Protein AF-0000000086186156 (afdb_homodimer)

Sequence (420 aa):
MSGIAALLLADARLPAGGHTQSAGLEPALLGGLEPTDIPGFLRTRLATSARVDAATAVVTRAGAPVEQVLDAWAARTPSEVVRAAAVEAGRGYLRLARTLGMPTSLLPRDTPRPIALGSLARDLGLAAAEVARVAIYDDLQTACAAALKLAPMDPATPVGWLLACADPIDEAVADVAKLTEPQQIPATTAPLMELWQHAHSTATRRLFRAMSGIAALLLADARLPAGGHTQSAGLEPALLGGLEPTDIPGFLRTRLATSARVDAATAVVTRAGAPVEQVLDAWAARTPSEVVRAAAVEAGRGYLRLARTLGMPTSLLPRDTPRPIALGSLARDLGLAAAEVARVAIYDDLQTACAAALKLAPMDPATPVGWLLACADPIDEAVADVAKLTEPQQIPATTAPLMELWQHAHSTATRRLFRA

Organism: NCBI:txid1656884

Foldseek 3Di:
DAPCVLVQLLDPVQQLPLQQAQLLLVLVVVVPDDLVCLLVVLVLCLVAVLLLLLLLLLQLLLPEQLVLSVVLSCVLVVFPLVLQLQQVSLQSLLVVCVVVVHDCPSPDNSHGNSNSLSRSSSSSPHASLSSSLSSSSNSLVSNLSVSVVVDPDDNCVSVVSSVVCVVVSSVSSVQSRPDHYSVSRDNGDDVVSSVSLVVCVPDDDDSHRD/DADCVLVQLLDPVQQLPLQQAQLLLVLVVVVPDDLVCLLVVLVLCLVAVLLLLLLLLLQLLLPEQLVLSVVLSCVLVVQPLVLQLQQVSLQSLLVVCVVVVHDCPSPDNSHGNSNSLSRSSSSSPHASLSSSLSSSSNSLVSNLSVSVVVDPDDNCVSVVSSVVCVVVSSVSSVQSRPDHYSVSRDNGDDVVSSVSLVVCVPDDDDSHRD

InterPro domains:
  IPR002639 Urease accessory protein UreF [PF01730] (37-158)
  IPR038277 UreF domain superfamily [G3DSA:1.10.4190.10] (2-185)

Secondary structure (DSSP, 8-state):
--TTHHHHHH-TTSTT-GGGB-TTHHHHHHTT--GGGHHHHHHHHHHTHHHHHHHHHHHHHTT--HHHHHHHHHHH---HHHHHHHHHHHHHHHHHHHHTT---TTS-TT--HHHHHHHHHHHTT--HHHHHHHHHHHHHHHHHHHHHHHS---TTHHHHHHHHTHHHHHHHHHHHTT--SGGGS-----HHHHHHHHHHTT-S--SSB-/--TTHHHHHH-TTSTT-GGGB-TTHHHHHHTT--GGGHHHHHHHHHHTHHHHHHHHHHHHHTT--HHHHHHHHHHH---HHHHHHHHHHHHHHHHHHHHTT---TTS-TT--HHHHHHHHHHHTT--HHHHHHHHHHHHHHHHHHHHHHHS---TTHHHHHHHHTHHHHHHHHHHHTT--SGGGS-----HHHHHHHHHHTT-S--SSB-

pLDDT: mean 93.44, std 7.26, range [50.28, 98.88]

Nearest PDB structures (foldseek):
  4hi0-assembly1_C  TM=8.511E-01  e=1.728E-05  Helicobacter pylori 26695
  8hc1-assembly1_D  TM=8.231E-01  e=2.695E-04  Helicobacter pylori 26695
  3cxn-assembly2_C  TM=7.805E-01  e=1.249E-02  unclassified
  7tmt-assembly1_k  TM=2.175E-01  e=9.472E+00  Saccharomyces cerevisiae
  4hi0-assembly1_C  TM=8.512E-01  e=1.588E-05  Helicobacter pylori 26695

Structure (mmCIF, N/CA/C/O backbone):
data_AF-0000000086186156-model_v1
#
loop_
_entity.id
_entity.type
_entity.pdbx_description
1 polymer 'Urease accessory protein UreF'
#
loop_
_atom_site.group_PDB
_atom_site.id
_atom_site.type_symbol
_atom_site.label_atom_id
_atom_site.label_alt_id
_atom_site.label_comp_id
_atom_site.label_asym_id
_atom_site.label_entity_id
_atom_site.label_seq_id
_atom_site.pdbx_PDB_ins_code
_atom_site.Cartn_x
_atom_site.Cartn_y
_atom_site.Cartn_z
_atom_site.occupancy
_atom_site.B_iso_or_equiv
_atom_site.auth_seq_id
_atom_site.auth_comp_id
_atom_site.auth_asym_id
_atom_site.auth_atom_id
_atom_site.pdbx_PDB_model_num
ATOM 1 N N . MET A 1 1 ? -6.711 -6.301 14.445 1 50.38 1 MET A N 1
ATOM 2 C CA . MET A 1 1 ? -7.406 -5.562 13.398 1 50.38 1 MET A CA 1
ATOM 3 C C . MET A 1 1 ? -6.434 -4.707 12.594 1 50.38 1 MET A C 1
ATOM 5 O O . MET A 1 1 ? -6.727 -4.32 11.461 1 50.38 1 MET A O 1
ATOM 9 N N . SER A 1 2 ? -5.121 -4.691 13.109 1 62.78 2 SER A N 1
ATOM 10 C CA . SER A 1 2 ? -4.172 -3.648 12.727 1 62.78 2 SER A CA 1
ATOM 11 C C . SER A 1 2 ? -3.373 -4.055 11.492 1 62.78 2 SER A C 1
ATOM 13 O O . SER A 1 2 ? -2.848 -3.197 10.773 1 62.78 2 SER A O 1
ATOM 15 N N . GLY A 1 3 ? -3.727 -5.324 11.008 1 82.38 3 GLY A N 1
ATOM 16 C CA . GLY A 1 3 ? -2.562 -5.68 10.211 1 82.38 3 GLY A CA 1
ATOM 17 C C . GLY A 1 3 ? -2.557 -5.039 8.836 1 82.38 3 GLY A C 1
ATOM 18 O O . GLY A 1 3 ? -1.525 -4.535 8.391 1 82.38 3 GLY A O 1
ATOM 19 N N . ILE A 1 4 ? -3.842 -4.824 8.242 1 94.94 4 ILE A N 1
ATOM 20 C CA . ILE A 1 4 ? -3.807 -4.324 6.871 1 94.94 4 ILE A CA 1
ATOM 21 C C . ILE A 1 4 ? -4.066 -2.82 6.863 1 94.94 4 ILE A C 1
ATOM 23 O O . ILE A 1 4 ? -3.895 -2.16 5.836 1 94.94 4 ILE A O 1
ATOM 27 N N . ALA A 1 5 ? -4.445 -2.254 8 1 96.44 5 ALA A N 1
ATOM 28 C CA . ALA A 1 5 ? -4.859 -0.855 8.07 1 96.44 5 ALA A CA 1
ATOM 29 C C . ALA A 1 5 ? -3.729 0.072 7.633 1 96.44 5 ALA A C 1
ATOM 31 O O . ALA A 1 5 ? -3.969 1.083 6.969 1 96.44 5 ALA A O 1
ATOM 32 N N . ALA A 1 6 ? -2.484 -0.268 8.016 1 96.81 6 ALA A N 1
ATOM 33 C CA . ALA A 1 6 ? -1.346 0.553 7.609 1 96.81 6 ALA A CA 1
ATOM 34 C C . ALA A 1 6 ? -1.157 0.519 6.098 1 96.81 6 ALA A C 1
ATOM 36 O O . ALA A 1 6 ? -0.898 1.551 5.473 1 96.81 6 ALA A O 1
ATOM 37 N N . LEU A 1 7 ? -1.31 -0.701 5.473 1 97.25 7 LEU A N 1
ATOM 38 C CA . LEU A 1 7 ? -1.208 -0.823 4.023 1 97.25 7 LEU A CA 1
ATOM 39 C C . LEU A 1 7 ? -2.311 -0.028 3.332 1 97.25 7 LEU A C 1
ATOM 41 O O . LEU A 1 7 ? -2.049 0.696 2.369 1 97.25 7 LEU A O 1
ATOM 45 N N . LEU A 1 8 ? -3.496 -0.116 3.902 1 97.12 8 LEU A N 1
ATOM 46 C CA . LEU A 1 8 ? -4.66 0.571 3.352 1 97.12 8 LEU A CA 1
ATOM 47 C C . LEU A 1 8 ? -4.453 2.082 3.361 1 97.12 8 LEU A C 1
ATOM 49 O O . LEU A 1 8 ? -4.684 2.752 2.352 1 97.12 8 LEU A O 1
ATOM 53 N N . LEU A 1 9 ? -3.963 2.615 4.445 1 96.56 9 LEU A N 1
ATOM 54 C CA . LEU A 1 9 ? -3.834 4.059 4.613 1 96.56 9 LEU A CA 1
ATOM 55 C C . LEU A 1 9 ? -2.688 4.605 3.77 1 96.56 9 LEU A C 1
ATOM 57 O O . LEU A 1 9 ? -2.674 5.789 3.424 1 96.56 9 LEU A O 1
ATOM 61 N N . ALA A 1 10 ? -1.731 3.719 3.385 1 96.06 10 ALA A N 1
ATOM 62 C CA . ALA A 1 10 ? -0.578 4.156 2.604 1 96.06 10 ALA A CA 1
ATOM 63 C C . ALA A 1 10 ? -0.817 3.949 1.11 1 96.06 10 ALA A C 1
ATOM 65 O O . ALA A 1 10 ? 0.007 4.344 0.282 1 96.06 10 ALA A O 1
ATOM 66 N N . ASP A 1 11 ? -1.882 3.348 0.712 1 96.44 11 ASP A N 1
ATOM 67 C CA . ASP A 1 11 ? -2.174 2.936 -0.657 1 96.44 11 ASP A CA 1
ATOM 68 C C . ASP A 1 11 ? -2.891 4.043 -1.425 1 96.44 11 ASP A C 1
ATOM 70 O O . ASP A 1 11 ? -3.922 4.551 -0.976 1 96.44 11 ASP A O 1
ATOM 74 N N . ALA A 1 12 ? -2.406 4.344 -2.635 1 95.44 12 ALA A N 1
ATOM 75 C CA . ALA A 1 12 ? -2.969 5.426 -3.438 1 95.44 12 ALA A CA 1
ATOM 76 C C . ALA A 1 12 ? -4.367 5.074 -3.932 1 95.44 12 ALA A C 1
ATOM 78 O O . ALA A 1 12 ? -5.09 5.938 -4.438 1 95.44 12 ALA A O 1
ATOM 79 N N . ARG A 1 13 ? -4.801 3.865 -3.746 1 94.81 13 ARG A N 1
ATOM 80 C CA . ARG A 1 13 ? -6.152 3.459 -4.125 1 94.81 13 ARG A CA 1
ATOM 81 C C . ARG A 1 13 ? -7.164 3.875 -3.062 1 94.81 13 ARG A C 1
ATOM 83 O O . ARG A 1 13 ? -8.375 3.811 -3.295 1 94.81 13 ARG A O 1
ATOM 90 N N . LEU A 1 14 ? -6.648 4.262 -1.867 1 95.62 14 LEU A N 1
ATOM 91 C CA . LEU A 1 14 ? -7.531 4.809 -0.842 1 95.62 14 LEU A CA 1
ATOM 92 C C . LEU A 1 14 ? -8.242 6.062 -1.347 1 95.62 14 LEU A C 1
ATOM 94 O O . LEU A 1 14 ? -7.598 6.973 -1.873 1 95.62 14 LEU A O 1
ATOM 98 N N . PRO A 1 15 ? -9.539 6.102 -1.298 1 93.62 15 PRO A N 1
ATOM 99 C CA . PRO A 1 15 ? -10.258 7.277 -1.789 1 93.62 15 PRO A CA 1
ATOM 100 C C . PRO A 1 15 ? -10.188 8.461 -0.827 1 93.62 15 PRO A C 1
ATOM 102 O O . PRO A 1 15 ? -11.219 8.938 -0.35 1 93.62 15 PRO A O 1
ATOM 105 N N . ALA A 1 16 ? -8.961 8.938 -0.54 1 89.69 16 ALA A N 1
ATOM 106 C CA . ALA A 1 16 ? -8.742 10.055 0.373 1 89.69 16 ALA A CA 1
ATOM 107 C C . ALA A 1 16 ? -8.172 11.258 -0.367 1 89.69 16 ALA A C 1
ATOM 109 O O . ALA A 1 16 ? -7.969 12.32 0.226 1 89.69 16 ALA A O 1
ATOM 110 N N . GLY A 1 17 ? -8.094 11.305 -1.707 1 74 17 GLY A N 1
ATOM 111 C CA . GLY A 1 17 ? -7.789 12.477 -2.521 1 74 17 GLY A CA 1
ATOM 112 C C . GLY A 1 17 ? -6.309 12.805 -2.559 1 74 17 GLY A C 1
ATOM 113 O O . GLY A 1 17 ? -5.934 13.977 -2.699 1 74 17 GLY A O 1
ATOM 114 N N . GLY A 1 18 ? -5.32 11.883 -2.502 1 72.75 18 GLY A N 1
ATOM 115 C CA . GLY A 1 18 ? -3.898 12.18 -2.439 1 72.75 18 GLY A CA 1
ATOM 116 C C . GLY A 1 18 ? -3.295 12.5 -3.795 1 72.75 18 GLY A C 1
ATOM 117 O O . GLY A 1 18 ? -2.219 13.102 -3.877 1 72.75 18 GLY A O 1
ATOM 118 N N . HIS A 1 19 ? -4.055 12.453 -4.875 1 75.62 19 HIS A N 1
ATOM 119 C CA . HIS A 1 19 ? -3.463 12.523 -6.207 1 75.62 19 HIS A CA 1
ATOM 120 C C . HIS A 1 19 ? -3.312 13.969 -6.66 1 75.62 19 HIS A C 1
ATOM 122 O O . HIS A 1 19 ? -2.611 14.25 -7.637 1 75.62 19 HIS A O 1
ATOM 128 N N . THR A 1 20 ? -3.859 14.938 -5.957 1 82.38 20 THR A N 1
ATOM 129 C CA . THR A 1 20 ? -3.787 16.328 -6.371 1 82.38 20 THR A CA 1
ATOM 130 C C . THR A 1 20 ? -2.721 17.078 -5.578 1 82.38 20 THR A C 1
ATOM 132 O O . THR A 1 20 ? -2.518 18.281 -5.773 1 82.38 20 THR A O 1
ATOM 135 N N . GLN A 1 21 ? -2.006 16.375 -4.816 1 88.94 21 GLN A N 1
ATOM 136 C CA . GLN A 1 21 ? -1 17 -3.961 1 88.94 21 GLN A CA 1
ATOM 137 C C . GLN A 1 21 ? 0.411 16.688 -4.453 1 88.94 21 GLN A C 1
ATOM 139 O O . GLN A 1 21 ? 0.64 15.641 -5.074 1 88.94 21 GLN A O 1
ATOM 144 N N . SER A 1 22 ? 1.301 17.703 -4.176 1 93.06 22 SER A N 1
ATOM 145 C CA . SER A 1 22 ? 2.686 17.469 -4.574 1 93.06 22 SER A CA 1
ATOM 146 C C . SER A 1 22 ? 3.617 17.484 -3.365 1 93.06 22 SER A C 1
ATOM 148 O O . SER A 1 22 ? 4.84 17.438 -3.518 1 93.06 22 SER A O 1
ATOM 150 N N . ALA A 1 23 ? 3.152 17.672 -2.16 1 93.31 23 ALA A N 1
ATOM 151 C CA . ALA A 1 23 ? 3.938 17.781 -0.934 1 93.31 23 ALA A CA 1
ATOM 152 C C . ALA A 1 23 ? 5 18.875 -1.06 1 93.31 23 ALA A C 1
ATOM 154 O O . ALA A 1 23 ? 6.137 18.688 -0.622 1 93.31 23 ALA A O 1
ATOM 155 N N . GLY A 1 24 ? 4.695 19.938 -1.785 1 93.94 24 GLY A N 1
ATOM 156 C CA . GLY A 1 24 ? 5.574 21.094 -1.895 1 93.94 24 GLY A CA 1
ATOM 157 C C . GLY A 1 24 ? 6.613 20.953 -2.992 1 93.94 24 GLY A C 1
ATOM 158 O O . GLY A 1 24 ? 7.418 21.859 -3.215 1 93.94 24 GLY A O 1
ATOM 159 N N . LEU A 1 25 ? 6.578 19.859 -3.701 1 95.81 25 LEU A N 1
ATOM 160 C CA . LEU A 1 25 ? 7.625 19.656 -4.699 1 95.81 25 LEU A CA 1
ATOM 161 C C . LEU A 1 25 ? 7.414 20.594 -5.891 1 95.81 25 LEU A C 1
ATOM 163 O O . LEU A 1 25 ? 8.375 21.156 -6.422 1 95.81 25 LEU A O 1
ATOM 167 N N . GLU A 1 26 ? 6.172 20.75 -6.328 1 95.69 26 GLU A N 1
ATOM 168 C CA . GLU A 1 26 ? 5.906 21.609 -7.48 1 95.69 26 GLU A CA 1
ATOM 169 C C . GLU A 1 26 ? 6.383 23.031 -7.227 1 95.69 26 GLU A C 1
ATOM 171 O O . GLU A 1 26 ? 7.191 23.562 -7.992 1 95.69 26 GLU A O 1
ATOM 176 N N . PRO A 1 27 ? 5.961 23.641 -6.129 1 94.12 27 PRO A N 1
ATOM 177 C CA . PRO A 1 27 ? 6.496 24.984 -5.871 1 94.12 27 PRO A CA 1
ATOM 178 C C . PRO A 1 27 ? 8.016 25 -5.727 1 94.12 27 PRO A C 1
ATOM 180 O O . PRO A 1 27 ? 8.672 25.969 -6.098 1 94.12 27 PRO A O 1
ATOM 183 N N . ALA A 1 28 ? 8.609 23.953 -5.141 1 95.12 28 ALA A N 1
ATOM 184 C CA . ALA A 1 28 ? 10.062 23.906 -4.992 1 95.12 28 ALA A CA 1
ATOM 185 C C . ALA A 1 28 ? 10.75 23.906 -6.355 1 95.12 28 ALA A C 1
ATOM 187 O O . ALA A 1 28 ? 11.711 24.656 -6.566 1 95.12 28 ALA A O 1
ATOM 188 N N . LEU A 1 29 ? 10.273 23.109 -7.246 1 95 29 LEU A N 1
ATOM 189 C CA . LEU A 1 29 ? 10.852 23.062 -8.586 1 95 29 LEU A CA 1
ATOM 190 C C . LEU A 1 29 ? 10.641 24.375 -9.32 1 95 29 LEU A C 1
ATOM 192 O O . LEU A 1 29 ? 11.555 24.875 -9.977 1 95 29 LEU A O 1
ATOM 196 N N . LEU A 1 30 ? 9.5 24.922 -9.227 1 92.44 30 LEU A N 1
ATOM 197 C CA . LEU A 1 30 ? 9.227 26.219 -9.812 1 92.44 30 LEU A CA 1
ATOM 198 C C . LEU A 1 30 ? 10.102 27.297 -9.172 1 92.44 30 LEU A C 1
ATOM 200 O O . LEU A 1 30 ? 10.453 28.281 -9.82 1 92.44 30 LEU A O 1
ATOM 204 N N . GLY A 1 31 ? 10.406 27.094 -7.961 1 92.88 31 GLY A N 1
ATOM 205 C CA . GLY A 1 31 ? 11.219 28.047 -7.215 1 92.88 31 GLY A CA 1
ATOM 206 C C . GLY A 1 31 ? 12.711 27.859 -7.453 1 92.88 31 GLY A C 1
ATOM 207 O O . GLY A 1 31 ? 13.523 28.594 -6.875 1 92.88 31 GLY A O 1
ATOM 208 N N . GLY A 1 32 ? 13.047 26.844 -8.242 1 94.06 32 GLY A N 1
ATOM 209 C CA . GLY A 1 32 ? 14.445 26.766 -8.648 1 94.06 32 GLY A CA 1
ATOM 210 C C . GLY A 1 32 ? 15.117 25.469 -8.211 1 94.06 32 GLY A C 1
ATOM 211 O O . GLY A 1 32 ? 16.297 25.25 -8.516 1 94.06 32 GLY A O 1
ATOM 212 N N . LEU A 1 33 ? 14.484 24.672 -7.469 1 95.12 33 LEU A N 1
ATOM 213 C CA . LEU A 1 33 ? 15.047 23.359 -7.148 1 95.12 33 LEU A CA 1
ATOM 214 C C . LEU A 1 33 ? 15.328 22.562 -8.414 1 95.12 33 LEU A C 1
ATOM 216 O O . LEU A 1 33 ? 14.484 22.5 -9.312 1 95.12 33 LEU A O 1
ATOM 220 N N . GLU A 1 34 ? 16.516 22 -8.508 1 95.88 34 GLU A N 1
ATOM 221 C CA . GLU A 1 34 ? 16.844 21.141 -9.641 1 95.88 34 GLU A CA 1
ATOM 222 C C . GLU A 1 34 ? 16.359 19.703 -9.398 1 95.88 34 GLU A C 1
ATOM 224 O O . GLU A 1 34 ? 16.469 19.188 -8.289 1 95.88 34 GLU A O 1
ATOM 229 N N . PRO A 1 35 ? 15.898 19.125 -10.461 1 94.75 35 PRO A N 1
ATOM 230 C CA . PRO A 1 35 ? 15.438 17.734 -10.305 1 94.75 35 PRO A CA 1
ATOM 231 C C . PRO A 1 35 ? 16.484 16.828 -9.656 1 94.75 35 PRO A C 1
ATOM 233 O O . PRO A 1 35 ? 16.141 15.914 -8.906 1 94.75 35 PRO A O 1
ATOM 236 N N . THR A 1 36 ? 17.75 17.078 -9.844 1 95.94 36 THR A N 1
ATOM 237 C CA . THR A 1 36 ? 18.844 16.281 -9.281 1 95.94 36 THR A CA 1
ATOM 238 C C . THR A 1 36 ? 18.891 16.453 -7.762 1 95.94 36 THR A C 1
ATOM 240 O O . THR A 1 36 ? 19.547 15.664 -7.07 1 95.94 36 THR A O 1
ATOM 243 N N . ASP A 1 37 ? 18.125 17.484 -7.254 1 97.19 37 ASP A N 1
ATOM 244 C CA . ASP A 1 37 ? 18.172 17.781 -5.824 1 97.19 37 ASP A CA 1
ATOM 245 C C . ASP A 1 37 ? 16.938 17.234 -5.105 1 97.19 37 ASP A C 1
ATOM 247 O O . ASP A 1 37 ? 16.781 17.453 -3.902 1 97.19 37 ASP A O 1
ATOM 251 N N . ILE A 1 38 ? 16.172 16.5 -5.797 1 97.75 38 ILE A N 1
ATOM 252 C CA . ILE A 1 38 ? 14.922 16 -5.223 1 97.75 38 ILE A CA 1
ATOM 253 C C . ILE A 1 38 ? 15.219 15.047 -4.074 1 97.75 38 ILE A C 1
ATOM 255 O O . ILE A 1 38 ? 14.57 15.102 -3.023 1 97.75 38 ILE A O 1
ATOM 259 N N . PRO A 1 39 ? 16.25 14.203 -4.156 1 98 39 PRO A N 1
ATOM 260 C CA . PRO A 1 39 ? 16.562 13.383 -2.988 1 98 39 PRO A CA 1
ATOM 261 C C . PRO A 1 39 ? 16.891 14.211 -1.749 1 98 39 PRO A C 1
ATOM 263 O O . PRO A 1 39 ? 16.469 13.867 -0.642 1 98 39 PRO A O 1
ATOM 266 N N . GLY A 1 40 ? 17.641 15.25 -1.929 1 97.88 40 GLY A N 1
ATOM 267 C CA . GLY A 1 40 ? 17.906 16.156 -0.825 1 97.88 40 GLY A CA 1
ATOM 268 C C . GLY A 1 40 ? 16.656 16.812 -0.271 1 97.88 40 GLY A C 1
ATOM 269 O O . GLY A 1 40 ? 16.516 16.969 0.943 1 97.88 40 GLY A O 1
ATOM 270 N N . PHE A 1 41 ? 15.75 17.188 -1.201 1 97.81 41 PHE A N 1
ATOM 271 C CA . PHE A 1 41 ? 14.445 17.734 -0.827 1 97.81 41 PHE A CA 1
ATOM 272 C C . PHE A 1 41 ? 13.672 16.75 0.033 1 97.81 41 PHE A C 1
ATOM 274 O O . PHE A 1 41 ? 13.133 17.109 1.079 1 97.81 41 PHE A O 1
ATOM 281 N N . LEU A 1 42 ? 13.633 15.5 -0.297 1 98.12 42 LEU A N 1
ATOM 282 C CA . LEU A 1 42 ? 12.945 14.469 0.462 1 98.12 42 LEU A CA 1
ATOM 283 C C . LEU A 1 42 ? 13.539 14.32 1.857 1 98.12 42 LEU A C 1
ATOM 285 O O . LEU A 1 42 ? 12.805 14.203 2.842 1 98.12 42 LEU A O 1
ATOM 289 N N . ARG A 1 43 ? 14.859 14.336 1.934 1 97.75 43 ARG A N 1
ATOM 290 C CA . ARG A 1 43 ? 15.523 14.211 3.229 1 97.75 43 ARG A CA 1
ATOM 291 C C . ARG A 1 43 ? 15.195 15.406 4.125 1 97.75 43 ARG A C 1
ATOM 293 O O . ARG A 1 43 ? 15.039 15.25 5.336 1 97.75 43 ARG A O 1
ATOM 300 N N . THR A 1 44 ? 15.148 16.562 3.502 1 97.5 44 THR A N 1
ATOM 301 C CA . THR A 1 44 ? 14.797 17.766 4.262 1 97.5 44 THR A CA 1
ATOM 302 C C . THR A 1 44 ? 13.367 17.672 4.785 1 97.5 44 THR A C 1
ATOM 304 O O . THR A 1 44 ? 13.102 17.984 5.945 1 97.5 44 THR A O 1
ATOM 307 N N . ARG A 1 45 ? 12.477 17.219 3.955 1 96.94 45 ARG A N 1
ATOM 308 C CA . ARG A 1 45 ? 11.094 17.047 4.398 1 96.94 45 ARG A CA 1
ATOM 309 C C . ARG A 1 45 ? 11.008 16.047 5.539 1 96.94 45 ARG A C 1
ATOM 311 O O . ARG A 1 45 ? 10.312 16.281 6.531 1 96.94 45 ARG A O 1
ATOM 318 N N . LEU A 1 46 ? 11.695 14.93 5.355 1 97.88 46 LEU A N 1
ATOM 319 C CA . LEU A 1 46 ? 11.719 13.883 6.375 1 97.88 46 LEU A CA 1
ATOM 320 C C . LEU A 1 46 ? 12.18 14.438 7.719 1 97.88 46 LEU A C 1
ATOM 322 O O . LEU A 1 46 ? 11.617 14.102 8.758 1 97.88 46 LEU A O 1
ATOM 326 N N . ALA A 1 47 ? 13.148 15.297 7.676 1 97 47 ALA A N 1
ATOM 327 C CA . ALA A 1 47 ? 13.734 15.844 8.891 1 97 47 ALA A CA 1
ATOM 328 C C . ALA A 1 47 ? 12.875 16.969 9.469 1 97 47 ALA A C 1
ATOM 330 O O . ALA A 1 47 ? 13.078 17.391 10.609 1 97 47 ALA A O 1
ATOM 331 N N . THR A 1 48 ? 11.859 17.453 8.727 1 96.56 48 THR A N 1
ATOM 332 C CA . THR A 1 48 ? 11.133 18.641 9.164 1 96.56 48 THR A CA 1
ATOM 333 C C . THR A 1 48 ? 9.625 18.406 9.109 1 96.56 48 THR A C 1
ATOM 335 O O . THR A 1 48 ? 9.07 17.719 9.977 1 96.56 48 THR A O 1
ATOM 338 N N . SER A 1 49 ? 8.992 18.766 7.961 1 96.44 49 SER A N 1
ATOM 339 C CA . SER A 1 49 ? 7.539 18.797 7.902 1 96.44 49 SER A CA 1
ATOM 340 C C . SER A 1 49 ? 6.949 17.406 8.039 1 96.44 49 SER A C 1
ATOM 342 O O . SER A 1 49 ? 5.941 17.219 8.734 1 96.44 49 SER A O 1
ATOM 344 N N . ALA A 1 50 ? 7.531 16.453 7.375 1 97.62 50 ALA A N 1
ATOM 345 C CA . ALA A 1 50 ? 7.012 15.086 7.469 1 97.62 50 ALA A CA 1
ATOM 346 C C . ALA A 1 50 ? 7.129 14.555 8.898 1 97.62 50 ALA A C 1
ATOM 348 O O . ALA A 1 50 ? 6.254 13.82 9.359 1 97.62 50 ALA A O 1
ATOM 349 N N . ARG A 1 51 ? 8.211 14.891 9.555 1 98.06 51 ARG A N 1
ATOM 350 C CA . ARG A 1 51 ? 8.422 14.492 10.938 1 98.06 51 ARG A CA 1
ATOM 351 C C . ARG A 1 51 ? 7.379 15.125 11.859 1 98.06 51 ARG A C 1
ATOM 353 O O . ARG A 1 51 ? 6.824 14.453 12.734 1 98.06 51 ARG A O 1
ATOM 360 N N . VAL A 1 52 ? 7.102 16.375 11.695 1 98.31 52 VAL A N 1
ATOM 361 C CA . VAL A 1 52 ? 6.113 17.094 12.484 1 98.31 52 VAL A CA 1
ATOM 362 C C . VAL A 1 52 ? 4.727 16.484 12.258 1 98.31 52 VAL A C 1
ATOM 364 O O . VAL A 1 52 ? 3.994 16.234 13.219 1 98.31 52 VAL A O 1
ATOM 367 N N . ASP A 1 53 ? 4.414 16.266 11.016 1 98.38 53 ASP A N 1
ATOM 368 C CA . ASP A 1 53 ? 3.111 15.695 10.688 1 98.38 53 ASP A CA 1
ATOM 369 C C . ASP A 1 53 ? 2.969 14.289 11.258 1 98.38 53 ASP A C 1
ATOM 371 O O . ASP A 1 53 ? 1.904 13.922 11.758 1 98.38 53 ASP A O 1
ATOM 375 N N . ALA A 1 54 ? 4.012 13.5 11.164 1 98.75 54 ALA A N 1
ATOM 376 C CA . ALA A 1 54 ? 3.984 12.156 11.742 1 98.75 54 ALA A CA 1
ATOM 377 C C . ALA A 1 54 ? 3.764 12.211 13.25 1 98.75 54 ALA A C 1
ATOM 379 O O . ALA A 1 54 ? 2.932 11.477 13.789 1 98.75 54 ALA A O 1
ATOM 380 N N . ALA A 1 55 ? 4.48 13.062 13.898 1 98.88 55 ALA A N 1
ATOM 381 C CA . ALA A 1 55 ? 4.32 13.234 15.344 1 98.88 55 ALA A CA 1
ATOM 382 C C . ALA A 1 55 ? 2.9 13.68 15.688 1 98.88 55 ALA A C 1
ATOM 384 O O . ALA A 1 55 ? 2.311 13.195 16.656 1 98.88 55 ALA A O 1
ATOM 385 N N . THR A 1 56 ? 2.412 14.602 14.922 1 98.81 56 THR A N 1
ATOM 386 C CA . THR A 1 56 ? 1.054 15.102 15.125 1 98.81 56 THR A CA 1
ATOM 387 C C . THR A 1 56 ? 0.041 13.969 15 1 98.81 56 THR A C 1
ATOM 389 O O . THR A 1 56 ? -0.855 13.836 15.836 1 98.81 56 THR A O 1
ATOM 392 N N . ALA A 1 57 ? 0.196 13.172 13.984 1 98.81 57 ALA A N 1
ATOM 393 C CA . ALA A 1 57 ? -0.689 12.031 13.797 1 98.81 57 ALA A CA 1
ATOM 394 C C . ALA A 1 57 ? -0.586 11.055 14.977 1 98.81 57 ALA A C 1
ATOM 396 O O . ALA A 1 57 ? -1.603 10.562 15.469 1 98.81 57 ALA A O 1
ATOM 397 N N . VAL A 1 58 ? 0.613 10.789 15.438 1 98.88 58 VAL A N 1
ATOM 398 C CA . VAL A 1 58 ? 0.866 9.844 16.516 1 98.88 58 VAL A CA 1
ATOM 399 C C . VAL A 1 58 ? 0.232 10.352 17.812 1 98.88 58 VAL A C 1
ATOM 401 O O . VAL A 1 58 ? -0.43 9.602 18.531 1 98.88 58 VAL A O 1
ATOM 404 N N . VAL A 1 59 ? 0.433 11.609 18.094 1 98.88 59 VAL A N 1
ATOM 405 C CA . VAL A 1 59 ? -0.116 12.203 19.312 1 98.88 59 VAL A CA 1
ATOM 406 C C . VAL A 1 59 ? -1.642 12.195 19.234 1 98.88 59 VAL A C 1
ATOM 408 O O . VAL A 1 59 ? -2.311 11.938 20.25 1 98.88 59 VAL A O 1
ATOM 411 N N . THR A 1 60 ? -2.201 12.516 18.062 1 98.5 60 THR A N 1
ATOM 412 C CA . THR A 1 60 ? -3.646 12.43 17.891 1 98.5 60 THR A CA 1
ATOM 413 C C . THR A 1 60 ? -4.141 11.008 18.141 1 98.5 60 THR A C 1
ATOM 415 O O . THR A 1 60 ? -5.117 10.805 18.859 1 98.5 60 THR A O 1
ATOM 418 N N . ARG A 1 61 ? -3.5 10.078 17.594 1 98 61 ARG A N 1
ATOM 419 C CA . ARG A 1 61 ? -3.826 8.672 17.781 1 98 61 ARG A CA 1
ATOM 420 C C . ARG A 1 61 ? -3.807 8.305 19.266 1 98 61 ARG A C 1
ATOM 422 O O . ARG A 1 61 ? -4.617 7.492 19.719 1 98 61 ARG A O 1
ATOM 429 N N . ALA A 1 62 ? -2.855 8.867 20.016 1 98.19 62 ALA A N 1
ATOM 430 C CA . ALA A 1 62 ? -2.68 8.57 21.422 1 98.19 62 ALA A CA 1
ATOM 431 C C . ALA A 1 62 ? -3.846 9.109 22.25 1 98.19 62 ALA A C 1
ATOM 433 O O . ALA A 1 62 ? -3.98 8.789 23.438 1 98.19 62 ALA A O 1
ATOM 434 N N . GLY A 1 63 ? -4.664 9.969 21.656 1 97.06 63 GLY A N 1
ATOM 435 C CA . GLY A 1 63 ? -5.875 10.414 22.344 1 97.06 63 GLY A CA 1
ATOM 436 C C . GLY A 1 63 ? -5.742 11.789 22.953 1 97.06 63 GLY A C 1
ATOM 437 O O . GLY A 1 63 ? -6.551 12.188 23.797 1 97.06 63 GLY A O 1
ATOM 438 N N . ALA A 1 64 ? -4.695 12.508 22.609 1 96.56 64 ALA A N 1
ATOM 439 C CA . ALA A 1 64 ? -4.57 13.883 23.078 1 96.56 64 ALA A CA 1
ATOM 440 C C . ALA A 1 64 ? -5.742 14.734 22.609 1 96.56 64 ALA A C 1
ATOM 442 O O . ALA A 1 64 ? -6.301 14.484 21.531 1 96.56 64 ALA A O 1
ATOM 443 N N . PRO A 1 65 ? -6.16 15.711 23.406 1 96.31 65 PRO A N 1
ATOM 444 C CA . PRO A 1 65 ? -7.262 16.578 22.969 1 96.31 65 PRO A CA 1
ATOM 445 C C . PRO A 1 65 ? -7 17.234 21.609 1 96.31 65 PRO A C 1
ATOM 447 O O . PRO A 1 65 ? -5.977 17.891 21.422 1 96.31 65 PRO A O 1
ATOM 450 N N . VAL A 1 66 ? -7.875 17.078 20.75 1 96.81 66 VAL A N 1
ATOM 451 C CA . VAL A 1 66 ? -7.703 17.453 19.344 1 96.81 66 VAL A CA 1
ATOM 452 C C . VAL A 1 66 ? -7.391 18.938 19.234 1 96.81 66 VAL A C 1
ATOM 454 O O . VAL A 1 66 ? -6.551 19.344 18.422 1 96.81 66 VAL A O 1
ATOM 457 N N . GLU A 1 67 ? -8.078 19.75 19.969 1 96.38 67 GLU A N 1
ATOM 458 C CA . GLU A 1 67 ? -7.855 21.188 19.906 1 96.38 67 GLU A CA 1
ATOM 459 C C . GLU A 1 67 ? -6.414 21.531 20.266 1 96.38 67 GLU A C 1
ATOM 461 O O . GLU A 1 67 ? -5.812 22.422 19.656 1 96.38 67 GLU A O 1
ATOM 466 N N . GLN A 1 68 ? -5.906 20.844 21.234 1 97.81 68 GLN A N 1
ATOM 467 C CA . GLN A 1 68 ? -4.527 21.094 21.641 1 97.81 68 GLN A CA 1
ATOM 468 C C . GLN A 1 68 ? -3.547 20.594 20.578 1 97.81 68 GLN A C 1
ATOM 470 O O . GLN A 1 68 ? -2.52 21.219 20.328 1 97.81 68 GLN A O 1
ATOM 475 N N . VAL A 1 69 ? -3.844 19.484 20.016 1 98.31 69 VAL A N 1
ATOM 476 C CA . VAL A 1 69 ? -3.006 18.953 18.953 1 98.31 69 VAL A CA 1
ATOM 477 C C . VAL A 1 69 ? -3.016 19.906 17.766 1 98.31 69 VAL A C 1
ATOM 479 O O . VAL A 1 69 ? -1.967 20.188 17.172 1 98.31 69 VAL A O 1
ATOM 482 N N . LEU A 1 70 ? -4.211 20.391 17.406 1 97.94 70 LEU A N 1
ATOM 483 C CA . LEU A 1 70 ? -4.352 21.344 16.312 1 97.94 70 LEU A CA 1
ATOM 484 C C . LEU A 1 70 ? -3.523 22.594 16.562 1 97.94 70 LEU A C 1
ATOM 486 O O . LEU A 1 70 ? -2.805 23.062 15.672 1 97.94 70 LEU A O 1
ATOM 490 N N . ASP A 1 71 ? -3.639 23.078 17.719 1 97.25 71 ASP A N 1
ATOM 491 C CA . ASP A 1 71 ? -2.877 24.281 18.062 1 97.25 71 ASP A CA 1
ATOM 492 C C . ASP A 1 71 ? -1.375 24.031 17.953 1 97.25 71 ASP A C 1
ATOM 494 O O . ASP A 1 71 ? -0.637 24.859 17.422 1 97.25 71 ASP A O 1
ATOM 498 N N . ALA A 1 72 ? -0.97 22.938 18.5 1 98 72 ALA A N 1
ATOM 499 C CA . ALA A 1 72 ? 0.448 22.594 18.469 1 98 72 ALA A CA 1
ATOM 500 C C . ALA A 1 72 ? 0.938 22.422 17.031 1 98 72 ALA A C 1
ATOM 502 O O . ALA A 1 72 ? 2.01 22.922 16.672 1 98 72 ALA A O 1
ATOM 503 N N . TRP A 1 73 ? 0.225 21.719 16.266 1 97.69 73 TRP A N 1
ATOM 504 C CA . TRP A 1 73 ? 0.568 21.516 14.859 1 97.69 73 TRP A CA 1
ATOM 505 C C . TRP A 1 73 ? 0.603 22.859 14.117 1 97.69 73 TRP A C 1
ATOM 507 O O . TRP A 1 73 ? 1.551 23.141 13.383 1 97.69 73 TRP A O 1
ATOM 517 N N . ALA A 1 74 ? -0.419 23.672 14.297 1 96.56 74 ALA A N 1
ATOM 518 C CA . ALA A 1 74 ? -0.501 24.969 13.625 1 96.56 74 ALA A CA 1
ATOM 519 C C . ALA A 1 74 ? 0.697 25.844 13.977 1 96.56 74 ALA A C 1
ATOM 521 O O . ALA A 1 74 ? 1.229 26.547 13.117 1 96.56 74 ALA A O 1
ATOM 522 N N . ALA A 1 75 ? 1.089 25.781 15.172 1 96.56 75 ALA A N 1
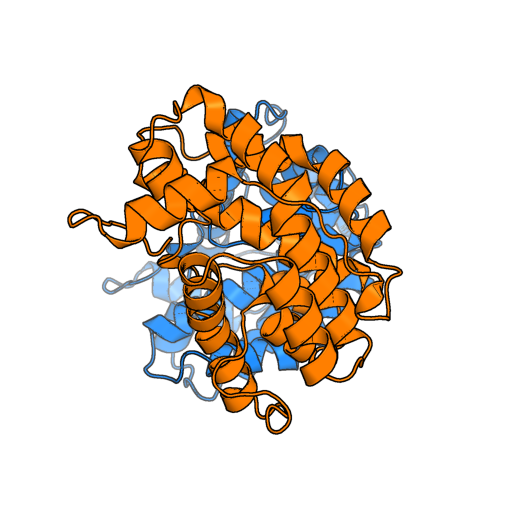ATOM 523 C CA . ALA A 1 75 ? 2.238 26.578 15.617 1 96.56 75 ALA A CA 1
ATOM 524 C C . ALA A 1 75 ? 3.508 26.141 14.883 1 96.56 75 ALA A C 1
ATOM 526 O O . ALA A 1 75 ? 4.414 26.953 14.672 1 96.56 75 ALA A O 1
ATOM 527 N N . ARG A 1 76 ? 3.504 24.953 14.477 1 96.06 76 ARG A N 1
ATOM 528 C CA . ARG A 1 76 ? 4.684 24.406 13.812 1 96.06 76 ARG A CA 1
ATOM 529 C C . ARG A 1 76 ? 4.547 24.484 12.297 1 96.06 76 ARG A C 1
ATOM 531 O O . ARG A 1 76 ? 5.461 24.109 11.562 1 96.06 76 ARG A O 1
ATOM 538 N N . THR A 1 77 ? 3.502 24.859 11.875 1 94 77 THR A N 1
ATOM 539 C CA . THR A 1 77 ? 3.193 25.078 10.461 1 94 77 THR A CA 1
ATOM 540 C C . THR A 1 77 ? 2.693 26.5 10.234 1 94 77 THR A C 1
ATOM 542 O O . THR A 1 77 ? 1.514 26.703 9.945 1 94 77 THR A O 1
ATOM 545 N N . PRO A 1 78 ? 3.543 27.5 10.219 1 90.94 78 PRO A N 1
ATOM 546 C CA . PRO A 1 78 ? 3.113 28.906 10.266 1 90.94 78 PRO A CA 1
ATOM 547 C C . PRO A 1 78 ? 2.514 29.375 8.945 1 90.94 78 PRO A C 1
ATOM 549 O O . PRO A 1 78 ? 1.712 30.312 8.93 1 90.94 78 PRO A O 1
ATOM 552 N N . SER A 1 79 ? 2.795 28.766 7.883 1 90.81 79 SER A N 1
ATOM 553 C CA . SER A 1 79 ? 2.262 29.172 6.59 1 90.81 79 SER A CA 1
ATOM 554 C C . SER A 1 79 ? 0.782 28.828 6.465 1 90.81 79 SER A C 1
ATOM 556 O O . SER A 1 79 ? 0.402 27.656 6.551 1 90.81 79 SER A O 1
ATOM 558 N N . GLU A 1 80 ? -0.001 29.828 6.152 1 91.62 80 GLU A N 1
ATOM 559 C CA . GLU A 1 80 ? -1.434 29.609 5.98 1 91.62 80 GLU A CA 1
ATOM 560 C C . GLU A 1 80 ? -1.72 28.781 4.723 1 91.62 80 GLU A C 1
ATOM 562 O O . GLU A 1 80 ? -2.688 28.031 4.676 1 91.62 80 GLU A O 1
ATOM 567 N N . VAL A 1 81 ? -0.856 28.984 3.779 1 91.44 81 VAL A N 1
ATOM 568 C CA . VAL A 1 81 ? -0.989 28.25 2.527 1 91.44 81 VAL A CA 1
ATOM 569 C C . VAL A 1 81 ? -0.764 26.766 2.775 1 91.44 81 VAL A C 1
ATOM 571 O O . VAL A 1 81 ? -1.532 25.922 2.299 1 91.44 81 VAL A O 1
ATOM 574 N N . VAL A 1 82 ? 0.234 26.453 3.537 1 92.5 82 VAL A N 1
ATOM 575 C CA . VAL A 1 82 ? 0.552 25.062 3.865 1 92.5 82 VAL A CA 1
ATOM 576 C C . VAL A 1 82 ? -0.546 24.484 4.75 1 92.5 82 VAL A C 1
ATOM 578 O O . VAL A 1 82 ? -0.964 23.328 4.551 1 92.5 82 VAL A O 1
ATOM 581 N N . ARG A 1 83 ? -1.043 25.25 5.715 1 95.12 83 ARG A N 1
ATOM 582 C CA . ARG A 1 83 ? -2.123 24.781 6.578 1 95.12 83 ARG A CA 1
ATOM 583 C C . ARG A 1 83 ? -3.383 24.484 5.773 1 95.12 83 ARG A C 1
ATOM 585 O O . ARG A 1 83 ? -4.039 23.469 5.984 1 95.12 83 ARG A O 1
ATOM 592 N N . ALA A 1 84 ? -3.68 25.375 4.848 1 93.69 84 ALA A N 1
ATOM 593 C CA . ALA A 1 84 ? -4.867 25.203 4.016 1 93.69 84 ALA A CA 1
ATOM 594 C C . ALA A 1 84 ? -4.762 23.938 3.172 1 93.69 84 ALA A C 1
ATOM 596 O O . ALA A 1 84 ? -5.742 23.203 3.018 1 93.69 84 ALA A O 1
ATOM 597 N N . ALA A 1 85 ? -3.615 23.719 2.664 1 92.44 85 ALA A N 1
ATOM 598 C CA . ALA A 1 85 ? -3.387 22.516 1.872 1 92.44 85 ALA A CA 1
ATOM 599 C C . ALA A 1 85 ? -3.561 21.266 2.723 1 92.44 85 ALA A C 1
ATOM 601 O O . ALA A 1 85 ? -4.102 20.266 2.254 1 92.44 85 ALA A O 1
ATOM 602 N N . ALA A 1 86 ? -3.064 21.281 3.949 1 95 86 ALA A N 1
ATOM 603 C CA . ALA A 1 86 ? -3.201 20.156 4.863 1 95 86 ALA A CA 1
ATOM 604 C C . ALA A 1 86 ? -4.668 19.891 5.199 1 95 86 ALA A C 1
ATOM 606 O O . ALA A 1 86 ? -5.086 18.75 5.328 1 95 86 ALA A O 1
ATOM 607 N N . VAL A 1 87 ? -5.414 21 5.363 1 96.06 87 VAL A N 1
ATOM 608 C CA . VAL A 1 87 ? -6.84 20.891 5.652 1 96.06 87 VAL A CA 1
ATOM 609 C C . VAL A 1 87 ? -7.562 20.281 4.453 1 96.06 87 VAL A C 1
ATOM 611 O O . VAL A 1 87 ? -8.406 19.391 4.613 1 96.06 87 VAL A O 1
ATOM 614 N N . GLU A 1 88 ? -7.211 20.766 3.299 1 93.31 88 GLU A N 1
ATOM 615 C CA . GLU A 1 88 ? -7.797 20.188 2.09 1 93.31 88 GLU A CA 1
ATOM 616 C C . GLU A 1 88 ? -7.508 18.688 1.991 1 93.31 88 GLU A C 1
ATOM 618 O O . GLU A 1 88 ? -8.406 17.906 1.7 1 93.31 88 GLU A O 1
ATOM 623 N N . ALA A 1 89 ? -6.324 18.328 2.256 1 94.06 89 ALA A N 1
ATOM 624 C CA . ALA A 1 89 ? -5.941 16.922 2.207 1 94.06 89 ALA A CA 1
ATOM 625 C C . ALA A 1 89 ? -6.656 16.125 3.289 1 94.06 89 ALA A C 1
ATOM 627 O O . ALA A 1 89 ? -6.922 14.93 3.113 1 94.06 89 ALA A O 1
ATOM 628 N N . GLY A 1 90 ? -6.953 16.703 4.434 1 95.88 90 GLY A N 1
ATOM 629 C CA . GLY A 1 90 ? -7.629 16.047 5.539 1 95.88 90 GLY A CA 1
ATOM 630 C C . GLY A 1 90 ? -9.078 15.703 5.238 1 95.88 90 GLY A C 1
ATOM 631 O O . GLY A 1 90 ? -9.633 14.773 5.82 1 95.88 90 GLY A O 1
ATOM 632 N N . ARG A 1 91 ? -9.68 16.453 4.316 1 94.38 91 ARG A N 1
ATOM 633 C CA . ARG A 1 91 ? -11.094 16.281 3.994 1 94.38 91 ARG A CA 1
ATOM 634 C C . ARG A 1 91 ? -11.367 14.875 3.473 1 94.38 91 ARG A C 1
ATOM 636 O O . ARG A 1 91 ? -12.391 14.273 3.812 1 94.38 91 ARG A O 1
ATOM 643 N N . GLY A 1 92 ? -10.438 14.438 2.654 1 93.5 92 GLY A N 1
ATOM 644 C CA . GLY A 1 92 ? -10.609 13.094 2.125 1 93.5 92 GLY A CA 1
ATOM 645 C C . GLY A 1 92 ? -10.641 12.023 3.203 1 93.5 92 GLY A C 1
ATOM 646 O O . GLY A 1 92 ? -11.469 11.109 3.15 1 93.5 92 GLY A O 1
ATOM 647 N N . TYR A 1 93 ? -9.836 12.109 4.223 1 95.31 93 TYR A N 1
ATOM 648 C CA . TYR A 1 93 ? -9.797 11.164 5.332 1 95.31 93 TYR A CA 1
ATOM 649 C C . TYR A 1 93 ? -11.07 11.25 6.168 1 95.31 93 TYR A C 1
ATOM 651 O O . TYR A 1 93 ? -11.617 10.227 6.586 1 95.31 93 TYR A O 1
ATOM 659 N N . LEU A 1 94 ? -11.508 12.469 6.414 1 95.44 94 LEU A N 1
ATOM 660 C CA . LEU A 1 94 ? -12.719 12.664 7.207 1 95.44 94 LEU A CA 1
ATOM 661 C C . LEU A 1 94 ? -13.938 12.094 6.492 1 95.44 94 LEU A C 1
ATOM 663 O O . LEU A 1 94 ? -14.781 11.453 7.117 1 95.44 94 LEU A O 1
ATOM 667 N N . ARG A 1 95 ? -13.984 12.406 5.234 1 93.94 95 ARG A N 1
ATOM 668 C CA . ARG A 1 95 ? -15.086 11.859 4.445 1 93.94 95 ARG A CA 1
ATOM 669 C C . ARG A 1 95 ? -15.078 10.336 4.492 1 93.94 95 ARG A C 1
ATOM 671 O O . ARG A 1 95 ? -16.125 9.711 4.672 1 93.94 95 ARG A O 1
ATOM 678 N N . LEU A 1 96 ? -13.969 9.75 4.305 1 95 96 LEU A N 1
ATOM 679 C CA . LEU A 1 96 ? -13.836 8.305 4.367 1 95 96 LEU A CA 1
ATOM 680 C C . LEU A 1 96 ? -14.266 7.773 5.73 1 95 96 LEU A C 1
ATOM 682 O O . LEU A 1 96 ? -15.039 6.812 5.816 1 95 96 LEU A O 1
ATOM 686 N N . ALA A 1 97 ? -13.734 8.398 6.801 1 95.62 97 ALA A N 1
ATOM 687 C CA . ALA A 1 97 ? -14.078 7.984 8.164 1 95.62 97 ALA A CA 1
ATOM 688 C C . ALA A 1 97 ? -15.586 8.016 8.375 1 95.62 97 ALA A C 1
ATOM 690 O O . ALA A 1 97 ? -16.156 7.07 8.922 1 95.62 97 ALA A O 1
ATOM 691 N N . ARG A 1 98 ? -16.188 9.07 7.938 1 94.19 98 ARG A N 1
ATOM 692 C CA . ARG A 1 98 ? -17.641 9.211 8.078 1 94.19 98 ARG A CA 1
ATOM 693 C C . ARG A 1 98 ? -18.375 8.109 7.32 1 94.19 98 ARG A C 1
ATOM 695 O O . ARG A 1 98 ? -19.297 7.488 7.852 1 94.19 98 ARG A O 1
ATOM 702 N N . THR A 1 99 ? -17.906 7.91 6.129 1 93.88 99 THR A N 1
ATOM 703 C CA . THR A 1 99 ? -18.547 6.898 5.293 1 93.88 99 THR A CA 1
ATOM 704 C C . THR A 1 99 ? -18.406 5.512 5.914 1 93.88 99 THR A C 1
ATOM 706 O O . THR A 1 99 ? -19.312 4.676 5.785 1 93.88 99 THR A O 1
ATOM 709 N N . LEU A 1 100 ? -17.312 5.25 6.629 1 93.88 100 LEU A N 1
ATOM 710 C CA . LEU A 1 100 ? -17.062 3.965 7.273 1 93.88 100 LEU A CA 1
ATOM 711 C C . LEU A 1 100 ? -17.766 3.891 8.625 1 93.88 100 LEU A C 1
ATOM 713 O O . LEU A 1 100 ? -17.656 2.883 9.328 1 93.88 100 LEU A O 1
ATOM 717 N N . GLY A 1 101 ? -18.453 4.953 9.031 1 93.75 101 GLY A N 1
ATOM 718 C CA . GLY A 1 101 ? -19.188 4.98 10.289 1 93.75 101 GLY A CA 1
ATOM 719 C C . GLY A 1 101 ? -18.297 5.215 11.492 1 93.75 101 GLY A C 1
ATOM 720 O O . GLY A 1 101 ? -18.641 4.832 12.617 1 93.75 101 GLY A O 1
ATOM 721 N N . MET A 1 102 ? -17.156 5.742 11.289 1 91.62 102 MET A N 1
ATOM 722 C CA . MET A 1 102 ? -16.234 6.016 12.383 1 91.62 102 MET A CA 1
ATOM 723 C C . MET A 1 102 ? -16.531 7.375 13.008 1 91.62 102 MET A C 1
ATOM 725 O O . MET A 1 102 ? -17.031 8.273 12.344 1 91.62 102 MET A O 1
ATOM 729 N N . PRO A 1 103 ? -16.219 7.516 14.273 1 88.75 103 PRO A N 1
ATOM 730 C CA . PRO A 1 103 ? -16.547 8.75 14.992 1 88.75 103 PRO A CA 1
ATOM 731 C C . PRO A 1 103 ? -15.672 9.93 14.578 1 88.75 103 PRO A C 1
ATOM 733 O O . PRO A 1 103 ? -14.453 9.898 14.789 1 88.75 103 PRO A O 1
ATOM 736 N N . THR A 1 104 ? -16.25 10.836 13.922 1 86.06 104 THR A N 1
ATOM 737 C CA . THR A 1 104 ? -15.523 12.031 13.523 1 86.06 104 THR A CA 1
ATOM 738 C C . THR A 1 104 ? -16.109 13.273 14.203 1 86.06 104 THR A C 1
ATOM 740 O O . THR A 1 104 ? -15.711 14.398 13.898 1 86.06 104 THR A O 1
ATOM 743 N N . SER A 1 105 ? -17.016 13.078 15.148 1 82.44 105 SER A N 1
ATOM 744 C CA . SER A 1 105 ? -17.781 14.18 15.695 1 82.44 105 SER A CA 1
ATOM 745 C C . SER A 1 105 ? -16.906 15.133 16.5 1 82.44 105 SER A C 1
ATOM 747 O O . SER A 1 105 ? -17.219 16.312 16.625 1 82.44 105 SER A O 1
ATOM 749 N N . LEU A 1 106 ? -15.828 14.664 16.969 1 83.75 106 LEU A N 1
ATOM 750 C CA . LEU A 1 106 ? -14.984 15.508 17.812 1 83.75 106 LEU A CA 1
ATOM 751 C C . LEU A 1 106 ? -13.93 16.219 16.969 1 83.75 106 LEU A C 1
ATOM 753 O O . LEU A 1 106 ? -13.18 17.047 17.484 1 83.75 106 LEU A O 1
ATOM 757 N N . LEU A 1 107 ? -13.969 15.945 15.68 1 92.38 107 LEU A N 1
ATOM 758 C CA . LEU A 1 107 ? -12.977 16.594 14.812 1 92.38 107 LEU A CA 1
ATOM 759 C C . LEU A 1 107 ? -13.57 17.812 14.141 1 92.38 107 LEU A C 1
ATOM 761 O O . LEU A 1 107 ? -14.695 17.781 13.641 1 92.38 107 LEU A O 1
ATOM 765 N N . PRO A 1 108 ? -12.789 18.922 14.156 1 89.56 108 PRO A N 1
ATOM 766 C CA . PRO A 1 108 ? -13.258 20.094 13.414 1 89.56 108 PRO A CA 1
ATOM 767 C C . PRO A 1 108 ? -13.43 19.828 11.922 1 89.56 108 PRO A C 1
ATOM 769 O O . PRO A 1 108 ? -12.797 18.906 11.383 1 89.56 108 PRO A O 1
ATOM 772 N N . ARG A 1 109 ? -14.227 20.578 11.227 1 85.62 109 ARG A N 1
ATOM 773 C CA . ARG A 1 109 ? -14.422 20.469 9.781 1 85.62 109 ARG A CA 1
ATOM 774 C C . ARG A 1 109 ? -13.117 20.734 9.031 1 85.62 109 ARG A C 1
ATOM 776 O O . ARG A 1 109 ? -12.828 20.078 8.031 1 85.62 109 ARG A O 1
ATOM 783 N N . ASP A 1 110 ? -12.352 21.719 9.555 1 93.12 110 ASP A N 1
ATOM 784 C CA . ASP A 1 110 ? -11.078 22.078 8.938 1 93.12 110 ASP A CA 1
ATOM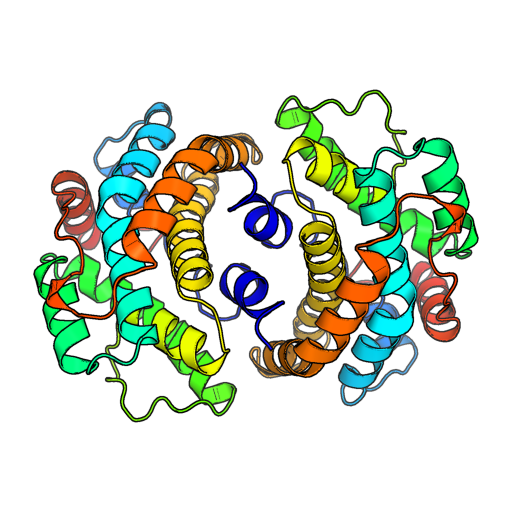 785 C C . ASP A 1 110 ? -9.922 21.312 9.547 1 93.12 110 ASP A C 1
ATOM 787 O O . ASP A 1 110 ? -8.867 21.875 9.836 1 93.12 110 ASP A O 1
ATOM 791 N N . THR A 1 111 ? -10.125 20.062 9.75 1 97.19 111 THR A N 1
ATOM 792 C CA . THR A 1 111 ? -9.109 19.203 10.336 1 97.19 111 THR A CA 1
ATOM 793 C C . THR A 1 111 ? -8.008 18.906 9.312 1 97.19 111 THR A C 1
ATOM 795 O O . THR A 1 111 ? -8.281 18.375 8.234 1 97.19 111 THR A O 1
ATOM 798 N N . PRO A 1 112 ? -6.797 19.281 9.648 1 97.75 112 PRO A N 1
ATOM 799 C CA . PRO A 1 112 ? -5.715 18.984 8.711 1 97.75 112 PRO A CA 1
ATOM 800 C C . PRO A 1 112 ? -5.41 17.5 8.609 1 97.75 112 PRO A C 1
ATOM 802 O O . PRO A 1 112 ? -5.781 16.734 9.5 1 97.75 112 PRO A O 1
ATOM 805 N N . ARG A 1 113 ? -4.695 17.125 7.645 1 97.25 113 ARG A N 1
ATOM 806 C CA . ARG A 1 113 ? -4.445 15.734 7.27 1 97.25 113 ARG A CA 1
ATOM 807 C C . ARG A 1 113 ? -3.801 14.961 8.414 1 97.25 113 ARG A C 1
ATOM 809 O O . ARG A 1 113 ? -4.223 13.844 8.734 1 97.25 113 ARG A O 1
ATOM 816 N N . PRO A 1 114 ? -2.73 15.43 9.109 1 98.25 114 PRO A N 1
ATOM 817 C CA . PRO A 1 114 ? -2.092 14.594 10.125 1 98.25 114 PRO A CA 1
ATOM 818 C C . PRO A 1 114 ? -3.031 14.242 11.273 1 98.25 114 PRO A C 1
ATOM 820 O O . PRO A 1 114 ? -2.945 13.141 11.836 1 98.25 114 PRO A O 1
ATOM 823 N N . ILE A 1 115 ? -3.91 15.148 11.609 1 98.5 115 ILE A N 1
ATOM 824 C CA . ILE A 1 115 ? -4.855 14.891 12.688 1 98.5 115 ILE A CA 1
ATOM 825 C C . ILE A 1 115 ? -5.941 13.93 12.203 1 98.5 115 ILE A C 1
ATOM 827 O O . ILE A 1 115 ? -6.305 12.992 12.914 1 98.5 115 ILE A O 1
ATOM 831 N N . ALA A 1 116 ? -6.457 14.188 11.008 1 97.88 116 ALA A N 1
ATOM 832 C CA . ALA A 1 116 ? -7.441 13.273 10.43 1 97.88 116 ALA A CA 1
ATOM 833 C C . ALA A 1 116 ? -6.879 11.859 10.328 1 97.88 116 ALA A C 1
ATOM 835 O O . ALA A 1 116 ? -7.555 10.891 10.688 1 97.88 116 ALA A O 1
ATOM 836 N N . LEU A 1 117 ? -5.676 11.758 9.859 1 97.56 117 LEU A N 1
ATOM 837 C CA . LEU A 1 117 ? -5 10.469 9.734 1 97.56 117 LEU A CA 1
ATOM 838 C C . LEU A 1 117 ? -4.844 9.805 11.102 1 97.56 117 LEU A C 1
ATOM 840 O O . LEU A 1 117 ? -5.133 8.617 11.25 1 97.56 117 LEU A O 1
ATOM 844 N N . GLY A 1 118 ? -4.316 10.57 12.086 1 97.94 118 GLY A N 1
ATOM 845 C CA . GLY A 1 118 ? -4.156 10.023 13.43 1 97.94 118 GLY A CA 1
ATOM 846 C C . GLY A 1 118 ? -5.453 9.492 14.008 1 97.94 118 GLY A C 1
ATOM 847 O O . GLY A 1 118 ? -5.465 8.43 14.633 1 97.94 118 GLY A O 1
ATOM 848 N N . SER A 1 119 ? -6.484 10.273 13.875 1 97.5 119 SER A N 1
ATOM 849 C CA . SER A 1 119 ? -7.789 9.867 14.391 1 97.5 119 SER A CA 1
ATOM 850 C C . SER A 1 119 ? -8.289 8.602 13.703 1 97.5 119 SER A C 1
ATOM 852 O O . SER A 1 119 ? -8.711 7.652 14.367 1 97.5 119 SER A O 1
ATOM 854 N N . LEU A 1 120 ? -8.234 8.633 12.391 1 96.62 120 LEU A N 1
ATOM 855 C CA . LEU A 1 120 ? -8.656 7.465 11.633 1 96.62 120 LEU A CA 1
ATOM 856 C C . LEU A 1 120 ? -7.828 6.242 12.016 1 96.62 120 LEU A C 1
ATOM 858 O O . LEU A 1 120 ? -8.367 5.148 12.195 1 96.62 120 LEU A O 1
ATOM 862 N N . ALA A 1 121 ? -6.551 6.406 12.141 1 96.81 121 ALA A N 1
ATOM 863 C CA . ALA A 1 121 ? -5.641 5.32 12.5 1 96.81 121 ALA A CA 1
ATOM 864 C C . ALA A 1 121 ? -5.98 4.754 13.883 1 96.81 121 ALA A C 1
ATOM 866 O O . ALA A 1 121 ? -5.883 3.547 14.102 1 96.81 121 ALA A O 1
ATOM 867 N N . ARG A 1 122 ? -6.312 5.648 14.805 1 96.25 122 ARG A N 1
ATOM 868 C CA . ARG A 1 122 ? -6.75 5.207 16.125 1 96.25 122 ARG A CA 1
ATOM 869 C C . ARG A 1 122 ? -7.957 4.277 16.016 1 96.25 122 ARG A C 1
ATOM 871 O O . ARG A 1 122 ? -7.965 3.193 16.609 1 96.25 122 ARG A O 1
ATOM 878 N N . ASP A 1 123 ? -8.938 4.73 15.297 1 95.38 123 ASP A N 1
ATOM 879 C CA . ASP A 1 123 ? -10.164 3.961 15.141 1 95.38 123 ASP A CA 1
ATOM 880 C C . ASP A 1 123 ? -9.891 2.617 14.469 1 95.38 123 ASP A C 1
ATOM 882 O O . ASP A 1 123 ? -10.586 1.634 14.727 1 95.38 123 ASP A O 1
ATOM 886 N N . LEU A 1 124 ? -8.836 2.574 13.664 1 95.75 124 LEU A N 1
ATOM 887 C CA . LEU A 1 124 ? -8.492 1.357 12.938 1 95.75 124 LEU A CA 1
ATOM 888 C C . LEU A 1 124 ? -7.527 0.5 13.75 1 95.75 124 LEU A C 1
ATOM 890 O O . LEU A 1 124 ? -7.141 -0.587 13.312 1 95.75 124 LEU A O 1
ATOM 894 N N . GLY A 1 125 ? -7.051 0.963 14.859 1 95.5 125 GLY A N 1
ATOM 895 C CA . GLY A 1 125 ? -6.266 0.177 15.797 1 95.5 125 GLY A CA 1
ATOM 896 C C . GLY A 1 125 ? -4.793 0.123 15.445 1 95.5 125 GLY A C 1
ATOM 897 O O . GLY A 1 125 ? -4.09 -0.815 15.828 1 95.5 125 GLY A O 1
ATOM 898 N N . LEU A 1 126 ? -4.27 1.104 14.734 1 97.12 126 LEU A N 1
ATOM 899 C CA . LEU A 1 126 ? -2.857 1.126 14.367 1 97.12 126 LEU A CA 1
ATOM 900 C C . LEU A 1 126 ? -1.992 1.486 15.57 1 97.12 126 LEU A C 1
ATOM 902 O O . LEU A 1 126 ? -2.371 2.336 16.375 1 97.12 126 LEU A O 1
ATOM 906 N N . ALA A 1 127 ? -0.815 0.858 15.633 1 97.19 127 ALA A N 1
ATOM 907 C CA . ALA A 1 127 ? 0.188 1.253 16.625 1 97.19 127 ALA A CA 1
ATOM 908 C C . ALA A 1 127 ? 0.832 2.584 16.25 1 97.19 127 ALA A C 1
ATOM 910 O O . ALA A 1 127 ? 0.797 2.99 15.078 1 97.19 127 ALA A O 1
ATOM 911 N N . ALA A 1 128 ? 1.423 3.209 17.25 1 98.19 128 ALA A N 1
ATOM 912 C CA . ALA A 1 128 ? 2.031 4.523 17.062 1 98.19 128 ALA A CA 1
ATOM 913 C C . ALA A 1 128 ? 3.09 4.492 15.961 1 98.19 128 ALA A C 1
ATOM 915 O O . ALA A 1 128 ? 3.129 5.375 15.102 1 98.19 128 ALA A O 1
ATOM 916 N N . ALA A 1 129 ? 3.9 3.469 16.016 1 97.56 129 ALA A N 1
ATOM 917 C CA . ALA A 1 129 ? 4.977 3.363 15.039 1 97.56 129 ALA A CA 1
ATOM 918 C C . ALA A 1 129 ? 4.418 3.189 13.633 1 97.56 129 ALA A C 1
ATOM 920 O O . ALA A 1 129 ? 4.977 3.721 12.672 1 97.56 129 ALA A O 1
ATOM 921 N N . GLU A 1 130 ? 3.283 2.504 13.453 1 97.06 130 GLU A N 1
ATOM 922 C CA . GLU A 1 130 ? 2.65 2.324 12.148 1 97.06 130 GLU A CA 1
ATOM 923 C C . GLU A 1 130 ? 2.078 3.641 11.633 1 97.06 130 GLU A C 1
ATOM 925 O O . GLU A 1 130 ? 2.209 3.955 10.445 1 97.06 130 GLU A O 1
ATOM 930 N N . VAL A 1 131 ? 1.483 4.363 12.516 1 98 131 VAL A N 1
ATOM 931 C CA . VAL A 1 131 ? 0.926 5.656 12.141 1 98 131 VAL A CA 1
ATOM 932 C C . VAL A 1 131 ? 2.041 6.578 11.656 1 98 131 VAL A C 1
ATOM 934 O O . VAL A 1 131 ? 1.91 7.223 10.609 1 98 131 VAL A O 1
ATOM 937 N N . ALA A 1 132 ? 3.123 6.59 12.445 1 98.38 132 ALA A N 1
ATOM 938 C CA . ALA A 1 132 ? 4.266 7.418 12.07 1 98.38 132 ALA A CA 1
ATOM 939 C C . ALA A 1 132 ? 4.816 7.012 10.711 1 98.38 132 ALA A C 1
ATOM 941 O O . ALA A 1 132 ? 5.078 7.867 9.859 1 98.38 132 ALA A O 1
ATOM 942 N N . ARG A 1 133 ? 4.961 5.746 10.508 1 98.06 133 ARG A N 1
ATOM 943 C CA . ARG A 1 133 ? 5.523 5.223 9.266 1 98.06 133 ARG A CA 1
ATOM 944 C C . ARG A 1 133 ? 4.621 5.543 8.078 1 98.06 133 ARG A C 1
ATOM 946 O O . ARG A 1 133 ? 5.098 5.957 7.02 1 98.06 133 ARG A O 1
ATOM 953 N N . VAL A 1 134 ? 3.322 5.434 8.227 1 97.75 134 VAL A N 1
ATOM 954 C CA . VAL A 1 134 ? 2.363 5.738 7.172 1 97.75 134 VAL A CA 1
ATOM 955 C C . VAL A 1 134 ? 2.416 7.227 6.84 1 97.75 134 VAL A C 1
ATOM 957 O O . VAL A 1 134 ? 2.445 7.609 5.668 1 97.75 134 VAL A O 1
ATOM 960 N N . ALA A 1 135 ? 2.42 8.055 7.871 1 98.12 135 ALA A N 1
ATOM 961 C CA . ALA A 1 135 ? 2.438 9.5 7.676 1 98.12 135 ALA A CA 1
ATOM 962 C C . ALA A 1 135 ? 3.67 9.93 6.883 1 98.12 135 ALA A C 1
ATOM 964 O O . ALA A 1 135 ? 3.562 10.688 5.918 1 98.12 135 ALA A O 1
ATOM 965 N N . ILE A 1 136 ? 4.801 9.414 7.332 1 98.25 136 ILE A N 1
ATOM 966 C CA . ILE A 1 136 ? 6.059 9.812 6.703 1 98.25 136 ILE A CA 1
ATOM 967 C C . ILE A 1 136 ? 6.125 9.242 5.285 1 98.25 136 ILE A C 1
ATOM 969 O O . ILE A 1 136 ? 6.445 9.961 4.336 1 98.25 136 ILE A O 1
ATOM 973 N N . TYR A 1 137 ? 5.789 8.023 5.133 1 97.88 137 TYR A N 1
ATOM 974 C CA . TYR A 1 137 ? 5.801 7.383 3.824 1 97.88 137 TYR A CA 1
ATOM 975 C C . TYR A 1 137 ? 4.914 8.141 2.84 1 97.88 137 TYR A C 1
ATOM 977 O O . TYR A 1 137 ? 5.344 8.461 1.729 1 97.88 137 TYR A O 1
ATOM 985 N N . ASP A 1 138 ? 3.717 8.391 3.254 1 96.75 138 ASP A N 1
ATOM 986 C CA . ASP A 1 138 ? 2.766 9.039 2.354 1 96.75 138 ASP A CA 1
ATOM 987 C C . ASP A 1 138 ? 3.244 10.43 1.957 1 96.75 138 ASP A C 1
ATOM 989 O O . ASP A 1 138 ? 3.033 10.867 0.823 1 96.75 138 ASP A O 1
ATOM 993 N N . ASP A 1 139 ? 3.789 11.133 2.881 1 96.94 139 ASP A N 1
ATOM 994 C CA . ASP A 1 139 ? 4.332 12.461 2.584 1 96.94 139 ASP A CA 1
ATOM 995 C C . ASP A 1 139 ? 5.414 12.383 1.51 1 96.94 139 ASP A C 1
ATOM 997 O O . ASP A 1 139 ? 5.328 13.055 0.484 1 96.94 139 ASP A O 1
ATOM 1001 N N . LEU A 1 140 ? 6.375 11.531 1.734 1 97.62 140 LEU A N 1
ATOM 1002 C CA . LEU A 1 140 ? 7.496 11.414 0.81 1 97.62 140 LEU A CA 1
ATOM 1003 C C . LEU A 1 140 ? 7.047 10.82 -0.521 1 97.62 140 LEU A C 1
ATOM 1005 O O . LEU A 1 140 ? 7.484 11.266 -1.584 1 97.62 140 LEU A O 1
ATOM 1009 N N . GLN A 1 141 ? 6.211 9.852 -0.46 1 97.06 141 GLN A N 1
ATOM 1010 C CA . GLN A 1 141 ? 5.723 9.219 -1.682 1 97.06 141 GLN A CA 1
ATOM 1011 C C . GLN A 1 141 ? 4.906 10.203 -2.52 1 97.06 141 GLN A C 1
ATOM 1013 O O . GLN A 1 141 ? 4.922 10.133 -3.75 1 97.06 141 GLN A O 1
ATOM 1018 N N . THR A 1 142 ? 4.117 11.086 -1.88 1 96.56 142 THR A N 1
ATOM 1019 C CA . THR A 1 142 ? 3.379 12.117 -2.592 1 96.56 142 THR A CA 1
ATOM 1020 C C . THR A 1 142 ? 4.324 12.992 -3.41 1 96.56 142 THR A C 1
ATOM 1022 O O . THR A 1 142 ? 4.043 13.297 -4.574 1 96.56 142 THR A O 1
ATOM 1025 N N . ALA A 1 143 ? 5.445 13.367 -2.836 1 96.88 143 ALA A N 1
ATOM 1026 C CA . ALA A 1 143 ? 6.453 14.133 -3.562 1 96.88 143 ALA A CA 1
ATOM 1027 C C . ALA A 1 143 ? 7.047 13.32 -4.703 1 96.88 143 ALA A C 1
ATOM 1029 O O . ALA A 1 143 ? 7.242 13.828 -5.809 1 96.88 143 ALA A O 1
ATOM 1030 N N . CYS A 1 144 ? 7.316 12.055 -4.445 1 97.06 144 CYS A N 1
ATOM 1031 C CA . CYS A 1 144 ? 7.875 11.172 -5.465 1 97.06 144 CYS A CA 1
ATOM 1032 C C . CYS A 1 144 ? 6.918 11.023 -6.641 1 97.06 144 CYS A C 1
ATOM 1034 O O . CYS A 1 144 ? 7.332 11.102 -7.801 1 97.06 144 CYS A O 1
ATOM 1036 N N . ALA A 1 145 ? 5.656 10.844 -6.32 1 96.19 145 ALA A N 1
ATOM 1037 C CA . ALA A 1 145 ? 4.648 10.727 -7.371 1 96.19 145 ALA A CA 1
ATOM 1038 C C . ALA A 1 145 ? 4.547 12.023 -8.18 1 96.19 145 ALA A C 1
ATOM 1040 O O . ALA A 1 145 ? 4.387 11.984 -9.398 1 96.19 145 ALA A O 1
ATOM 1041 N N . ALA A 1 146 ? 4.59 13.125 -7.492 1 96.31 146 ALA A N 1
ATOM 1042 C CA . ALA A 1 146 ? 4.551 14.414 -8.18 1 96.31 146 ALA A CA 1
ATOM 1043 C C . ALA A 1 146 ? 5.762 14.586 -9.094 1 96.31 146 ALA A C 1
ATOM 1045 O O . ALA A 1 146 ? 5.648 15.156 -10.18 1 96.31 146 ALA A O 1
ATOM 1046 N N . ALA A 1 147 ? 6.922 14.109 -8.641 1 96.88 147 ALA A N 1
ATOM 1047 C CA . ALA A 1 147 ? 8.148 14.219 -9.43 1 96.88 147 ALA A CA 1
ATOM 1048 C C . ALA A 1 147 ? 7.98 13.57 -10.797 1 96.88 147 ALA A C 1
ATOM 1050 O O . ALA A 1 147 ? 8.422 14.117 -11.812 1 96.88 147 ALA A O 1
ATOM 1051 N N . LEU A 1 148 ? 7.312 12.453 -10.852 1 95.5 148 LEU A N 1
ATOM 1052 C CA . LEU A 1 148 ? 7.102 11.711 -12.094 1 95.5 148 LEU A CA 1
ATOM 1053 C C . LEU A 1 148 ? 6.238 12.516 -13.062 1 95.5 148 LEU A C 1
ATOM 1055 O O . LEU A 1 148 ? 6.324 12.328 -14.281 1 95.5 148 LEU A O 1
ATOM 1059 N N . LYS A 1 149 ? 5.48 13.406 -12.531 1 93.88 149 LYS A N 1
ATOM 1060 C CA . LYS A 1 149 ? 4.613 14.234 -13.359 1 93.88 149 LYS A CA 1
ATOM 1061 C C . LYS A 1 149 ? 5.297 15.547 -13.734 1 93.88 149 LYS A C 1
ATOM 1063 O O . LYS A 1 149 ? 4.961 16.156 -14.75 1 93.88 149 LYS A O 1
ATOM 1068 N N . LEU A 1 150 ? 6.238 15.961 -12.961 1 93.81 150 LEU A N 1
ATOM 1069 C CA . LEU A 1 150 ? 6.828 17.281 -13.102 1 93.81 150 LEU A CA 1
ATOM 1070 C C . LEU A 1 150 ? 8.117 17.219 -13.922 1 93.81 150 LEU A C 1
ATOM 1072 O O . LEU A 1 150 ? 8.578 18.25 -14.43 1 93.81 150 LEU A O 1
ATOM 1076 N N . ALA A 1 151 ? 8.734 16.109 -13.93 1 89 151 ALA A N 1
ATOM 1077 C CA . ALA A 1 151 ? 9.984 15.961 -14.672 1 89 151 ALA A CA 1
ATOM 1078 C C . ALA A 1 151 ? 10.07 14.578 -15.32 1 89 151 ALA A C 1
ATOM 1080 O O . ALA A 1 151 ? 9.609 13.586 -14.758 1 89 151 ALA A O 1
ATOM 1081 N N . PRO A 1 152 ? 10.617 14.539 -16.562 1 89.81 152 PRO A N 1
ATOM 1082 C CA . PRO A 1 152 ? 10.836 13.234 -17.188 1 89.81 152 PRO A CA 1
ATOM 1083 C C . PRO A 1 152 ? 11.859 12.383 -16.438 1 89.81 152 PRO A C 1
ATOM 1085 O O . PRO A 1 152 ? 12.992 12.82 -16.219 1 89.81 152 PRO A O 1
ATOM 1088 N N . MET A 1 153 ? 11.547 11.266 -16 1 94.5 153 MET A N 1
ATOM 1089 C CA . MET A 1 153 ? 12.461 10.328 -15.359 1 94.5 153 MET A CA 1
ATOM 1090 C C . MET A 1 153 ? 11.906 8.906 -15.406 1 94.5 153 MET A C 1
ATOM 1092 O O . MET A 1 153 ? 10.734 8.703 -15.719 1 94.5 153 MET A O 1
ATOM 1096 N N . ASP A 1 154 ? 12.797 7.984 -15.227 1 95.25 154 ASP A N 1
ATOM 1097 C CA . ASP A 1 154 ? 12.375 6.598 -15.086 1 95.25 154 ASP A CA 1
ATOM 1098 C C . ASP A 1 154 ? 11.453 6.422 -13.875 1 95.25 154 ASP A C 1
ATOM 1100 O O . ASP A 1 154 ? 11.758 6.902 -12.781 1 95.25 154 ASP A O 1
ATOM 1104 N N . PRO A 1 155 ? 10.305 5.793 -14.125 1 95.31 155 PRO A N 1
ATOM 1105 C CA . PRO A 1 155 ? 9.344 5.613 -13.039 1 95.31 155 PRO A CA 1
ATOM 1106 C C . PRO A 1 155 ? 9.945 4.906 -11.82 1 95.31 155 PRO A C 1
ATOM 1108 O O . PRO A 1 155 ? 9.43 5.027 -10.711 1 95.31 155 PRO A O 1
ATOM 1111 N N . ALA A 1 156 ? 11.07 4.219 -11.914 1 95.81 156 ALA A N 1
ATOM 1112 C CA . ALA A 1 156 ? 11.703 3.518 -10.805 1 95.81 156 ALA A CA 1
ATOM 1113 C C . ALA A 1 156 ? 12.609 4.449 -10.016 1 95.81 156 ALA A C 1
ATOM 1115 O O . ALA A 1 156 ? 13.047 4.117 -8.906 1 95.81 156 ALA A O 1
ATOM 1116 N N . THR A 1 157 ? 12.922 5.594 -10.586 1 96.75 157 THR A N 1
ATOM 1117 C CA . THR A 1 157 ? 13.867 6.508 -9.953 1 96.75 157 THR A CA 1
ATOM 1118 C C . THR A 1 157 ? 13.359 6.957 -8.586 1 96.75 157 THR A C 1
ATOM 1120 O O . THR A 1 157 ? 14.047 6.801 -7.578 1 96.75 157 THR A O 1
ATOM 1123 N N . PRO A 1 158 ? 12.078 7.395 -8.508 1 97.31 158 PRO A N 1
ATOM 1124 C CA . PRO A 1 158 ? 11.594 7.801 -7.188 1 97.31 158 PRO A CA 1
ATOM 1125 C C . PRO A 1 158 ? 11.5 6.637 -6.207 1 97.31 158 PRO A C 1
ATOM 1127 O O . PRO A 1 158 ? 11.617 6.832 -4.996 1 97.31 158 PRO A O 1
ATOM 1130 N N . VAL A 1 159 ? 11.281 5.445 -6.699 1 97.38 159 VAL A N 1
ATOM 1131 C CA . VAL A 1 159 ? 11.289 4.27 -5.828 1 97.38 159 VAL A CA 1
ATOM 1132 C C . VAL A 1 159 ? 12.648 4.152 -5.145 1 97.38 159 VAL A C 1
ATOM 1134 O O . VAL A 1 159 ? 12.727 3.904 -3.938 1 97.38 159 VAL A O 1
ATOM 1137 N N . GLY A 1 160 ? 13.695 4.355 -5.926 1 96.5 160 GLY A N 1
ATOM 1138 C CA . GLY A 1 160 ? 15.039 4.348 -5.367 1 96.5 160 GLY A CA 1
ATOM 1139 C C . GLY A 1 160 ? 15.25 5.422 -4.316 1 96.5 160 GLY A C 1
ATOM 1140 O O . GLY A 1 160 ? 15.906 5.184 -3.301 1 96.5 160 GLY A O 1
ATOM 1141 N N . TRP A 1 161 ? 14.695 6.633 -4.547 1 97.38 161 TRP A N 1
ATOM 1142 C CA . TRP A 1 161 ? 14.805 7.715 -3.574 1 97.38 161 TRP A CA 1
ATOM 1143 C C . TRP A 1 161 ? 14.18 7.316 -2.244 1 97.38 161 TRP A C 1
ATOM 1145 O O . TRP A 1 161 ? 14.766 7.527 -1.182 1 97.38 161 TRP A O 1
ATOM 1155 N N . LEU A 1 162 ? 13.016 6.734 -2.324 1 97.25 162 LEU A N 1
ATOM 1156 C CA . LEU A 1 162 ? 12.289 6.336 -1.121 1 97.25 162 LEU A CA 1
ATOM 1157 C C . LEU A 1 162 ? 13.055 5.25 -0.365 1 97.25 162 LEU A C 1
ATOM 1159 O O . LEU A 1 162 ? 13.211 5.336 0.855 1 97.25 162 LEU A O 1
ATOM 1163 N N . LEU A 1 163 ? 13.531 4.27 -1.066 1 96.5 163 LEU A N 1
ATOM 1164 C CA . LEU A 1 163 ? 14.266 3.174 -0.434 1 96.5 163 LEU A CA 1
ATOM 1165 C C . LEU A 1 163 ? 15.547 3.68 0.219 1 96.5 163 LEU A C 1
ATOM 1167 O O . LEU A 1 163 ? 15.961 3.166 1.262 1 96.5 163 LEU A O 1
ATOM 1171 N N . ALA A 1 164 ? 16.156 4.707 -0.389 1 95.81 164 ALA A N 1
ATOM 1172 C CA . ALA A 1 164 ? 17.359 5.305 0.184 1 95.81 164 ALA A CA 1
ATOM 1173 C C . ALA A 1 164 ? 17.047 6.008 1.502 1 95.81 164 ALA A C 1
ATOM 1175 O O . ALA A 1 164 ? 17.938 6.258 2.307 1 95.81 164 ALA A O 1
ATOM 1176 N N . CYS A 1 165 ? 15.758 6.301 1.739 1 96.56 165 CYS A N 1
ATOM 1177 C CA . CYS A 1 165 ? 15.344 6.98 2.963 1 96.56 165 CYS A CA 1
ATOM 1178 C C . CYS A 1 165 ? 14.867 5.977 4.008 1 96.56 165 CYS A C 1
ATOM 1180 O O . CYS A 1 165 ? 14.391 6.367 5.074 1 96.56 165 CYS A O 1
ATOM 1182 N N . ALA A 1 166 ? 15.016 4.703 3.766 1 96.62 166 ALA A N 1
ATOM 1183 C CA . ALA A 1 166 ? 14.438 3.693 4.652 1 96.62 166 ALA A CA 1
ATOM 1184 C C . ALA A 1 166 ? 14.992 3.834 6.07 1 96.62 166 ALA A C 1
ATOM 1186 O O . ALA A 1 166 ? 14.219 3.914 7.035 1 96.62 166 ALA A O 1
ATOM 1187 N N . ASP A 1 167 ? 16.328 3.865 6.258 1 96.12 167 ASP A N 1
ATOM 1188 C CA . ASP A 1 167 ? 16.938 3.936 7.586 1 96.12 167 ASP A CA 1
ATOM 1189 C C . ASP A 1 167 ? 16.578 5.25 8.281 1 96.12 167 ASP A C 1
ATOM 1191 O O . ASP A 1 167 ? 16.109 5.246 9.422 1 96.12 167 ASP A O 1
ATOM 1195 N N . PRO A 1 168 ? 16.734 6.391 7.52 1 96.94 168 PRO A N 1
ATOM 1196 C CA . PRO A 1 168 ? 16.312 7.648 8.141 1 96.94 168 PRO A CA 1
ATOM 1197 C C . PRO A 1 168 ? 14.836 7.637 8.523 1 96.94 168 PRO A C 1
ATOM 1199 O O . PRO A 1 168 ? 14.453 8.242 9.539 1 96.94 168 PRO A O 1
ATOM 1202 N N . ILE A 1 169 ? 14.008 6.988 7.777 1 98.06 169 ILE A N 1
ATOM 1203 C CA . ILE A 1 169 ? 12.586 6.898 8.109 1 98.06 169 ILE A CA 1
ATOM 1204 C C . ILE A 1 169 ? 12.406 6.074 9.383 1 98.06 169 ILE A C 1
ATOM 1206 O O . ILE A 1 169 ? 11.656 6.469 10.273 1 98.06 169 ILE A O 1
ATOM 1210 N N . ASP A 1 170 ? 13.062 4.965 9.492 1 97.25 170 ASP A N 1
ATOM 1211 C CA . ASP A 1 170 ? 12.961 4.137 10.688 1 97.25 170 ASP A CA 1
ATOM 1212 C C . ASP A 1 170 ? 13.398 4.914 11.93 1 97.25 170 ASP A C 1
ATOM 1214 O O . ASP A 1 170 ? 12.797 4.789 12.992 1 97.25 170 ASP A O 1
ATOM 1218 N N . GLU A 1 171 ? 14.438 5.672 11.758 1 97.12 171 GLU A N 1
ATOM 1219 C CA . GLU A 1 171 ? 14.898 6.496 12.867 1 97.12 171 GLU A CA 1
ATOM 1220 C C . GLU A 1 171 ? 13.852 7.527 13.273 1 97.12 171 GLU A C 1
ATOM 1222 O O . GLU A 1 171 ? 13.57 7.703 14.461 1 97.12 171 GLU A O 1
ATOM 1227 N N . ALA A 1 172 ? 13.266 8.164 12.273 1 97.69 172 ALA A N 1
ATOM 1228 C CA . ALA A 1 172 ? 12.234 9.156 12.547 1 97.69 172 ALA A CA 1
ATOM 1229 C C . ALA A 1 172 ? 11.016 8.516 13.211 1 97.69 172 ALA A C 1
ATOM 1231 O O . ALA A 1 172 ? 10.438 9.078 14.141 1 97.69 172 ALA A O 1
ATOM 1232 N N . VAL A 1 173 ? 10.656 7.383 12.727 1 98.19 173 VAL A N 1
ATOM 1233 C CA . VAL A 1 173 ? 9.531 6.645 13.297 1 98.19 173 VAL A CA 1
ATOM 1234 C C . VAL A 1 173 ? 9.805 6.328 14.766 1 98.19 173 VAL A C 1
ATOM 1236 O O . VAL A 1 173 ? 8.945 6.543 15.617 1 98.19 173 VAL A O 1
ATOM 1239 N N . ALA A 1 174 ? 10.977 5.84 15.062 1 97.38 174 ALA A N 1
ATOM 1240 C CA . ALA A 1 174 ? 11.344 5.508 16.438 1 97.38 174 ALA A CA 1
ATOM 1241 C C . ALA A 1 174 ? 11.266 6.738 17.328 1 97.38 174 ALA A C 1
ATOM 1243 O O . ALA A 1 174 ? 10.852 6.645 18.5 1 97.38 174 ALA A O 1
ATOM 1244 N N . ASP A 1 175 ? 11.648 7.812 16.781 1 97.25 175 ASP A N 1
ATOM 1245 C CA . ASP A 1 175 ? 11.68 9.055 17.531 1 97.25 175 ASP A CA 1
ATOM 1246 C C . ASP A 1 175 ? 10.273 9.523 17.891 1 97.25 175 ASP A C 1
ATOM 1248 O O . ASP A 1 175 ? 10.023 9.984 19 1 97.25 175 ASP A O 1
ATOM 1252 N N . VAL A 1 176 ? 9.312 9.32 16.969 1 98.31 176 VAL A N 1
ATOM 1253 C CA . VAL A 1 176 ? 8.039 10 17.188 1 98.31 176 VAL A CA 1
ATOM 1254 C C . VAL A 1 176 ? 7.012 9.016 17.734 1 98.31 176 VAL A C 1
ATOM 1256 O O . VAL A 1 176 ? 5.98 9.414 18.266 1 98.31 176 VAL A O 1
ATOM 1259 N N . ALA A 1 177 ? 7.297 7.785 17.609 1 98.19 177 ALA A N 1
ATOM 1260 C CA . ALA A 1 177 ? 6.309 6.77 17.969 1 98.19 177 ALA A CA 1
ATOM 1261 C C . ALA A 1 177 ? 6.035 6.777 19.469 1 98.19 177 ALA A C 1
ATOM 1263 O O . ALA A 1 177 ? 5.012 6.258 19.922 1 98.19 177 ALA A O 1
ATOM 1264 N N . LYS A 1 178 ? 6.855 7.285 20.25 1 98.31 178 LYS A N 1
ATOM 1265 C CA . LYS A 1 178 ? 6.723 7.266 21.703 1 98.31 178 LYS A CA 1
ATOM 1266 C C . LYS A 1 178 ? 5.965 8.492 22.203 1 98.31 178 LYS A C 1
ATOM 1268 O O . LYS A 1 178 ? 5.648 8.594 23.391 1 98.31 178 LYS A O 1
ATOM 1273 N N . LEU A 1 179 ? 5.711 9.445 21.359 1 98.75 179 LEU A N 1
ATOM 1274 C CA . LEU A 1 179 ? 5.09 10.703 21.766 1 98.75 179 LEU A CA 1
ATOM 1275 C C . LEU A 1 179 ? 3.605 10.5 22.062 1 98.75 179 LEU A C 1
ATOM 1277 O O . LEU A 1 179 ? 2.924 9.758 21.359 1 98.75 179 LEU A O 1
ATOM 1281 N N . THR A 1 180 ? 3.111 11.203 23.109 1 98.56 180 THR A N 1
ATOM 1282 C CA . THR A 1 180 ? 1.703 11.062 23.469 1 98.56 180 THR A CA 1
ATOM 1283 C C . THR A 1 180 ? 1.082 12.43 23.75 1 98.56 180 THR A C 1
ATOM 1285 O O . THR A 1 180 ? -0.139 12.555 23.875 1 98.56 180 THR A O 1
ATOM 1288 N N . GLU A 1 181 ? 1.918 13.492 23.797 1 98.5 181 GLU A N 1
ATOM 1289 C CA . GLU A 1 181 ? 1.422 14.805 24.172 1 98.5 181 GLU A CA 1
ATOM 1290 C C . GLU A 1 181 ? 1.729 15.844 23.094 1 98.5 181 GLU A C 1
ATOM 1292 O O . GLU A 1 181 ? 2.793 15.812 22.484 1 98.5 181 GLU A O 1
ATOM 1297 N N . PRO A 1 182 ? 0.855 16.766 22.906 1 98.38 182 PRO A N 1
ATOM 1298 C CA . PRO A 1 182 ? 1.023 17.781 21.859 1 98.38 182 PRO A CA 1
ATOM 1299 C C . PRO A 1 182 ? 2.344 18.531 21.984 1 98.38 182 PRO A C 1
ATOM 1301 O O . PRO A 1 182 ? 2.973 18.859 20.969 1 98.38 182 PRO A O 1
ATOM 1304 N N . GLN A 1 183 ? 2.793 18.781 23.219 1 97.81 183 GLN A N 1
ATOM 1305 C CA . GLN A 1 183 ? 3.994 19.594 23.422 1 97.81 183 GLN A CA 1
ATOM 1306 C C . GLN A 1 183 ? 5.242 18.828 22.969 1 97.81 183 GLN A C 1
ATOM 1308 O O . GLN A 1 183 ? 6.312 19.422 22.812 1 97.81 183 GLN A O 1
ATOM 1313 N N . GLN A 1 184 ? 5.07 17.562 22.812 1 98.31 184 GLN A N 1
ATOM 1314 C CA . GLN A 1 184 ? 6.215 16.734 22.453 1 98.31 184 GLN A CA 1
ATOM 1315 C C . GLN A 1 184 ? 6.441 16.734 20.938 1 98.31 184 GLN A C 1
ATOM 1317 O O . GLN A 1 184 ? 7.484 16.281 20.469 1 98.31 184 GLN A O 1
ATOM 1322 N N . ILE A 1 185 ? 5.492 17.203 20.172 1 98.38 185 ILE A N 1
ATOM 1323 C CA . ILE A 1 185 ? 5.645 17.281 18.734 1 98.38 185 ILE A CA 1
ATOM 1324 C C . ILE A 1 185 ? 6.855 18.141 18.375 1 98.38 185 ILE A C 1
ATOM 1326 O O . ILE A 1 185 ? 6.984 19.266 18.859 1 98.38 185 ILE A O 1
ATOM 1330 N N . PRO A 1 186 ? 7.738 17.594 17.531 1 97.31 186 PRO A N 1
ATOM 1331 C CA . PRO A 1 186 ? 8.922 18.375 17.172 1 97.31 186 PRO A CA 1
ATOM 1332 C C . PRO A 1 186 ? 8.562 19.672 16.453 1 97.31 186 PRO A C 1
ATOM 1334 O O . PRO A 1 186 ? 7.535 19.75 15.789 1 97.31 186 PRO A O 1
ATOM 1337 N N . ALA A 1 187 ? 9.43 20.641 16.547 1 95.19 187 ALA A N 1
ATOM 1338 C CA . ALA A 1 187 ? 9.188 21.953 15.953 1 95.19 187 ALA A CA 1
ATOM 1339 C C . ALA A 1 187 ? 10.203 22.25 14.859 1 95.19 187 ALA A C 1
ATOM 1341 O O . ALA A 1 187 ? 10.711 23.359 14.766 1 95.19 187 ALA A O 1
ATOM 1342 N N . THR A 1 188 ? 10.578 21.25 14.219 1 90.62 188 THR A N 1
ATOM 1343 C CA . THR A 1 188 ? 11.492 21.469 13.102 1 90.62 188 THR A CA 1
ATOM 1344 C C . THR A 1 188 ? 10.773 22.156 11.938 1 90.62 188 THR A C 1
ATOM 1346 O O . THR A 1 188 ? 9.602 21.891 11.68 1 90.62 188 THR A O 1
ATOM 1349 N N . THR A 1 189 ? 11.469 23.094 11.273 1 84.81 189 THR A N 1
ATOM 1350 C CA . THR A 1 189 ? 10.883 23.875 10.188 1 84.81 189 THR A CA 1
ATOM 1351 C C . THR A 1 189 ? 11.742 23.781 8.93 1 84.81 189 THR A C 1
ATOM 1353 O O . THR A 1 189 ? 12.914 23.391 9 1 84.81 189 THR A O 1
ATOM 1356 N N . ALA A 1 190 ? 11.016 23.953 7.855 1 88 190 ALA A N 1
ATOM 1357 C CA . ALA A 1 190 ? 11.664 24.078 6.555 1 88 190 ALA A CA 1
ATOM 1358 C C . ALA A 1 190 ? 11.305 25.391 5.879 1 88 190 ALA A C 1
ATOM 1360 O O . ALA A 1 190 ? 10.461 25.438 4.98 1 88 190 ALA A O 1
ATOM 1361 N N . PRO A 1 191 ? 12.078 26.406 6.223 1 86.56 191 PRO A N 1
ATOM 1362 C CA . PRO A 1 191 ? 11.656 27.75 5.805 1 86.56 191 PRO A CA 1
ATOM 1363 C C . PRO A 1 191 ? 11.688 27.922 4.289 1 86.56 191 PRO A C 1
ATOM 1365 O O . PRO A 1 191 ? 10.789 28.562 3.725 1 86.56 191 PRO A O 1
ATOM 1368 N N . LEU A 1 192 ? 12.68 27.438 3.689 1 88 192 LEU A N 1
ATOM 1369 C CA . LEU A 1 192 ? 12.758 27.594 2.242 1 88 192 LEU A CA 1
ATOM 1370 C C . LEU A 1 192 ? 11.602 26.875 1.554 1 88 192 LEU A C 1
ATOM 1372 O O . LEU A 1 192 ? 11.023 27.391 0.601 1 88 192 LEU A O 1
ATOM 1376 N N . MET A 1 193 ? 11.234 25.797 2.018 1 89.31 193 MET A N 1
ATOM 1377 C CA . MET A 1 193 ? 10.109 25.047 1.451 1 89.31 193 MET A CA 1
ATOM 1378 C C . MET A 1 193 ? 8.797 25.797 1.651 1 89.31 193 MET A C 1
ATOM 1380 O O . MET A 1 193 ? 7.965 25.844 0.748 1 89.31 193 MET A O 1
ATOM 1384 N N . GLU A 1 194 ? 8.656 26.391 2.736 1 87.88 194 GLU A N 1
ATOM 1385 C CA . GLU A 1 194 ? 7.473 27.188 3.002 1 87.88 194 GLU A CA 1
ATOM 1386 C C . GLU A 1 194 ? 7.414 28.406 2.086 1 87.88 194 GLU A C 1
ATOM 1388 O O . GLU A 1 194 ? 6.344 28.797 1.612 1 87.88 194 GLU A O 1
ATOM 1393 N N . LEU A 1 195 ? 8.562 28.938 1.915 1 87.94 195 LEU A N 1
ATOM 1394 C CA . LEU A 1 195 ? 8.633 30.094 1.023 1 87.94 195 LEU A CA 1
ATOM 1395 C C . LEU A 1 195 ? 8.203 29.719 -0.389 1 87.94 195 LEU A C 1
ATOM 1397 O O . LEU A 1 195 ? 7.422 30.438 -1.019 1 87.94 195 LEU A O 1
ATOM 1401 N N . TRP A 1 196 ? 8.68 28.656 -0.865 1 89.25 196 TRP A N 1
ATOM 1402 C CA . TRP A 1 196 ? 8.297 28.188 -2.193 1 89.25 196 TRP A CA 1
ATOM 1403 C C . TRP A 1 196 ? 6.789 27.953 -2.273 1 89.25 196 TRP A C 1
ATOM 1405 O O . TRP A 1 196 ? 6.148 28.312 -3.26 1 89.25 196 TRP A O 1
ATOM 1415 N N . GLN A 1 197 ? 6.27 27.359 -1.274 1 87.75 197 GLN A N 1
ATOM 1416 C CA . GLN A 1 197 ? 4.844 27.047 -1.256 1 87.75 197 GLN A CA 1
ATOM 1417 C C . GLN A 1 197 ? 4.012 28.328 -1.218 1 87.75 197 GLN A C 1
ATOM 1419 O O . GLN A 1 197 ? 2.955 28.406 -1.848 1 87.75 197 GLN A O 1
ATOM 1424 N N . HIS A 1 198 ? 4.469 29.281 -0.538 1 84.69 198 HIS A N 1
ATOM 1425 C CA . HIS A 1 198 ? 3.801 30.578 -0.503 1 84.69 198 HIS A CA 1
ATOM 1426 C C . HIS A 1 198 ? 3.816 31.234 -1.875 1 84.69 198 HIS A C 1
ATOM 1428 O O . HIS A 1 198 ? 2.791 31.75 -2.334 1 84.69 198 HIS A O 1
ATOM 1434 N N . ALA A 1 199 ? 4.895 31.172 -2.475 1 83.5 199 ALA A N 1
ATOM 1435 C CA . ALA A 1 199 ? 5.023 31.797 -3.793 1 83.5 199 ALA A CA 1
ATOM 1436 C C . ALA A 1 199 ? 4.152 31.078 -4.82 1 83.5 199 ALA A C 1
ATOM 1438 O O . ALA A 1 199 ? 3.555 31.703 -5.691 1 83.5 199 ALA A O 1
ATOM 1439 N N . HIS A 1 200 ? 4.055 29.859 -4.691 1 81.31 200 HIS A N 1
ATOM 1440 C CA . HIS A 1 200 ? 3.297 29 -5.586 1 81.31 200 HIS A CA 1
ATOM 1441 C C . HIS A 1 200 ? 1.802 29.281 -5.504 1 81.31 200 HIS A C 1
ATOM 1443 O O . HIS A 1 200 ? 1.09 29.188 -6.508 1 81.31 200 HIS A O 1
ATOM 1449 N N . SER A 1 201 ? 1.318 29.609 -4.352 1 80.19 201 SER A N 1
ATOM 1450 C CA . SER A 1 201 ? -0.109 29.797 -4.125 1 80.19 201 SER A CA 1
ATOM 1451 C C . SER A 1 201 ? -0.646 30.969 -4.953 1 80.19 201 SER A C 1
ATOM 1453 O O . SER A 1 201 ? -1.853 31.062 -5.188 1 80.19 201 SER A O 1
ATOM 1455 N N . THR A 1 202 ? 0.245 31.703 -5.445 1 79.12 202 THR A N 1
ATOM 1456 C CA . THR A 1 202 ? -0.156 32.844 -6.238 1 79.12 202 THR A CA 1
ATOM 1457 C C . THR A 1 202 ? 0.146 32.625 -7.715 1 79.12 202 THR A C 1
ATOM 1459 O O . THR A 1 202 ? -0.138 33.5 -8.547 1 79.12 202 THR A O 1
ATOM 1462 N N . ALA A 1 203 ? 0.657 31.391 -7.965 1 75.75 203 ALA A N 1
ATOM 1463 C CA . ALA A 1 203 ? 1.031 31.109 -9.352 1 75.75 203 ALA A CA 1
ATOM 1464 C C . ALA A 1 203 ? -0.175 30.641 -10.164 1 75.75 203 ALA A C 1
ATOM 1466 O O . ALA A 1 203 ? -1.051 29.938 -9.641 1 75.75 203 ALA A O 1
ATOM 1467 N N . THR A 1 204 ? -0.223 30.938 -11.477 1 70.25 204 THR A N 1
ATOM 1468 C CA . THR A 1 204 ? -1.346 30.641 -12.359 1 70.25 204 THR A CA 1
ATOM 1469 C C . THR A 1 204 ? -1.19 29.266 -12.992 1 70.25 204 THR A C 1
ATOM 1471 O O . THR A 1 204 ? -2.166 28.672 -13.469 1 70.25 204 THR A O 1
ATOM 1474 N N . ARG A 1 205 ? -0.021 28.672 -13.141 1 67.12 205 ARG A N 1
ATOM 1475 C CA . ARG A 1 205 ? 0.202 27.406 -13.812 1 67.12 205 ARG A CA 1
ATOM 1476 C C . ARG A 1 205 ? 0.522 26.297 -12.812 1 67.12 205 ARG A C 1
ATOM 1478 O O . ARG A 1 205 ? 1.672 25.875 -12.703 1 67.12 205 ARG A O 1
ATOM 1485 N N . ARG A 1 206 ? -0.56 25.938 -12.086 1 74.06 206 ARG A N 1
ATOM 1486 C CA . ARG A 1 206 ? -0.335 24.938 -11.055 1 74.06 206 ARG A CA 1
ATOM 1487 C C . ARG A 1 206 ? -0.904 23.578 -11.484 1 74.06 206 ARG A C 1
ATOM 1489 O O . ARG A 1 206 ? -2.035 23.5 -11.961 1 74.06 206 ARG A O 1
ATOM 1496 N N . LEU A 1 207 ? -0.046 22.672 -11.383 1 77.56 207 LEU A N 1
ATOM 1497 C CA . LEU A 1 207 ? -0.493 21.312 -11.664 1 77.56 207 LEU A CA 1
ATOM 1498 C C . LEU A 1 207 ? -0.998 20.641 -10.398 1 77.56 207 LEU A C 1
ATOM 1500 O O . LEU A 1 207 ? -1.838 19.734 -10.469 1 77.56 207 LEU A O 1
ATOM 1504 N N . PHE A 1 208 ? -0.448 21.125 -9.25 1 81.5 208 PHE A N 1
ATOM 1505 C CA . PHE A 1 208 ? -0.754 20.5 -7.965 1 81.5 208 PHE A CA 1
ATOM 1506 C C . PHE A 1 208 ? -1.104 21.562 -6.926 1 81.5 208 PHE A C 1
ATOM 1508 O O . PHE A 1 208 ? -0.71 22.719 -7.062 1 81.5 208 PHE A O 1
ATOM 1515 N N . ARG A 1 209 ? -1.904 21.078 -6.074 1 75.62 209 ARG A N 1
ATOM 1516 C CA . ARG A 1 209 ? -1.982 21.844 -4.836 1 75.62 209 ARG A CA 1
ATOM 1517 C C . ARG A 1 209 ? -0.714 21.672 -4.004 1 75.62 209 ARG A C 1
ATOM 1519 O O . ARG A 1 209 ? -0.083 20.625 -4.035 1 75.62 209 ARG A O 1
ATOM 1526 N N . ALA A 1 210 ? -0.307 22.734 -3.498 1 70.19 210 ALA A N 1
ATOM 1527 C CA . ALA A 1 210 ? 0.983 22.766 -2.812 1 70.19 210 ALA A CA 1
ATOM 1528 C C . ALA A 1 210 ? 1.107 21.625 -1.82 1 70.19 210 ALA A C 1
ATOM 1530 O O . ALA A 1 210 ? 0.099 21.062 -1.371 1 70.19 210 ALA A O 1
ATOM 1531 N N . MET B 1 1 ? 16 -1.898 7.352 1 50.28 1 MET B N 1
ATOM 1532 C CA . MET B 1 1 ? 15.695 -1.435 6 1 50.28 1 MET B CA 1
ATOM 1533 C C . MET B 1 1 ? 14.242 -1.717 5.645 1 50.28 1 MET B C 1
ATOM 1535 O O . MET B 1 1 ? 13.727 -1.193 4.652 1 50.28 1 MET B O 1
ATOM 1539 N N . SER B 1 2 ? 13.516 -2.457 6.641 1 62.78 2 SER B N 1
ATOM 1540 C CA . SER B 1 2 ? 12.273 -3.156 6.305 1 62.78 2 SER B CA 1
ATOM 1541 C C . SER B 1 2 ? 11.062 -2.264 6.527 1 62.78 2 SER B C 1
ATOM 1543 O O . SER B 1 2 ? 9.992 -2.514 5.969 1 62.78 2 SER B O 1
ATOM 1545 N N . 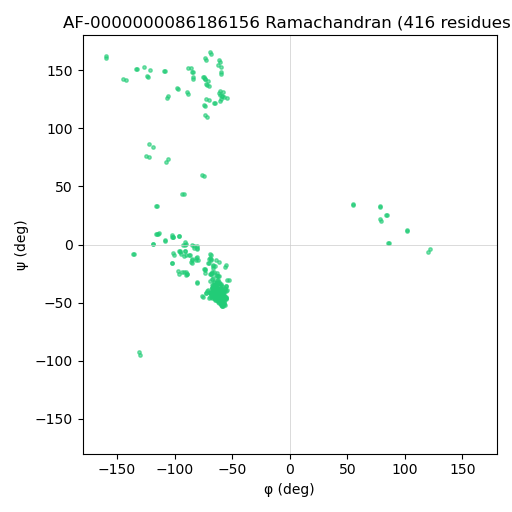GLY B 1 3 ? 11.414 -0.944 6.953 1 82.62 3 GLY B N 1
ATOM 1546 C CA . GLY B 1 3 ? 10.172 -0.482 7.543 1 82.62 3 GLY B CA 1
ATOM 1547 C C . GLY B 1 3 ? 9.172 0.012 6.516 1 82.62 3 GLY B C 1
ATOM 1548 O O . GLY B 1 3 ? 7.98 -0.307 6.59 1 82.62 3 GLY B O 1
ATOM 1549 N N . ILE B 1 4 ? 9.711 0.634 5.352 1 95 4 ILE B N 1
ATOM 1550 C CA . ILE B 1 4 ? 8.734 1.225 4.441 1 95 4 ILE B CA 1
ATOM 1551 C C . ILE B 1 4 ? 8.508 0.293 3.256 1 95 4 ILE B C 1
ATOM 1553 O O . ILE B 1 4 ? 7.59 0.509 2.457 1 95 4 ILE B O 1
ATOM 1557 N N . ALA B 1 5 ? 9.297 -0.772 3.156 1 96.44 5 ALA B N 1
ATOM 1558 C CA . ALA B 1 5 ? 9.266 -1.639 1.979 1 96.44 5 ALA B CA 1
ATOM 1559 C C . ALA B 1 5 ? 7.887 -2.277 1.812 1 96.44 5 ALA B C 1
ATOM 1561 O O . ALA B 1 5 ? 7.398 -2.428 0.689 1 96.44 5 ALA B O 1
ATOM 1562 N N . ALA B 1 6 ? 7.262 -2.645 2.916 1 96.88 6 ALA B N 1
ATOM 1563 C CA . ALA B 1 6 ? 5.93 -3.234 2.838 1 96.88 6 ALA B CA 1
ATOM 1564 C C . ALA B 1 6 ? 4.91 -2.223 2.314 1 96.88 6 ALA B C 1
ATOM 1566 O O . ALA B 1 6 ? 4.062 -2.559 1.485 1 96.88 6 ALA B O 1
ATOM 1567 N N . LEU B 1 7 ? 4.984 -0.949 2.809 1 97.25 7 LEU B N 1
ATOM 1568 C CA . LEU B 1 7 ? 4.102 0.104 2.322 1 97.25 7 LEU B CA 1
ATOM 1569 C C . LEU B 1 7 ? 4.316 0.353 0.834 1 97.25 7 LEU B C 1
ATOM 1571 O O . LEU B 1 7 ? 3.354 0.464 0.072 1 97.25 7 LEU B O 1
ATOM 1575 N N . LEU B 1 8 ? 5.582 0.368 0.443 1 97.12 8 LEU B N 1
ATOM 1576 C CA . LEU B 1 8 ? 5.957 0.61 -0.946 1 97.12 8 LEU B CA 1
ATOM 1577 C C . LEU B 1 8 ? 5.383 -0.469 -1.858 1 97.12 8 LEU B C 1
ATOM 1579 O O . LEU B 1 8 ? 4.781 -0.16 -2.891 1 97.12 8 LEU B O 1
ATOM 1583 N N . LEU B 1 9 ? 5.484 -1.706 -1.468 1 96.5 9 LEU B N 1
ATOM 1584 C CA . LEU B 1 9 ? 5.078 -2.822 -2.314 1 96.5 9 LEU B CA 1
ATOM 1585 C C . LEU B 1 9 ? 3.561 -2.932 -2.383 1 96.5 9 LEU B C 1
ATOM 1587 O O . LEU B 1 9 ? 3.016 -3.49 -3.338 1 96.5 9 LEU B O 1
ATOM 1591 N N . ALA B 1 10 ? 2.865 -2.355 -1.397 1 96.06 10 ALA B N 1
ATOM 1592 C CA . ALA B 1 10 ? 1.407 -2.43 -1.362 1 96.06 10 ALA B CA 1
ATOM 1593 C C . ALA B 1 10 ? 0.779 -1.195 -2 1 96.06 10 ALA B C 1
ATOM 1595 O O . ALA B 1 10 ? -0.444 -1.118 -2.146 1 96.06 10 ALA B O 1
ATOM 1596 N N . ASP B 1 11 ? 1.507 -0.203 -2.373 1 96.38 11 ASP B N 1
ATOM 1597 C CA . ASP B 1 11 ? 1.055 1.101 -2.85 1 96.38 11 ASP B CA 1
ATOM 1598 C C . ASP B 1 11 ? 0.837 1.088 -4.359 1 96.38 11 ASP B C 1
ATOM 1600 O O . ASP B 1 11 ? 1.736 0.719 -5.121 1 96.38 11 ASP B O 1
ATOM 1604 N N . ALA B 1 12 ? -0.327 1.562 -4.809 1 95.44 12 ALA B N 1
ATOM 1605 C CA . ALA B 1 12 ? -0.674 1.549 -6.227 1 95.44 12 ALA B CA 1
ATOM 1606 C C . ALA B 1 12 ? 0.203 2.52 -7.016 1 95.44 12 ALA B C 1
ATOM 1608 O O . ALA B 1 12 ? 0.215 2.492 -8.25 1 95.44 12 ALA B O 1
ATOM 1609 N N . ARG B 1 13 ? 0.979 3.342 -6.363 1 94.88 13 ARG B N 1
ATOM 1610 C CA . ARG B 1 13 ? 1.904 4.25 -7.031 1 94.88 13 ARG B CA 1
ATOM 1611 C C . ARG B 1 13 ? 3.176 3.523 -7.453 1 94.88 13 ARG B C 1
ATOM 1613 O O . ARG B 1 13 ? 3.984 4.066 -8.211 1 94.88 13 ARG B O 1
ATOM 1620 N N . LEU B 1 14 ? 3.367 2.273 -6.902 1 95.56 14 LEU B N 1
ATOM 1621 C CA . LEU B 1 14 ? 4.484 1.447 -7.352 1 95.56 14 LEU B CA 1
ATOM 1622 C C . LEU B 1 14 ? 4.375 1.151 -8.844 1 95.56 14 LEU B C 1
ATOM 1624 O O . LEU B 1 14 ? 3.322 0.723 -9.32 1 95.56 14 LEU B O 1
ATOM 1628 N N . PRO B 1 15 ? 5.379 1.482 -9.609 1 93.56 15 PRO B N 1
ATOM 1629 C CA . PRO B 1 15 ? 5.316 1.231 -11.055 1 93.56 15 PRO B CA 1
ATOM 1630 C C . PRO B 1 15 ? 5.488 -0.245 -11.406 1 93.56 15 PRO B C 1
ATOM 1632 O O . PRO B 1 15 ? 6.414 -0.606 -12.133 1 93.56 15 PRO B O 1
ATOM 1635 N N . ALA B 1 16 ? 4.605 -1.105 -10.875 1 89.62 16 ALA B N 1
ATOM 1636 C CA . ALA B 1 16 ? 4.66 -2.543 -11.133 1 89.62 16 ALA B CA 1
ATOM 1637 C C . ALA B 1 16 ? 3.453 -3.002 -11.945 1 89.62 16 ALA B C 1
ATOM 1639 O O . ALA B 1 16 ? 3.346 -4.18 -12.297 1 89.62 16 ALA B O 1
ATOM 1640 N N . GLY B 1 17 ? 2.6 -2.133 -12.508 1 73.94 17 GLY B N 1
ATOM 1641 C CA . GLY B 1 17 ? 1.568 -2.436 -13.484 1 73.94 17 GLY B CA 1
ATOM 1642 C C . GLY B 1 17 ? 0.325 -3.053 -12.867 1 73.94 17 GLY B C 1
ATOM 1643 O O . GLY B 1 17 ? -0.367 -3.842 -13.516 1 73.94 17 GLY B O 1
ATOM 1644 N N . GLY B 1 18 ? -0.14 -2.762 -11.633 1 72.31 18 GLY B N 1
ATOM 1645 C CA . GLY B 1 18 ? -1.27 -3.41 -10.984 1 72.31 18 GLY B CA 1
ATOM 1646 C C . GLY B 1 18 ? -2.611 -2.865 -11.438 1 72.31 18 GLY B C 1
ATOM 1647 O O . GLY B 1 18 ? -3.643 -3.516 -11.266 1 72.31 18 GLY B O 1
ATOM 1648 N N . HIS B 1 19 ? -2.643 -1.859 -12.289 1 74.69 19 HIS B N 1
ATOM 1649 C CA . HIS B 1 19 ? -3.893 -1.163 -12.57 1 74.69 19 HIS B CA 1
ATOM 1650 C C . HIS B 1 19 ? -4.672 -1.861 -13.68 1 74.69 19 HIS B C 1
ATOM 1652 O O . HIS B 1 19 ? -5.855 -1.579 -13.883 1 74.69 19 HIS B O 1
ATOM 1658 N N . THR B 1 20 ? -4.102 -2.846 -14.375 1 81.75 20 THR B N 1
ATOM 1659 C CA . THR B 1 20 ? -4.785 -3.516 -15.469 1 81.75 20 THR B CA 1
ATOM 1660 C C . THR B 1 20 ? -5.344 -4.863 -15.023 1 81.75 20 THR B C 1
ATOM 1662 O O . THR B 1 20 ? -5.949 -5.586 -15.82 1 81.75 20 THR B O 1
ATOM 1665 N N . GLN B 1 21 ? -5.254 -5.137 -13.797 1 88.62 21 GLN B N 1
ATOM 1666 C CA . GLN B 1 21 ? -5.695 -6.426 -13.273 1 88.62 21 GLN B CA 1
ATOM 1667 C C . GLN B 1 21 ? -6.973 -6.277 -12.453 1 88.62 21 GLN B C 1
ATOM 1669 O O . GLN B 1 21 ? -7.227 -5.215 -11.875 1 88.62 21 GLN B O 1
ATOM 1674 N N . SER B 1 22 ? -7.766 -7.379 -12.508 1 92.94 22 SER B N 1
ATOM 1675 C CA . SER B 1 22 ? -8.992 -7.344 -11.719 1 92.94 22 SER B CA 1
ATOM 1676 C C . SER B 1 22 ? -9.008 -8.445 -10.672 1 92.94 22 SER B C 1
ATOM 1678 O O . SER B 1 22 ? -10.023 -8.656 -10 1 92.94 22 SER B O 1
ATOM 1680 N N . ALA B 1 23 ? -8.008 -9.266 -10.555 1 93.19 23 ALA B N 1
ATOM 1681 C CA . ALA B 1 23 ? -7.926 -10.398 -9.648 1 93.19 23 ALA B CA 1
ATOM 1682 C C . ALA B 1 23 ? -9.109 -11.344 -9.836 1 93.19 23 ALA B C 1
ATOM 1684 O O . ALA B 1 23 ? -9.68 -11.844 -8.859 1 93.19 23 ALA B O 1
ATOM 1685 N N . GLY B 1 24 ? -9.57 -11.477 -11.07 1 93.88 24 GLY B N 1
ATOM 1686 C CA . GLY B 1 24 ? -10.625 -12.422 -11.398 1 93.88 24 GLY B CA 1
ATOM 1687 C C . GLY B 1 24 ? -12.016 -11.867 -11.172 1 93.88 24 GLY B C 1
ATOM 1688 O O . GLY B 1 24 ? -13.008 -12.547 -11.422 1 93.88 24 GLY B O 1
ATOM 1689 N N . LEU B 1 25 ? -12.117 -10.625 -10.75 1 95.75 25 LEU B N 1
ATOM 1690 C CA . LEU B 1 25 ? -13.445 -10.109 -10.445 1 95.75 25 LEU B CA 1
ATOM 1691 C C . LEU B 1 25 ? -14.242 -9.859 -11.719 1 95.75 25 LEU B C 1
ATOM 1693 O O . LEU B 1 25 ? -15.438 -10.141 -11.773 1 95.75 25 LEU B O 1
ATOM 1697 N N . GLU B 1 26 ? -13.562 -9.289 -12.75 1 95.62 26 GLU B N 1
ATOM 1698 C CA . GLU B 1 26 ? -14.273 -9 -13.992 1 95.62 26 GLU B CA 1
ATOM 1699 C C . GLU B 1 26 ? -14.891 -10.266 -14.586 1 95.62 26 GLU B C 1
ATOM 1701 O O . GLU B 1 26 ? -16.094 -10.328 -14.812 1 95.62 26 GLU B O 1
ATOM 1706 N N . PRO B 1 27 ? -14.078 -11.352 -14.773 1 94.06 27 PRO B N 1
ATOM 1707 C CA . PRO B 1 27 ? -14.711 -12.57 -15.266 1 94.06 27 PRO B CA 1
ATOM 1708 C C . PRO B 1 27 ? -15.789 -13.109 -14.328 1 94.06 27 PRO B C 1
ATOM 1710 O O . PRO B 1 27 ? -16.781 -13.688 -14.781 1 94.06 27 PRO B O 1
ATOM 1713 N N . ALA B 1 28 ? -15.625 -12.953 -13.016 1 95 28 ALA B N 1
ATOM 1714 C CA . ALA B 1 28 ? -16.625 -13.43 -12.07 1 95 28 ALA B CA 1
ATOM 1715 C C . ALA B 1 28 ? -17.953 -12.695 -12.266 1 95 28 ALA B C 1
ATOM 1717 O O . ALA B 1 28 ? -19.016 -13.32 -12.312 1 95 28 ALA B O 1
ATOM 1718 N N . LEU B 1 29 ? -17.875 -11.422 -12.391 1 94.81 29 LEU B N 1
ATOM 1719 C CA . LEU B 1 29 ? -19.094 -10.625 -12.602 1 94.81 29 LEU B CA 1
ATOM 1720 C C . LEU B 1 29 ? -19.719 -10.953 -13.953 1 94.81 29 LEU B C 1
ATOM 1722 O O . LEU B 1 29 ? -20.938 -11.094 -14.055 1 94.81 29 LEU B O 1
ATOM 1726 N N . LEU B 1 30 ? -18.953 -11.055 -14.938 1 92.25 30 LEU B N 1
ATOM 1727 C CA . LEU B 1 30 ? -19.438 -11.461 -16.25 1 92.25 30 LEU B CA 1
ATOM 1728 C C . LEU B 1 30 ? -20.031 -12.859 -16.203 1 92.25 30 LEU B C 1
ATOM 1730 O O . LEU B 1 30 ? -20.953 -13.18 -16.953 1 92.25 30 LEU B O 1
ATOM 1734 N N . GLY B 1 31 ? -19.484 -13.633 -15.398 1 92.56 31 GLY B N 1
ATOM 1735 C CA . GLY B 1 31 ? -19.938 -15.008 -15.25 1 92.56 31 GLY B CA 1
ATOM 1736 C C . GLY B 1 31 ? -21.156 -15.141 -14.367 1 92.56 31 GLY B C 1
ATOM 1737 O O . GLY B 1 31 ? -21.656 -16.25 -14.141 1 92.56 31 GLY B O 1
ATOM 1738 N N . GLY B 1 32 ? -21.625 -14 -13.758 1 93.88 32 GLY B N 1
ATOM 1739 C CA . GLY B 1 32 ? -22.906 -14.062 -13.062 1 93.88 32 GLY B CA 1
ATOM 1740 C C . GLY B 1 32 ? -22.797 -13.688 -11.602 1 93.88 32 GLY B C 1
ATOM 1741 O O . GLY B 1 32 ? -23.812 -13.656 -10.891 1 93.88 32 GLY B O 1
ATOM 1742 N N . LEU B 1 33 ? -21.656 -13.453 -11.141 1 94.94 33 LEU B N 1
ATOM 1743 C CA . LEU B 1 33 ? -21.531 -12.969 -9.766 1 94.94 33 LEU B CA 1
ATOM 1744 C C . LEU B 1 33 ? -22.266 -11.633 -9.602 1 94.94 33 LEU B C 1
ATOM 1746 O O . LEU B 1 33 ? -22.109 -10.734 -10.438 1 94.94 33 LEU B O 1
ATOM 1750 N N . GLU B 1 34 ? -23.078 -11.539 -8.547 1 95.62 34 GLU B N 1
ATOM 1751 C CA . GLU B 1 34 ? -23.75 -10.281 -8.25 1 95.62 34 GLU B CA 1
ATOM 1752 C C . GLU B 1 34 ? -22.844 -9.352 -7.445 1 95.62 34 GLU B C 1
ATOM 1754 O O . GLU B 1 34 ? -22.141 -9.797 -6.543 1 95.62 34 GLU B O 1
ATOM 1759 N N . PRO B 1 35 ? -22.969 -8.109 -7.723 1 94.31 35 PRO B N 1
ATOM 1760 C CA . PRO B 1 35 ? -22.156 -7.156 -6.973 1 94.31 35 PRO B CA 1
ATOM 1761 C C . PRO B 1 35 ? -22.328 -7.297 -5.461 1 94.31 35 PRO B C 1
ATOM 1763 O O . PRO B 1 35 ? -21.359 -7.105 -4.707 1 94.31 35 PRO B O 1
ATOM 1766 N N . THR B 1 36 ? -23.438 -7.699 -5.02 1 95.94 36 THR B N 1
ATOM 1767 C CA . THR B 1 36 ? -23.719 -7.867 -3.596 1 95.94 36 THR B CA 1
ATOM 1768 C C . THR B 1 36 ? -22.922 -9.031 -3.021 1 95.94 36 THR B C 1
ATOM 1770 O O . THR B 1 36 ? -22.797 -9.164 -1.804 1 95.94 36 THR B O 1
ATOM 1773 N N . ASP B 1 37 ? -22.328 -9.828 -3.947 1 97.19 37 ASP B N 1
ATOM 1774 C CA . ASP B 1 37 ? -21.609 -11.023 -3.516 1 97.19 37 ASP B CA 1
ATOM 1775 C C . ASP B 1 37 ? -20.109 -10.797 -3.537 1 97.19 37 ASP B C 1
ATOM 1777 O O . ASP B 1 37 ? -19.328 -11.719 -3.26 1 97.19 37 ASP B O 1
ATOM 1781 N N . ILE B 1 38 ? -19.719 -9.625 -3.777 1 97.69 38 ILE B N 1
ATOM 1782 C CA . ILE B 1 38 ? -18.297 -9.328 -3.912 1 97.69 38 ILE B CA 1
ATOM 1783 C C . ILE B 1 38 ? -17.594 -9.562 -2.576 1 97.69 38 ILE B C 1
ATOM 1785 O O . ILE B 1 38 ? -16.5 -10.141 -2.533 1 97.69 38 ILE B O 1
ATOM 1789 N N . PRO B 1 39 ? -18.188 -9.211 -1.426 1 97.94 39 PRO B N 1
ATOM 1790 C CA . PRO B 1 39 ? -17.516 -9.547 -0.168 1 97.94 39 PRO B CA 1
ATOM 1791 C C . PRO B 1 39 ? -17.266 -11.047 -0.011 1 97.94 39 PRO B C 1
ATOM 1793 O O . PRO B 1 39 ? -16.203 -11.453 0.462 1 97.94 39 PRO B O 1
ATOM 1796 N N . GLY B 1 40 ? -18.219 -11.859 -0.409 1 97.81 40 GLY B N 1
ATOM 1797 C CA . GLY B 1 40 ? -18.031 -13.305 -0.404 1 97.81 40 GLY B CA 1
ATOM 1798 C C . GLY B 1 40 ? -16.922 -13.758 -1.337 1 97.81 40 GLY B C 1
ATOM 1799 O O . GLY B 1 40 ? -16.156 -14.664 -1.002 1 97.81 40 GLY B O 1
ATOM 1800 N N . PHE B 1 41 ? -16.891 -13.102 -2.479 1 97.62 41 PHE B N 1
ATOM 1801 C CA . PHE B 1 41 ? -15.836 -13.359 -3.449 1 97.62 41 PHE B CA 1
ATOM 1802 C C . PHE B 1 41 ? -14.469 -13.07 -2.848 1 97.62 41 PHE B C 1
ATOM 1804 O O . PHE B 1 41 ? -13.555 -13.883 -2.961 1 97.62 41 PHE B O 1
ATOM 1811 N N . LEU B 1 42 ? -14.297 -12.016 -2.172 1 98.12 42 LEU B N 1
ATOM 1812 C CA . LEU B 1 42 ? -13.039 -11.648 -1.53 1 98.12 42 LEU B CA 1
ATOM 1813 C C . LEU B 1 42 ? -12.641 -12.68 -0.478 1 98.12 42 LEU B C 1
ATOM 1815 O O . LEU B 1 42 ? -11.469 -13.07 -0.393 1 98.12 42 LEU B O 1
ATOM 1819 N N . ARG B 1 43 ? -13.609 -13.102 0.305 1 97.69 43 ARG B N 1
ATOM 1820 C CA . ARG B 1 43 ? -13.32 -14.094 1.334 1 97.69 43 ARG B CA 1
ATOM 1821 C C . ARG B 1 43 ? -12.875 -15.414 0.712 1 97.69 43 ARG B C 1
ATOM 1823 O O . ARG B 1 43 ? -12.008 -16.094 1.252 1 97.69 43 ARG B O 1
ATOM 1830 N N . THR B 1 44 ? -13.523 -15.75 -0.374 1 97.44 44 THR B N 1
ATOM 1831 C CA . THR B 1 44 ? -13.141 -16.969 -1.068 1 97.44 44 THR B CA 1
ATOM 1832 C C . THR B 1 44 ? -11.711 -16.859 -1.608 1 97.44 44 THR B C 1
ATOM 1834 O O . THR B 1 44 ? -10.922 -17.797 -1.473 1 97.44 44 THR B O 1
ATOM 1837 N N . ARG B 1 45 ? -11.414 -15.758 -2.193 1 96.88 45 ARG B N 1
ATOM 1838 C CA . ARG B 1 45 ? -10.055 -15.555 -2.684 1 96.88 45 ARG B CA 1
ATOM 1839 C C . ARG B 1 45 ? -9.039 -15.633 -1.546 1 96.88 45 ARG B C 1
ATOM 1841 O O . ARG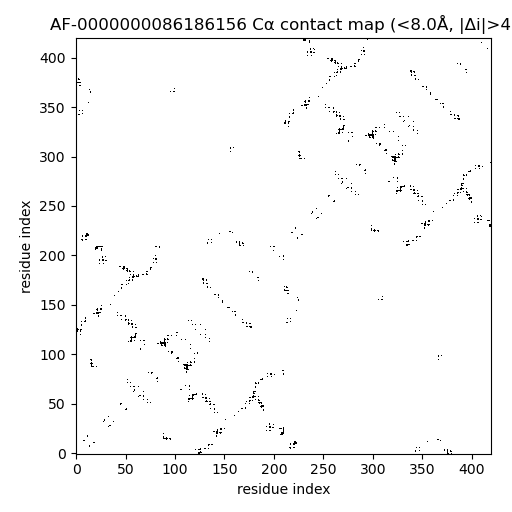 B 1 45 ? -7.996 -16.266 -1.684 1 96.88 45 ARG B O 1
ATOM 1848 N N . LEU B 1 46 ? -9.336 -14.961 -0.444 1 97.88 46 LEU B N 1
ATOM 1849 C CA . LEU B 1 46 ? -8.477 -14.961 0.732 1 97.88 46 LEU B CA 1
ATOM 1850 C C . LEU B 1 46 ? -8.195 -16.391 1.192 1 97.88 46 LEU B C 1
ATOM 1852 O O . LEU B 1 46 ? -7.059 -16.719 1.55 1 97.88 46 LEU B O 1
ATOM 1856 N N . ALA B 1 47 ? -9.203 -17.219 1.11 1 97.06 47 ALA B N 1
ATOM 1857 C CA . ALA B 1 47 ? -9.094 -18.594 1.603 1 97.06 47 ALA B CA 1
ATOM 1858 C C . ALA B 1 47 ? -8.406 -19.484 0.579 1 97.06 47 ALA B C 1
ATOM 1860 O O . ALA B 1 47 ? -8.008 -20.609 0.896 1 97.06 47 ALA B O 1
ATOM 1861 N N . THR B 1 48 ? -8.219 -19.016 -0.628 1 96.5 48 THR B N 1
ATOM 1862 C CA . THR B 1 48 ? -7.734 -19.891 -1.677 1 96.5 48 THR B CA 1
ATOM 1863 C C . THR B 1 48 ? -6.551 -19.281 -2.41 1 96.5 48 THR B C 1
ATOM 1865 O O . THR B 1 48 ? -5.43 -19.266 -1.897 1 96.5 48 THR B O 1
ATOM 1868 N N . SER B 1 49 ? -6.82 -18.594 -3.561 1 96.44 49 SER B N 1
ATOM 1869 C CA . SER B 1 49 ? -5.75 -18.156 -4.457 1 96.44 49 SER B CA 1
ATOM 187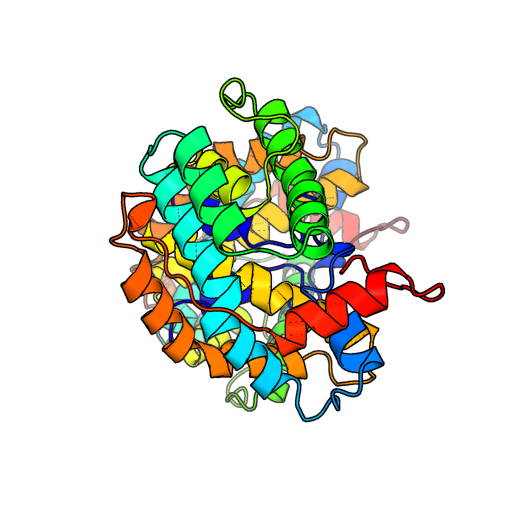0 C C . SER B 1 49 ? -4.828 -17.156 -3.773 1 96.44 49 SER B C 1
ATOM 1872 O O . SER B 1 49 ? -3.609 -17.219 -3.93 1 96.44 49 SER B O 1
ATOM 1874 N N . ALA B 1 50 ? -5.434 -16.203 -3.023 1 97.62 50 ALA B N 1
ATOM 1875 C CA . ALA B 1 50 ? -4.609 -15.203 -2.342 1 97.62 50 ALA B CA 1
ATOM 1876 C C . ALA B 1 50 ? -3.717 -15.859 -1.289 1 97.62 50 ALA B C 1
ATOM 1878 O O . ALA B 1 50 ? -2.576 -15.438 -1.085 1 97.62 50 ALA B O 1
ATOM 1879 N N . ARG B 1 51 ? -4.223 -16.859 -0.663 1 98.06 51 ARG B N 1
ATOM 1880 C CA . ARG B 1 51 ? -3.465 -17.609 0.335 1 98.06 51 ARG B CA 1
ATOM 1881 C C . ARG B 1 51 ? -2.314 -18.375 -0.311 1 98.06 51 ARG B C 1
ATOM 1883 O O . ARG B 1 51 ? -1.194 -18.375 0.205 1 98.06 51 ARG B O 1
ATOM 1890 N N . VAL B 1 52 ? -2.559 -19 -1.369 1 98.31 52 VAL B N 1
ATOM 1891 C CA . VAL B 1 52 ? -1.543 -19.75 -2.1 1 98.31 52 VAL B CA 1
ATOM 1892 C C . VAL B 1 52 ? -0.448 -18.812 -2.584 1 98.31 52 VAL B C 1
ATOM 1894 O O . VAL B 1 52 ? 0.742 -19.094 -2.416 1 98.31 52 VAL B O 1
ATOM 1897 N N . ASP B 1 53 ? -0.862 -17.734 -3.168 1 98.38 53 ASP B N 1
ATOM 1898 C CA . ASP B 1 53 ? 0.096 -16.766 -3.678 1 98.38 53 ASP B CA 1
ATOM 1899 C C . ASP B 1 53 ? 0.932 -16.172 -2.545 1 98.38 53 ASP B C 1
ATOM 1901 O O . ASP B 1 53 ? 2.139 -15.977 -2.695 1 98.38 53 ASP B O 1
ATOM 1905 N N . ALA B 1 54 ? 0.284 -15.867 -1.42 1 98.81 54 ALA B N 1
ATOM 1906 C CA . ALA B 1 54 ? 1.013 -15.352 -0.262 1 98.81 54 ALA B CA 1
ATOM 1907 C C . ALA B 1 54 ? 2.047 -16.359 0.226 1 98.81 54 ALA B C 1
ATOM 1909 O O . ALA B 1 54 ? 3.199 -16 0.485 1 98.81 54 ALA B O 1
ATOM 1910 N N . ALA B 1 55 ? 1.655 -17.578 0.315 1 98.88 55 ALA B N 1
ATOM 1911 C CA . ALA B 1 55 ? 2.568 -18.641 0.725 1 98.88 55 ALA B CA 1
ATOM 1912 C C . ALA B 1 55 ? 3.727 -18.781 -0.259 1 98.88 55 ALA B C 1
ATOM 1914 O O . ALA B 1 55 ? 4.879 -18.953 0.149 1 98.88 55 ALA B O 1
ATOM 1915 N N . THR B 1 56 ? 3.402 -18.75 -1.491 1 98.88 56 THR B N 1
ATOM 1916 C CA . THR B 1 56 ? 4.418 -18.828 -2.537 1 98.88 56 THR B CA 1
ATOM 1917 C C . THR B 1 56 ? 5.434 -17.703 -2.4 1 98.88 56 THR B C 1
ATOM 1919 O O . THR B 1 56 ? 6.645 -17.938 -2.471 1 98.88 56 THR B O 1
ATOM 1922 N N . ALA B 1 57 ? 4.938 -16.531 -2.201 1 98.81 57 ALA B N 1
ATOM 1923 C CA . ALA B 1 57 ? 5.82 -15.383 -2.008 1 98.81 57 ALA B CA 1
ATOM 1924 C C . ALA B 1 57 ? 6.699 -15.562 -0.772 1 98.81 57 ALA B C 1
ATOM 1926 O O . ALA B 1 57 ? 7.898 -15.289 -0.809 1 98.81 57 ALA B O 1
ATOM 1927 N N . VAL B 1 58 ? 6.137 -16.047 0.312 1 98.88 58 VAL B N 1
ATOM 1928 C CA . VAL B 1 58 ? 6.84 -16.219 1.578 1 98.88 58 VAL B CA 1
ATOM 1929 C C . VAL B 1 58 ? 7.93 -17.281 1.414 1 98.88 58 VAL B C 1
ATOM 1931 O O . VAL B 1 58 ? 9.062 -17.078 1.857 1 98.88 58 VAL B O 1
ATOM 1934 N N . VAL B 1 59 ? 7.594 -18.359 0.772 1 98.88 59 VAL B N 1
ATOM 1935 C CA . VAL B 1 59 ? 8.555 -19.453 0.574 1 98.88 59 VAL B CA 1
ATOM 1936 C C . VAL B 1 59 ? 9.68 -18.984 -0.345 1 98.88 59 VAL B C 1
ATOM 1938 O O . VAL B 1 59 ? 10.844 -19.297 -0.12 1 98.88 59 VAL B O 1
ATOM 1941 N N . THR B 1 60 ? 9.352 -18.219 -1.376 1 98.5 60 THR B N 1
ATOM 1942 C CA . THR B 1 60 ? 10.367 -17.641 -2.24 1 98.5 60 THR B CA 1
ATOM 1943 C C . THR B 1 60 ? 11.289 -16.719 -1.441 1 98.5 60 THR B C 1
ATOM 1945 O O . THR B 1 60 ? 12.516 -16.812 -1.56 1 98.5 60 THR B O 1
ATOM 1948 N N . ARG B 1 61 ? 10.727 -15.906 -0.663 1 98 61 ARG B N 1
ATOM 1949 C CA . ARG B 1 61 ? 11.484 -15.008 0.203 1 98 61 ARG B CA 1
ATOM 1950 C C . ARG B 1 61 ? 12.438 -15.781 1.104 1 98 61 ARG B C 1
ATOM 1952 O O . ARG B 1 61 ? 13.547 -15.32 1.387 1 98 61 ARG B O 1
ATOM 1959 N N . ALA B 1 62 ? 11.992 -16.953 1.569 1 98.19 62 ALA B N 1
ATOM 1960 C CA . ALA B 1 62 ? 12.773 -17.766 2.492 1 98.19 62 ALA B CA 1
ATOM 1961 C C . ALA B 1 62 ? 13.984 -18.375 1.796 1 98.19 62 ALA B C 1
ATOM 1963 O O . ALA B 1 62 ? 14.867 -18.938 2.449 1 98.19 62 ALA B O 1
ATOM 1964 N N . GLY B 1 63 ? 14.023 -18.312 0.496 1 97.06 63 GLY B N 1
ATOM 1965 C CA . GLY B 1 63 ? 15.219 -18.75 -0.22 1 97.06 63 GLY B CA 1
ATOM 1966 C C . GLY B 1 63 ? 15.086 -20.125 -0.83 1 97.06 63 GLY B C 1
ATOM 1967 O O . GLY B 1 63 ? 16.078 -20.734 -1.207 1 97.06 63 GLY B O 1
ATOM 1968 N N . ALA B 1 64 ? 13.914 -20.656 -0.876 1 96.62 64 ALA B N 1
ATOM 1969 C CA . ALA B 1 64 ? 13.703 -21.922 -1.55 1 96.62 64 ALA B CA 1
ATOM 1970 C C . ALA B 1 64 ? 14.086 -21.844 -3.025 1 96.62 64 ALA B C 1
ATOM 1972 O O . ALA B 1 64 ? 13.945 -20.781 -3.645 1 96.62 64 ALA B O 1
ATOM 1973 N N . PRO B 1 65 ? 14.562 -22.969 -3.596 1 96.25 65 PRO B N 1
ATOM 1974 C CA . PRO B 1 65 ? 14.906 -22.938 -5.02 1 96.25 65 PRO B CA 1
ATOM 1975 C C . PRO B 1 65 ? 13.734 -22.516 -5.902 1 96.25 65 PRO B C 1
ATOM 1977 O O . PRO B 1 65 ? 12.656 -23.109 -5.84 1 96.25 65 PRO B O 1
ATOM 1980 N N . VAL B 1 66 ? 13.945 -21.547 -6.703 1 96.81 66 VAL B N 1
ATOM 1981 C CA . VAL B 1 66 ? 12.898 -20.875 -7.461 1 96.81 66 VAL B CA 1
ATOM 1982 C C . VAL B 1 66 ? 12.18 -21.875 -8.352 1 96.81 66 VAL B C 1
ATOM 1984 O O . VAL B 1 66 ? 10.953 -21.828 -8.484 1 96.81 66 VAL B O 1
ATOM 1987 N N . GLU B 1 67 ? 12.914 -22.766 -8.961 1 96.31 67 GLU B N 1
ATOM 1988 C CA . GLU B 1 67 ? 12.312 -23.75 -9.844 1 96.31 67 GLU B CA 1
ATOM 1989 C C . GLU B 1 67 ? 11.32 -24.625 -9.094 1 96.31 67 GLU B C 1
ATOM 1991 O O . GLU B 1 67 ? 10.25 -24.969 -9.617 1 96.31 67 GLU B O 1
ATOM 1996 N N . GLN B 1 68 ? 11.688 -24.953 -7.922 1 97.88 68 GLN B N 1
ATOM 1997 C CA . GLN B 1 68 ? 10.797 -25.797 -7.117 1 97.88 68 GLN B CA 1
ATOM 1998 C C . GLN B 1 68 ? 9.57 -25 -6.656 1 97.88 68 GLN B C 1
ATOM 2000 O O . GLN B 1 68 ? 8.469 -25.547 -6.602 1 97.88 68 GLN B O 1
ATOM 2005 N N . VAL B 1 69 ? 9.773 -23.797 -6.285 1 98.38 69 VAL B N 1
ATOM 2006 C CA . VAL B 1 69 ? 8.664 -22.938 -5.891 1 98.38 69 VAL B CA 1
ATOM 2007 C C . VAL B 1 69 ? 7.711 -22.75 -7.07 1 98.38 69 VAL B C 1
ATOM 2009 O O . VAL B 1 69 ? 6.492 -22.844 -6.91 1 98.38 69 VAL B O 1
ATOM 2012 N N . LEU B 1 70 ? 8.289 -22.484 -8.281 1 97.94 70 LEU B N 1
ATOM 2013 C CA . LEU B 1 70 ? 7.488 -22.328 -9.492 1 97.94 70 LEU B CA 1
ATOM 2014 C C . LEU B 1 70 ? 6.656 -23.562 -9.766 1 97.94 70 LEU B C 1
ATOM 2016 O O . LEU B 1 70 ? 5.457 -23.469 -10.047 1 97.94 70 LEU B O 1
ATOM 2020 N N . ASP B 1 71 ? 7.285 -24.672 -9.656 1 97.25 71 ASP B N 1
ATOM 2021 C CA . ASP B 1 71 ? 6.578 -25.922 -9.883 1 97.25 71 ASP B CA 1
ATOM 2022 C C . ASP B 1 71 ? 5.441 -26.094 -8.875 1 97.25 71 ASP B C 1
ATOM 2024 O O . ASP B 1 71 ? 4.332 -26.484 -9.25 1 97.25 71 ASP B O 1
ATOM 2028 N N . ALA B 1 72 ? 5.742 -25.859 -7.66 1 98 72 ALA B N 1
ATOM 2029 C CA . ALA B 1 72 ? 4.738 -26 -6.605 1 98 72 ALA B CA 1
ATOM 2030 C C . ALA B 1 72 ? 3.574 -25.047 -6.828 1 98 72 ALA B C 1
ATOM 2032 O O . ALA B 1 72 ? 2.41 -25.438 -6.703 1 98 72 ALA B O 1
ATOM 2033 N N . TRP B 1 73 ? 3.871 -23.828 -7.09 1 97.69 73 TRP B N 1
ATOM 2034 C CA . TRP B 1 73 ? 2.846 -22.828 -7.367 1 97.69 73 TRP B CA 1
ATOM 2035 C C . TRP B 1 73 ? 2.016 -23.234 -8.586 1 97.69 73 TRP B C 1
ATOM 2037 O O . TRP B 1 73 ? 0.783 -23.172 -8.547 1 97.69 73 TRP B O 1
ATOM 2047 N N . ALA B 1 74 ? 2.68 -23.625 -9.648 1 96.56 74 ALA B N 1
ATOM 2048 C CA . ALA B 1 74 ? 1.987 -24 -10.875 1 96.56 74 ALA B CA 1
ATOM 2049 C C . ALA B 1 74 ? 1.032 -25.172 -10.625 1 96.56 74 ALA B C 1
ATOM 2051 O O . ALA B 1 74 ? -0.07 -25.203 -11.18 1 96.56 74 ALA B O 1
ATOM 2052 N N . ALA B 1 75 ? 1.469 -26.031 -9.867 1 96.5 75 ALA B N 1
ATOM 2053 C CA . ALA B 1 75 ? 0.628 -27.188 -9.555 1 96.5 75 ALA B CA 1
ATOM 2054 C C . ALA B 1 75 ? -0.646 -26.75 -8.828 1 96.5 75 ALA B C 1
ATOM 2056 O O . ALA B 1 75 ? -1.688 -27.406 -8.953 1 96.5 75 ALA B O 1
ATOM 2057 N N . ARG B 1 76 ? -0.568 -25.703 -8.164 1 96 76 ARG B N 1
ATOM 2058 C CA . ARG B 1 76 ? -1.698 -25.203 -7.383 1 96 76 ARG B CA 1
ATOM 2059 C C . ARG B 1 76 ? -2.504 -24.188 -8.18 1 96 76 ARG B C 1
ATOM 2061 O O . ARG B 1 76 ? -3.525 -23.688 -7.707 1 96 76 ARG B O 1
ATOM 2068 N N . THR B 1 77 ? -2.041 -23.812 -9.25 1 93.94 77 THR B N 1
ATOM 2069 C CA . THR B 1 77 ? -2.684 -22.906 -10.195 1 93.94 77 THR B CA 1
ATOM 2070 C C . THR B 1 77 ? -2.828 -23.562 -11.562 1 93.94 77 THR B C 1
ATOM 2072 O O . THR B 1 77 ? -2.156 -23.172 -12.523 1 93.94 77 THR B O 1
ATOM 2075 N N . PRO B 1 78 ? -3.734 -24.453 -11.75 1 90.88 78 PRO B N 1
ATOM 2076 C CA . PRO B 1 78 ? -3.764 -25.312 -12.945 1 90.88 78 PRO B CA 1
ATOM 2077 C C . PRO B 1 78 ? -4.211 -24.547 -14.195 1 90.88 78 PRO B C 1
ATOM 2079 O O . PRO B 1 78 ? -3.867 -24.938 -15.312 1 90.88 78 PRO B O 1
ATOM 2082 N N . SER B 1 79 ? -4.941 -23.484 -14.07 1 90.69 79 SER B N 1
ATOM 2083 C CA . SER B 1 79 ? -5.402 -22.734 -15.227 1 90.69 79 SER B CA 1
ATOM 2084 C C . SER B 1 79 ? -4.25 -22 -15.906 1 90.69 79 SER B C 1
ATOM 2086 O O . SER B 1 79 ? -3.586 -21.172 -15.281 1 90.69 79 SER B O 1
ATOM 2088 N N . GLU B 1 80 ? -4.062 -22.25 -17.172 1 91.62 80 GLU B N 1
ATOM 2089 C CA . GLU B 1 80 ? -3.016 -21.578 -17.922 1 91.62 80 GLU B CA 1
ATOM 2090 C C . GLU B 1 80 ? -3.311 -20.094 -18.078 1 91.62 80 GLU B C 1
ATOM 2092 O O . GLU B 1 80 ? -2.389 -19.281 -18.141 1 91.62 80 GLU B O 1
ATOM 2097 N N . VAL B 1 81 ? -4.617 -19.812 -18.094 1 91.38 81 VAL B N 1
ATOM 2098 C CA . VAL B 1 81 ? -5.043 -18.422 -18.203 1 91.38 81 VAL B CA 1
ATOM 2099 C C . VAL B 1 81 ? -4.656 -17.656 -16.938 1 91.38 81 VAL B C 1
ATOM 2101 O O . VAL B 1 81 ? -4.113 -16.547 -17.016 1 91.38 81 VAL B O 1
ATOM 2104 N N . VAL B 1 82 ? -4.871 -18.25 -15.836 1 92.44 82 VAL B N 1
ATOM 2105 C CA . VAL B 1 82 ? -4.535 -17.641 -14.555 1 92.44 82 VAL B CA 1
ATOM 2106 C C . VAL B 1 82 ? -3.018 -17.547 -14.406 1 92.44 82 VAL B C 1
ATOM 2108 O O . VAL B 1 82 ? -2.498 -16.531 -13.953 1 92.44 82 VAL B O 1
ATOM 2111 N N . ARG B 1 83 ? -2.309 -18.594 -14.812 1 95.19 83 ARG B N 1
ATOM 2112 C CA . ARG B 1 83 ? -0.85 -18.562 -14.75 1 95.19 83 ARG B CA 1
ATOM 2113 C C . ARG B 1 83 ? -0.282 -17.453 -15.633 1 95.19 83 ARG B C 1
ATOM 2115 O O . ARG B 1 83 ? 0.627 -16.734 -15.219 1 95.19 83 ARG B O 1
ATOM 2122 N N . ALA B 1 84 ? -0.838 -17.344 -16.797 1 93.69 84 ALA B N 1
ATOM 2123 C CA . ALA B 1 84 ? -0.369 -16.312 -17.734 1 93.69 84 ALA B CA 1
ATOM 2124 C C . ALA B 1 84 ? -0.588 -14.922 -17.156 1 93.69 84 ALA B C 1
ATOM 2126 O O . ALA B 1 84 ? 0.273 -14.047 -17.297 1 93.69 84 ALA B O 1
ATOM 2127 N N . ALA B 1 85 ? -1.709 -14.734 -16.562 1 92.44 85 ALA B N 1
ATOM 2128 C CA . ALA B 1 85 ? -2.012 -13.453 -15.93 1 92.44 85 ALA B CA 1
ATOM 2129 C C . ALA B 1 85 ? -1.031 -13.148 -14.805 1 92.44 85 ALA B C 1
ATOM 2131 O O . ALA B 1 85 ? -0.611 -12 -14.633 1 92.44 85 ALA B O 1
ATOM 2132 N N . ALA B 1 86 ? -0.701 -14.156 -14.016 1 95.06 86 ALA B N 1
ATOM 2133 C CA . ALA B 1 86 ? 0.254 -13.992 -12.922 1 95.06 86 ALA B CA 1
ATOM 2134 C C . ALA B 1 86 ? 1.639 -13.633 -13.453 1 95.06 86 ALA B C 1
ATOM 2136 O O . ALA B 1 86 ? 2.352 -12.828 -12.844 1 95.06 86 ALA B O 1
ATOM 2137 N N . VAL B 1 87 ? 1.982 -14.281 -14.57 1 96.06 87 VAL B N 1
ATOM 2138 C CA . VAL B 1 87 ? 3.27 -14.008 -15.195 1 96.06 87 VAL B CA 1
ATOM 2139 C C . VAL B 1 87 ? 3.293 -12.57 -15.711 1 96.06 87 VAL B C 1
ATOM 2141 O O . VAL B 1 87 ? 4.277 -11.852 -15.523 1 96.06 87 VAL B O 1
ATOM 2144 N N . GLU B 1 88 ? 2.219 -12.195 -16.344 1 93.38 88 GLU B N 1
ATOM 2145 C CA . GLU B 1 88 ? 2.115 -10.812 -16.812 1 93.38 88 GLU B CA 1
ATOM 2146 C C . GLU B 1 88 ? 2.26 -9.828 -15.656 1 93.38 88 GLU B C 1
ATOM 2148 O O . GLU B 1 88 ? 2.996 -8.844 -15.758 1 93.38 88 GLU B O 1
ATOM 2153 N N . ALA B 1 89 ? 1.615 -10.094 -14.602 1 94.06 89 ALA B N 1
ATOM 2154 C CA . ALA B 1 89 ? 1.69 -9.227 -13.43 1 94.06 89 ALA B CA 1
ATOM 2155 C C . ALA B 1 89 ? 3.096 -9.234 -12.828 1 94.06 89 ALA B C 1
ATOM 2157 O 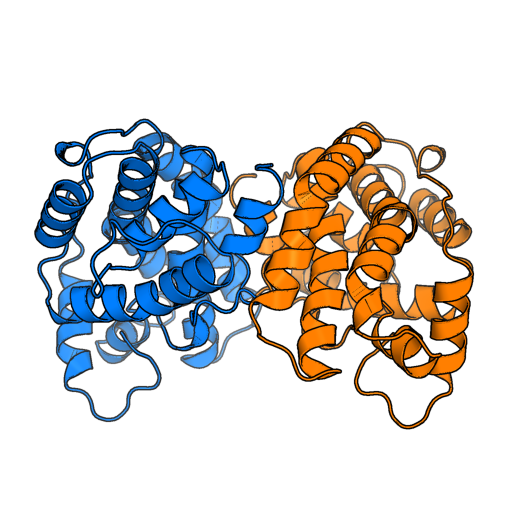O . ALA B 1 89 ? 3.533 -8.242 -12.25 1 94.06 89 ALA B O 1
ATOM 2158 N N . GLY B 1 90 ? 3.812 -10.336 -12.914 1 95.88 90 GLY B N 1
ATOM 2159 C CA . GLY B 1 90 ? 5.156 -10.469 -12.383 1 95.88 90 GLY B CA 1
ATOM 2160 C C . GLY B 1 90 ? 6.18 -9.625 -13.125 1 95.88 90 GLY B C 1
ATOM 2161 O O . GLY B 1 90 ? 7.207 -9.242 -12.555 1 95.88 90 GLY B O 1
ATOM 2162 N N . ARG B 1 91 ? 5.898 -9.328 -14.375 1 94.44 91 ARG B N 1
ATOM 2163 C CA . ARG B 1 91 ? 6.832 -8.594 -15.227 1 94.44 91 ARG B CA 1
ATOM 2164 C C . ARG B 1 91 ? 7.133 -7.219 -14.641 1 94.44 91 ARG B C 1
ATOM 2166 O O . ARG B 1 91 ? 8.273 -6.762 -14.672 1 94.44 91 ARG B O 1
ATOM 2173 N N . GLY B 1 92 ? 6.062 -6.621 -14.148 1 93.5 92 GLY B N 1
ATOM 2174 C CA . GLY B 1 92 ? 6.258 -5.309 -13.555 1 93.5 92 GLY B CA 1
ATOM 2175 C C . GLY B 1 92 ? 7.211 -5.324 -12.375 1 93.5 92 GLY B C 1
ATOM 2176 O O . GLY B 1 92 ? 8.062 -4.445 -12.242 1 93.5 92 GLY B O 1
ATOM 2177 N N . TYR B 1 93 ? 7.176 -6.312 -11.523 1 95.31 93 TYR B N 1
ATOM 2178 C CA . TYR B 1 93 ? 8.055 -6.445 -10.367 1 95.31 93 TYR B CA 1
ATOM 2179 C C . TYR B 1 93 ? 9.492 -6.727 -10.805 1 95.31 93 TYR B C 1
ATOM 2181 O O . TYR B 1 93 ? 10.438 -6.172 -10.234 1 95.31 93 TYR B O 1
ATOM 2189 N N . LEU B 1 94 ? 9.602 -7.602 -11.812 1 95.44 94 LEU B N 1
ATOM 2190 C CA . LEU B 1 94 ? 10.938 -7.941 -12.297 1 95.44 94 LEU B CA 1
ATOM 2191 C C . LEU B 1 94 ? 11.609 -6.73 -12.93 1 95.44 94 LEU B C 1
ATOM 2193 O O . LEU B 1 94 ? 12.797 -6.484 -12.711 1 95.44 94 LEU B O 1
ATOM 2197 N N . ARG B 1 95 ? 10.844 -6.043 -13.703 1 93.94 95 ARG B N 1
ATOM 2198 C CA . ARG B 1 95 ? 11.375 -4.824 -14.305 1 93.94 95 ARG B CA 1
ATOM 2199 C C . ARG B 1 95 ? 11.828 -3.834 -13.234 1 93.94 95 ARG B C 1
ATOM 2201 O O . ARG B 1 95 ? 12.906 -3.244 -13.344 1 93.94 95 ARG B O 1
ATOM 2208 N N . LEU B 1 96 ? 11.016 -3.648 -12.273 1 95 96 LEU B N 1
ATOM 2209 C CA . LEU B 1 96 ? 11.359 -2.758 -11.172 1 95 96 LEU B CA 1
ATOM 2210 C C . LEU B 1 96 ? 12.633 -3.221 -10.469 1 95 96 LEU B C 1
ATOM 2212 O O . LEU B 1 96 ? 13.531 -2.418 -10.219 1 95 96 LEU B O 1
ATOM 2216 N N . ALA B 1 97 ? 12.688 -4.508 -10.117 1 95.62 97 ALA B N 1
ATOM 2217 C CA . ALA B 1 97 ? 13.852 -5.066 -9.445 1 95.62 97 ALA B CA 1
ATOM 2218 C C . ALA B 1 97 ? 15.125 -4.816 -10.258 1 95.62 97 ALA B C 1
ATOM 2220 O O . ALA B 1 97 ? 16.141 -4.398 -9.711 1 95.62 97 ALA B O 1
ATOM 2221 N N . ARG B 1 98 ? 15.031 -5.074 -11.531 1 94.12 98 ARG B N 1
ATOM 2222 C CA . ARG B 1 98 ? 16.188 -4.863 -12.406 1 94.12 98 ARG B CA 1
ATOM 2223 C C . ARG B 1 98 ? 16.609 -3.396 -12.406 1 94.12 98 ARG B C 1
ATOM 2225 O O . ARG B 1 98 ? 17.797 -3.092 -12.289 1 94.12 98 ARG B O 1
ATOM 2232 N N . THR B 1 99 ? 15.617 -2.533 -12.516 1 93.94 99 THR B N 1
ATOM 2233 C CA . THR B 1 99 ? 15.898 -1.104 -12.555 1 93.94 99 THR B CA 1
ATOM 2234 C C . THR B 1 99 ? 16.547 -0.644 -11.25 1 93.94 99 THR B C 1
ATOM 2236 O O . THR B 1 99 ? 17.391 0.256 -11.258 1 93.94 99 THR B O 1
ATOM 2239 N N . LEU B 1 100 ? 16.203 -1.315 -10.125 1 94.06 100 LEU B N 1
ATOM 2240 C CA . LEU B 1 100 ? 16.75 -0.966 -8.812 1 94.06 100 LEU B CA 1
ATOM 2241 C C . LEU B 1 100 ? 18.094 -1.654 -8.586 1 94.06 100 LEU B C 1
ATOM 2243 O O . LEU B 1 100 ? 18.703 -1.492 -7.527 1 94.06 100 LEU B O 1
ATOM 2247 N N . GLY B 1 101 ? 18.547 -2.418 -9.539 1 93.81 101 GLY B N 1
ATOM 2248 C CA . GLY B 1 101 ? 19.828 -3.094 -9.453 1 93.81 101 GLY B CA 1
ATOM 2249 C C . GLY B 1 101 ? 19.781 -4.332 -8.578 1 93.81 101 GLY B C 1
ATOM 2250 O O . GLY B 1 101 ? 20.812 -4.746 -8.039 1 93.81 101 GLY B O 1
ATOM 2251 N N . MET B 1 102 ? 18.672 -4.883 -8.383 1 91.62 102 MET B N 1
ATOM 2252 C CA . MET B 1 102 ? 18.531 -6.078 -7.551 1 91.62 102 MET B CA 1
ATOM 2253 C C . MET B 1 102 ? 18.734 -7.344 -8.383 1 91.62 102 MET B C 1
ATOM 2255 O O . MET B 1 102 ? 18.484 -7.348 -9.586 1 91.62 102 MET B O 1
ATOM 2259 N N . PRO B 1 103 ? 19.188 -8.375 -7.762 1 88.88 103 PRO B N 1
ATOM 2260 C CA . PRO B 1 103 ? 19.531 -9.594 -8.492 1 88.88 103 PRO B CA 1
ATOM 2261 C C . PRO B 1 103 ? 18.281 -10.359 -8.961 1 88.88 103 PRO B C 1
ATOM 2263 O O . PRO B 1 103 ? 17.516 -10.852 -8.133 1 88.88 103 PRO B O 1
ATOM 2266 N N . THR B 1 104 ? 18.109 -10.352 -10.203 1 86.12 104 THR B N 1
ATOM 2267 C CA . THR B 1 104 ? 16.984 -11.086 -10.773 1 86.12 104 THR B CA 1
ATOM 2268 C C . THR B 1 104 ? 17.469 -12.211 -11.672 1 86.12 104 THR B C 1
ATOM 2270 O O . THR B 1 104 ? 16.672 -12.859 -12.352 1 86.12 104 THR B O 1
ATOM 2273 N N . SER B 1 105 ? 18.75 -12.477 -11.672 1 82.19 105 SER B N 1
ATOM 2274 C CA . SER B 1 105 ? 19.344 -13.375 -12.656 1 82.19 105 SER B CA 1
ATOM 2275 C C . SER B 1 105 ? 18.875 -14.812 -12.445 1 82.19 105 SER B C 1
ATOM 2277 O O . SER B 1 105 ? 18.859 -15.609 -13.383 1 82.19 105 SER B O 1
ATOM 2279 N N . LEU B 1 106 ? 18.484 -15.117 -11.273 1 84.06 106 LEU B N 1
ATOM 2280 C CA . LEU B 1 106 ? 18.094 -16.5 -11 1 84.06 106 LEU B CA 1
ATOM 2281 C C . LEU B 1 106 ? 16.594 -16.703 -11.242 1 84.06 106 LEU B C 1
ATOM 2283 O O . LEU B 1 106 ? 16.094 -17.812 -11.148 1 84.06 106 LEU B O 1
ATOM 2287 N N . LEU B 1 107 ? 15.938 -15.625 -11.625 1 92.56 107 LEU B N 1
ATOM 2288 C CA . LEU B 1 107 ? 14.5 -15.727 -11.867 1 92.56 107 LEU B CA 1
ATOM 2289 C C . LEU B 1 107 ? 14.211 -15.922 -13.352 1 92.56 107 LEU B C 1
ATOM 2291 O O . LEU B 1 107 ? 14.797 -15.234 -14.195 1 92.56 107 LEU B O 1
ATOM 2295 N N . PRO B 1 108 ? 13.336 -16.859 -13.656 1 89.75 108 PRO B N 1
ATOM 2296 C CA . PRO B 1 108 ? 12.938 -17 -15.062 1 89.75 108 PRO B CA 1
ATOM 2297 C C . PRO B 1 108 ? 12.266 -15.742 -15.609 1 89.75 108 PRO B C 1
ATOM 2299 O O . PRO B 1 108 ? 11.727 -14.938 -14.844 1 89.75 108 PRO B O 1
ATOM 2302 N N . ARG B 1 109 ? 12.234 -15.547 -16.906 1 85.75 109 ARG B N 1
ATOM 2303 C CA . ARG B 1 109 ? 11.57 -14.43 -17.562 1 85.75 109 ARG B CA 1
ATOM 2304 C C . ARG B 1 109 ? 10.062 -14.453 -17.312 1 85.75 109 ARG B C 1
ATOM 2306 O O . ARG B 1 109 ? 9.445 -13.406 -17.094 1 85.75 109 ARG B O 1
ATOM 2313 N N . ASP B 1 110 ? 9.539 -15.695 -17.297 1 93.06 110 ASP B N 1
ATOM 2314 C CA . ASP B 1 110 ? 8.102 -15.867 -17.078 1 93.06 110 ASP B CA 1
ATOM 2315 C C . ASP B 1 110 ? 7.797 -16.094 -15.602 1 93.06 110 ASP B C 1
ATOM 2317 O O . ASP B 1 110 ? 7.004 -16.984 -15.258 1 93.06 110 ASP B O 1
ATOM 2321 N N . THR B 1 111 ? 8.414 -15.352 -14.789 1 97.25 111 THR B N 1
ATOM 2322 C CA . THR B 1 111 ? 8.219 -15.453 -13.344 1 97.25 111 THR B CA 1
ATOM 2323 C C . THR B 1 111 ? 6.871 -14.867 -12.938 1 97.25 111 THR B C 1
ATOM 2325 O O . THR B 1 111 ? 6.59 -13.695 -13.203 1 97.25 111 THR B O 1
ATOM 2328 N N . PRO B 1 112 ? 6.023 -15.703 -12.344 1 97.75 112 PRO B N 1
ATOM 2329 C CA . PRO B 1 112 ? 4.73 -15.164 -11.914 1 97.75 112 PRO B CA 1
ATOM 2330 C C . PRO B 1 112 ? 4.859 -14.18 -10.75 1 97.75 112 PRO B C 1
ATOM 2332 O O . PRO B 1 112 ? 5.879 -14.172 -10.055 1 97.75 112 PRO B O 1
ATOM 2335 N N . ARG B 1 113 ? 3.871 -13.438 -10.508 1 97.25 113 ARG B N 1
ATOM 2336 C CA . ARG B 1 113 ? 3.848 -12.32 -9.57 1 97.25 113 ARG B CA 1
ATOM 2337 C C . ARG B 1 113 ? 4.242 -12.773 -8.172 1 97.25 113 ARG B C 1
ATOM 2339 O O . ARG B 1 113 ? 5.059 -12.125 -7.508 1 97.25 113 ARG B O 1
ATOM 2346 N N . PRO B 1 114 ? 3.689 -13.883 -7.555 1 98.25 114 PRO B N 1
ATOM 2347 C CA . PRO B 1 114 ? 4.027 -14.203 -6.164 1 98.25 114 PRO B CA 1
ATOM 2348 C C . PRO B 1 114 ? 5.516 -14.492 -5.973 1 98.25 114 PRO B C 1
ATOM 2350 O O . PRO B 1 114 ? 6.082 -14.172 -4.926 1 98.25 114 PRO B O 1
ATOM 2353 N N . ILE B 1 115 ? 6.141 -15.062 -6.984 1 98.5 115 ILE B N 1
ATOM 2354 C CA . ILE B 1 115 ? 7.562 -15.375 -6.898 1 98.5 115 ILE B CA 1
ATOM 2355 C C . ILE B 1 115 ? 8.383 -14.094 -7.07 1 98.5 115 ILE B C 1
ATOM 2357 O O . ILE B 1 115 ? 9.336 -13.852 -6.324 1 98.5 115 ILE B O 1
ATOM 2361 N N . ALA B 1 116 ? 7.977 -13.32 -8.047 1 97.88 116 ALA B N 1
ATOM 2362 C CA . ALA B 1 116 ? 8.641 -12.031 -8.242 1 97.88 116 ALA B CA 1
ATOM 2363 C C . ALA B 1 116 ? 8.547 -11.172 -6.984 1 97.88 116 ALA B C 1
ATOM 2365 O O . ALA B 1 116 ? 9.539 -10.578 -6.559 1 97.88 116 ALA B O 1
ATOM 2366 N N . LEU B 1 117 ? 7.402 -11.102 -6.43 1 97.56 117 LEU B N 1
ATOM 2367 C CA . LEU B 1 117 ? 7.176 -10.344 -5.203 1 97.56 117 LEU B CA 1
ATOM 2368 C C . LEU B 1 117 ? 8.039 -10.875 -4.066 1 97.56 117 LEU B C 1
ATOM 2370 O O . LEU B 1 117 ? 8.68 -10.102 -3.352 1 97.56 117 LEU B O 1
ATOM 2374 N N . GLY B 1 118 ? 7.992 -12.227 -3.857 1 97.94 118 GLY B N 1
ATOM 2375 C CA . GLY B 1 118 ? 8.805 -12.828 -2.809 1 97.94 118 GLY B CA 1
ATOM 2376 C C . GLY B 1 118 ? 10.281 -12.516 -2.943 1 97.94 118 GLY B C 1
ATOM 2377 O O . GLY B 1 118 ? 10.953 -12.227 -1.949 1 97.94 118 GLY B O 1
ATOM 2378 N N . SER B 1 119 ? 10.781 -12.641 -4.141 1 97.56 119 SER B N 1
ATOM 2379 C CA . SER B 1 119 ? 12.188 -12.359 -4.402 1 97.56 119 SER B CA 1
ATOM 2380 C C . SER B 1 119 ? 12.523 -10.898 -4.117 1 97.56 119 SER B C 1
ATOM 2382 O O . SER B 1 119 ? 13.492 -10.602 -3.422 1 97.56 119 SER B O 1
ATOM 2384 N N . LEU B 1 120 ? 11.688 -10.055 -4.664 1 96.62 120 LEU B N 1
ATOM 2385 C CA . LEU B 1 120 ? 11.891 -8.625 -4.434 1 96.62 120 LEU B CA 1
ATOM 2386 C C . LEU B 1 120 ? 11.828 -8.305 -2.945 1 96.62 120 LEU B C 1
ATOM 2388 O O . LEU B 1 120 ? 12.648 -7.543 -2.436 1 96.62 120 LEU B O 1
ATOM 2392 N N . ALA B 1 121 ? 10.891 -8.844 -2.26 1 96.81 121 ALA B N 1
ATOM 2393 C CA . ALA B 1 121 ? 10.719 -8.617 -0.828 1 96.81 121 ALA B CA 1
ATOM 2394 C C . ALA B 1 121 ? 11.938 -9.094 -0.043 1 96.81 121 ALA B C 1
ATOM 2396 O O . ALA B 1 121 ? 12.328 -8.461 0.943 1 96.81 121 ALA B O 1
ATOM 2397 N N . ARG B 1 122 ? 12.484 -10.234 -0.448 1 96.25 122 ARG B N 1
ATOM 2398 C CA . ARG B 1 122 ? 13.711 -10.719 0.177 1 96.25 122 ARG B CA 1
ATOM 2399 C C . ARG B 1 122 ? 14.828 -9.695 0.062 1 96.25 122 ARG B C 1
ATOM 2401 O O . ARG B 1 122 ? 15.484 -9.367 1.054 1 96.25 122 ARG B O 1
ATOM 2408 N N . ASP B 1 123 ? 15.023 -9.211 -1.137 1 95.38 123 ASP B N 1
ATOM 2409 C CA . ASP B 1 123 ? 16.094 -8.242 -1.391 1 95.38 123 ASP B CA 1
ATOM 2410 C C . ASP B 1 123 ? 15.859 -6.961 -0.598 1 95.38 123 ASP B C 1
ATOM 2412 O O . ASP B 1 123 ? 16.812 -6.281 -0.219 1 95.38 123 ASP B O 1
ATOM 2416 N N . LEU B 1 124 ? 14.594 -6.684 -0.306 1 95.75 124 LEU B N 1
ATOM 2417 C CA . LEU B 1 124 ? 14.242 -5.469 0.422 1 95.75 124 LEU B CA 1
ATOM 2418 C C . LEU B 1 124 ? 14.219 -5.723 1.926 1 95.75 124 LEU B C 1
ATOM 2420 O O . LEU B 1 124 ? 13.977 -4.805 2.711 1 95.75 124 LEU B O 1
ATOM 2424 N N . GLY B 1 125 ? 14.383 -6.91 2.359 1 95.62 125 GLY B N 1
ATOM 2425 C CA . GLY B 1 125 ? 14.547 -7.246 3.766 1 95.62 125 GLY B CA 1
ATOM 2426 C C . GLY B 1 125 ? 13.234 -7.387 4.508 1 95.62 125 GLY B C 1
ATOM 2427 O O . GLY B 1 125 ? 13.18 -7.215 5.727 1 95.62 125 GLY B O 1
ATOM 2428 N N . LEU B 1 126 ? 12.164 -7.707 3.814 1 97.19 126 LEU B N 1
ATOM 2429 C CA . LEU B 1 126 ? 10.867 -7.863 4.469 1 97.19 126 LEU B CA 1
ATOM 2430 C C . LEU B 1 126 ? 10.805 -9.18 5.242 1 97.19 126 LEU B C 1
ATOM 2432 O O . LEU B 1 126 ? 11.328 -10.195 4.785 1 97.19 126 LEU B O 1
ATOM 2436 N N . ALA B 1 127 ? 10.109 -9.109 6.406 1 97.25 127 ALA B N 1
ATOM 2437 C CA . ALA B 1 127 ? 9.805 -10.328 7.145 1 97.25 127 ALA B CA 1
ATOM 2438 C C . ALA B 1 127 ? 8.719 -11.141 6.445 1 97.25 127 ALA B C 1
ATOM 2440 O O . ALA B 1 127 ? 7.953 -10.602 5.648 1 97.25 127 ALA B O 1
ATOM 2441 N N . ALA B 1 128 ? 8.695 -12.414 6.789 1 98.19 128 ALA B N 1
ATOM 2442 C CA . ALA B 1 128 ? 7.754 -13.336 6.16 1 98.19 128 ALA B CA 1
ATOM 2443 C C . ALA B 1 128 ? 6.316 -12.852 6.328 1 98.19 128 ALA B C 1
ATOM 2445 O O . ALA B 1 128 ? 5.535 -12.859 5.371 1 98.19 128 ALA B O 1
ATOM 2446 N N . ALA B 1 129 ? 6.012 -12.453 7.5 1 97.62 129 ALA B N 1
ATOM 2447 C CA . ALA B 1 129 ? 4.645 -12.008 7.773 1 97.62 129 ALA B CA 1
ATOM 2448 C C . ALA B 1 129 ? 4.297 -10.766 6.957 1 97.62 129 ALA B C 1
ATOM 2450 O O . ALA B 1 129 ? 3.162 -10.617 6.504 1 97.62 129 ALA B O 1
ATOM 2451 N N . GLU B 1 130 ? 5.246 -9.82 6.738 1 97.12 130 GLU B N 1
ATOM 2452 C CA . GLU B 1 130 ? 5.023 -8.633 5.926 1 97.12 130 GLU B CA 1
ATOM 2453 C C . GLU B 1 130 ? 4.789 -9 4.465 1 97.12 130 GLU B C 1
ATOM 2455 O O . GLU B 1 130 ? 3.912 -8.43 3.809 1 97.12 130 GLU B O 1
ATOM 2460 N N . VAL B 1 131 ? 5.562 -9.984 3.965 1 98 131 VAL B N 1
ATOM 2461 C CA . VAL B 1 131 ? 5.406 -10.438 2.588 1 98 131 VAL B CA 1
ATOM 2462 C C . VAL B 1 131 ? 4.016 -11.039 2.393 1 98 131 VAL B C 1
ATOM 2464 O O . VAL B 1 131 ? 3.322 -10.719 1.424 1 98 131 VAL B O 1
ATOM 2467 N N . ALA B 1 132 ? 3.645 -11.844 3.375 1 98.38 132 ALA B N 1
ATOM 2468 C CA . ALA B 1 132 ? 2.322 -12.461 3.307 1 98.38 132 ALA B CA 1
ATOM 2469 C C . ALA B 1 132 ? 1.222 -11.406 3.312 1 98.38 132 ALA B C 1
ATOM 2471 O O . ALA B 1 132 ? 0.288 -11.469 2.508 1 98.38 132 ALA B O 1
ATOM 2472 N N . ARG B 1 133 ? 1.341 -10.469 4.188 1 98.06 133 ARG B N 1
ATOM 2473 C CA . ARG B 1 133 ? 0.334 -9.422 4.332 1 98.06 133 ARG B CA 1
ATOM 2474 C C . ARG B 1 133 ? 0.243 -8.57 3.074 1 98.06 133 ARG B C 1
ATOM 2476 O O . ARG B 1 133 ? -0.854 -8.25 2.611 1 98.06 133 ARG B O 1
ATOM 2483 N N . VAL B 1 134 ? 1.356 -8.227 2.471 1 97.75 134 VAL B N 1
ATOM 2484 C CA . VAL B 1 134 ? 1.385 -7.438 1.243 1 97.75 134 VAL B CA 1
ATOM 2485 C C . VAL B 1 134 ? 0.735 -8.227 0.107 1 97.75 134 VAL B C 1
ATOM 2487 O O . VAL B 1 134 ? -0.082 -7.684 -0.642 1 97.75 134 VAL B O 1
ATOM 2490 N N . ALA B 1 135 ? 1.093 -9.5 -0.028 1 98.12 135 ALA B N 1
ATOM 2491 C CA . ALA B 1 135 ? 0.561 -10.336 -1.102 1 98.12 135 ALA B CA 1
ATOM 2492 C C . ALA B 1 135 ? -0.959 -10.438 -1.016 1 98.12 135 ALA B C 1
ATOM 2494 O O . ALA B 1 135 ? -1.657 -10.25 -2.016 1 98.12 135 ALA B O 1
ATOM 2495 N N . ILE B 1 136 ? -1.409 -10.688 0.182 1 98.25 136 ILE B N 1
ATOM 2496 C CA . ILE B 1 136 ? -2.844 -10.875 0.373 1 98.25 136 ILE B CA 1
ATOM 2497 C C . ILE B 1 136 ? -3.566 -9.547 0.187 1 98.25 136 ILE B C 1
ATOM 2499 O O . ILE B 1 136 ? -4.566 -9.469 -0.534 1 98.25 136 ILE B O 1
ATOM 2503 N N . TYR B 1 137 ? -3.061 -8.539 0.774 1 97.81 137 TYR B N 1
ATOM 2504 C CA . TYR B 1 137 ? -3.65 -7.207 0.652 1 97.81 137 TYR B CA 1
ATOM 2505 C C . TYR B 1 137 ? -3.76 -6.793 -0.81 1 97.81 137 TYR B C 1
ATOM 2507 O O . TYR B 1 137 ? -4.824 -6.363 -1.262 1 97.81 137 TYR B O 1
ATOM 2515 N N . ASP B 1 138 ? -2.682 -6.895 -1.501 1 96.69 138 ASP B N 1
ATOM 2516 C CA . ASP B 1 138 ? -2.66 -6.449 -2.891 1 96.69 138 ASP B CA 1
ATOM 2517 C C . ASP B 1 138 ? -3.648 -7.246 -3.74 1 96.69 138 ASP B C 1
ATOM 2519 O O . ASP B 1 138 ? -4.266 -6.699 -4.656 1 96.69 138 ASP B O 1
ATOM 2523 N N . ASP B 1 139 ? -3.709 -8.523 -3.492 1 96.88 139 ASP B N 1
ATOM 2524 C CA . ASP B 1 139 ? -4.66 -9.352 -4.223 1 96.88 139 ASP B CA 1
ATOM 2525 C C . ASP B 1 139 ? -6.094 -8.875 -4.004 1 96.88 139 ASP B C 1
ATOM 2527 O O . ASP B 1 139 ? -6.812 -8.586 -4.961 1 96.88 139 ASP B O 1
ATOM 2531 N N . LEU B 1 140 ? -6.477 -8.703 -2.775 1 97.62 140 LEU B N 1
ATOM 2532 C CA . LEU B 1 140 ? -7.84 -8.305 -2.445 1 97.62 140 LEU B CA 1
ATOM 2533 C C . LEU B 1 140 ? -8.109 -6.871 -2.881 1 97.62 140 LEU B C 1
ATOM 2535 O O . LEU B 1 140 ? -9.188 -6.566 -3.396 1 97.62 140 LEU B O 1
ATOM 2539 N N . GLN B 1 141 ? -7.148 -6.027 -2.666 1 97.06 141 GLN B N 1
ATOM 2540 C CA . GLN B 1 141 ? -7.309 -4.629 -3.051 1 97.06 141 GLN B CA 1
ATOM 2541 C C . GLN B 1 141 ? -7.445 -4.488 -4.562 1 97.06 141 GLN B C 1
ATOM 2543 O O . GLN B 1 141 ? -8.148 -3.6 -5.047 1 97.06 141 GLN B O 1
ATOM 2548 N N . THR B 1 142 ? -6.738 -5.312 -5.348 1 96.5 142 THR B N 1
ATOM 2549 C CA . THR B 1 142 ? -6.879 -5.312 -6.801 1 96.5 142 THR B CA 1
ATOM 2550 C C . THR B 1 142 ? -8.32 -5.602 -7.207 1 96.5 142 THR B C 1
ATOM 2552 O O . THR B 1 142 ? -8.875 -4.93 -8.078 1 96.5 142 THR B O 1
ATOM 2555 N N . ALA B 1 143 ? -8.938 -6.543 -6.555 1 96.81 143 ALA B N 1
ATOM 2556 C CA . ALA B 1 143 ? -10.344 -6.84 -6.816 1 96.81 143 ALA B CA 1
ATOM 2557 C C . ALA B 1 143 ? -11.234 -5.676 -6.402 1 96.81 143 ALA B C 1
ATOM 2559 O O . ALA B 1 143 ? -12.172 -5.32 -7.121 1 96.81 143 ALA B O 1
ATOM 2560 N N . CYS B 1 144 ? -10.945 -5.086 -5.262 1 97.06 144 CYS B N 1
ATOM 2561 C CA . CYS B 1 144 ? -11.719 -3.951 -4.77 1 97.06 144 CYS B CA 1
ATOM 2562 C C . CYS B 1 144 ? -11.633 -2.775 -5.738 1 97.06 144 CYS B C 1
ATOM 2564 O O . CYS B 1 144 ? -12.648 -2.146 -6.047 1 97.06 144 CYS B O 1
ATOM 2566 N N . ALA B 1 145 ? -10.422 -2.52 -6.23 1 96.12 145 ALA B N 1
ATOM 2567 C CA . ALA B 1 145 ? -10.234 -1.438 -7.195 1 96.12 145 ALA B CA 1
ATOM 2568 C C . ALA B 1 145 ? -10.984 -1.723 -8.492 1 96.12 145 ALA B C 1
ATOM 2570 O O . ALA B 1 145 ? -11.57 -0.815 -9.086 1 96.12 145 ALA B O 1
ATOM 2571 N N . ALA B 1 146 ? -10.945 -2.963 -8.906 1 96.19 146 ALA B N 1
ATOM 2572 C CA . ALA B 1 146 ? -11.68 -3.348 -10.109 1 96.19 146 ALA B CA 1
ATOM 2573 C C . ALA B 1 146 ? -13.18 -3.172 -9.914 1 96.19 146 ALA B C 1
ATOM 2575 O O . ALA B 1 146 ? -13.891 -2.771 -10.844 1 96.19 146 ALA B O 1
ATOM 2576 N N . ALA B 1 147 ? -13.648 -3.486 -8.734 1 96.75 147 ALA B N 1
ATOM 2577 C CA . ALA B 1 147 ? -15.078 -3.363 -8.445 1 96.75 147 ALA B CA 1
ATOM 2578 C C . ALA B 1 147 ? -15.562 -1.938 -8.68 1 96.75 147 ALA B C 1
ATOM 2580 O O . ALA B 1 147 ? -16.641 -1.73 -9.234 1 96.75 147 ALA B O 1
ATOM 2581 N N . LEU B 1 148 ? -14.797 -0.952 -8.297 1 95.31 148 LEU B N 1
ATOM 2582 C CA . LEU B 1 148 ? -15.156 0.454 -8.453 1 95.31 148 LEU B CA 1
ATOM 2583 C C . LEU B 1 148 ? -15.289 0.823 -9.93 1 95.31 148 LEU B C 1
ATOM 2585 O O . LEU B 1 148 ? -16.016 1.758 -10.273 1 95.31 148 LEU B O 1
ATOM 2589 N N . LYS B 1 149 ? -14.617 0.061 -10.773 1 93.75 149 LYS B N 1
ATOM 2590 C CA . LYS B 1 149 ? -14.672 0.322 -12.211 1 93.75 149 LYS B CA 1
ATOM 2591 C C . LYS B 1 149 ? -15.781 -0.487 -12.875 1 93.75 149 LYS B C 1
ATOM 2593 O O . LYS B 1 149 ? -16.297 -0.102 -13.93 1 93.75 149 LYS B O 1
ATOM 2598 N N . LEU B 1 150 ? -16.172 -1.583 -12.266 1 93.62 150 LEU B N 1
ATOM 2599 C CA . LEU B 1 150 ? -17.078 -2.539 -12.898 1 93.62 150 LEU B CA 1
ATOM 2600 C C . LEU B 1 150 ? -18.516 -2.301 -12.461 1 93.62 150 LEU B C 1
ATOM 2602 O O . LEU B 1 150 ? -19.453 -2.756 -13.125 1 93.62 150 LEU B O 1
ATOM 2606 N N . ALA B 1 151 ? -18.672 -1.679 -11.344 1 88.5 151 ALA B N 1
ATOM 2607 C CA . ALA B 1 151 ? -20.016 -1.427 -10.836 1 88.5 151 ALA B CA 1
ATOM 2608 C C . ALA B 1 151 ? -20.094 -0.084 -10.117 1 88.5 151 ALA B C 1
ATOM 2610 O O . ALA B 1 151 ? -19.141 0.321 -9.445 1 88.5 151 ALA B O 1
ATOM 2611 N N . PRO B 1 152 ? -21.219 0.626 -10.281 1 89.44 152 PRO B N 1
ATOM 2612 C CA . PRO B 1 152 ? -21.391 1.873 -9.531 1 89.44 152 PRO B CA 1
ATOM 2613 C C . PRO B 1 152 ? -21.5 1.645 -8.023 1 89.44 152 PRO B C 1
ATOM 2615 O O . PRO B 1 152 ? -22.359 0.874 -7.574 1 89.44 152 PRO B O 1
ATOM 2618 N N . MET B 1 153 ? -20.688 2.191 -7.266 1 94.38 153 MET B N 1
ATOM 2619 C CA . MET B 1 153 ? -20.766 2.127 -5.809 1 94.38 153 MET B CA 1
ATOM 2620 C C . MET B 1 153 ? -19.969 3.268 -5.176 1 94.38 153 MET B C 1
ATOM 2622 O O . MET B 1 153 ? -19.203 3.947 -5.855 1 94.38 153 MET B O 1
ATOM 2626 N N . ASP B 1 154 ? -20.297 3.484 -3.934 1 95.19 154 ASP B N 1
ATOM 2627 C CA . ASP B 1 154 ? -19.5 4.441 -3.164 1 95.19 154 ASP B CA 1
ATOM 2628 C C . ASP B 1 154 ? -18.047 3.986 -3.057 1 95.19 154 ASP B C 1
ATOM 2630 O O . ASP B 1 154 ? -17.781 2.828 -2.734 1 95.19 154 ASP B O 1
ATOM 2634 N N . PRO B 1 155 ? -17.125 4.906 -3.377 1 95.25 155 PRO B N 1
ATOM 2635 C CA . PRO B 1 155 ? -15.711 4.547 -3.336 1 95.25 155 PRO B CA 1
ATOM 2636 C C . PRO B 1 155 ? -15.273 4.02 -1.972 1 95.25 155 PRO B C 1
ATOM 2638 O O . PRO B 1 155 ? -14.258 3.324 -1.87 1 95.25 155 PRO B O 1
ATOM 2641 N N . ALA B 1 156 ? -15.984 4.266 -0.942 1 95.56 156 ALA B N 1
ATOM 2642 C CA . ALA B 1 156 ? -15.625 3.797 0.395 1 95.56 156 ALA B CA 1
ATOM 2643 C C . ALA B 1 156 ? -16.109 2.371 0.629 1 95.56 156 ALA B C 1
ATOM 2645 O O . ALA B 1 156 ? -15.695 1.716 1.587 1 95.56 156 ALA B O 1
ATOM 2646 N N . THR B 1 157 ? -17.031 1.86 -0.206 1 96.69 157 THR B N 1
ATOM 2647 C CA . THR B 1 157 ? -17.625 0.543 -0.022 1 96.69 157 THR B CA 1
ATOM 2648 C C . THR B 1 157 ? -16.562 -0.545 -0.04 1 96.69 157 THR B C 1
ATOM 2650 O O . THR B 1 157 ? -16.453 -1.333 0.902 1 96.69 157 THR B O 1
ATOM 2653 N N . PRO B 1 158 ? -15.625 -0.465 -1.071 1 97.12 158 PRO B N 1
ATOM 2654 C CA . PRO B 1 158 ? -14.594 -1.507 -1.061 1 97.12 158 PRO B CA 1
ATOM 2655 C C . PRO B 1 158 ? -13.625 -1.367 0.112 1 97.12 158 PRO B C 1
ATOM 2657 O O . PRO B 1 158 ? -13.062 -2.363 0.576 1 97.12 158 PRO B O 1
ATOM 2660 N N . VAL B 1 159 ? -13.453 -0.257 0.616 1 97.38 159 VAL B N 1
ATOM 2661 C CA . VAL B 1 159 ? -12.625 -0.069 1.805 1 97.38 159 VAL B CA 1
ATOM 2662 C C . VAL B 1 159 ? -13.234 -0.836 2.979 1 97.38 159 VAL B C 1
ATOM 2664 O O . VAL B 1 159 ? -12.516 -1.522 3.713 1 97.38 159 VAL B O 1
ATOM 2667 N N . GLY B 1 160 ? -14.531 -0.68 3.105 1 96.44 160 GLY B N 1
ATOM 2668 C CA . GLY B 1 160 ? -15.234 -1.436 4.133 1 96.44 160 GLY B CA 1
ATOM 2669 C C . GLY B 1 160 ? -15.078 -2.938 3.975 1 96.44 160 GLY B C 1
ATOM 2670 O O . GLY B 1 160 ? -14.922 -3.658 4.961 1 96.44 160 GLY B O 1
ATOM 2671 N N . TRP B 1 161 ? -15.141 -3.461 2.693 1 97.38 161 TRP B N 1
ATOM 2672 C CA . TRP B 1 161 ? -14.953 -4.887 2.436 1 97.38 161 TRP B CA 1
ATOM 2673 C C . TRP B 1 161 ? -13.586 -5.352 2.922 1 97.38 161 TRP B C 1
ATOM 2675 O O . TRP B 1 161 ? -13.477 -6.387 3.584 1 97.38 161 TRP B O 1
ATOM 2685 N N . LEU B 1 162 ? -12.57 -4.543 2.637 1 97.19 162 LEU B N 1
ATOM 2686 C CA . LEU B 1 162 ? -11.203 -4.902 3.012 1 97.19 162 LEU B CA 1
ATOM 2687 C C . LEU B 1 162 ? -11.039 -4.902 4.527 1 97.19 162 LEU B C 1
ATOM 2689 O O . LEU B 1 162 ? -10.484 -5.844 5.094 1 97.19 162 LEU B O 1
ATOM 2693 N N . LEU B 1 163 ? -11.547 -3.947 5.141 1 96.5 163 LEU B N 1
ATOM 2694 C CA . LEU B 1 163 ? -11.43 -3.848 6.59 1 96.5 163 LEU B CA 1
ATOM 2695 C C . LEU B 1 163 ? -12.164 -4.992 7.277 1 96.5 163 LEU B C 1
ATOM 2697 O O . LEU B 1 163 ? -11.734 -5.477 8.32 1 96.5 163 LEU B O 1
ATOM 2701 N N . ALA B 1 164 ? -13.266 -5.406 6.695 1 95.75 164 ALA B N 1
ATOM 2702 C CA . ALA B 1 164 ? -14.016 -6.535 7.234 1 95.75 164 ALA B CA 1
ATOM 2703 C C . ALA B 1 164 ? -13.211 -7.828 7.141 1 95.75 164 ALA B C 1
ATOM 2705 O O . ALA B 1 164 ? -13.492 -8.797 7.844 1 95.75 164 ALA B O 1
ATOM 2706 N N . CYS B 1 165 ? -12.172 -7.84 6.281 1 96.56 165 CYS B N 1
ATOM 2707 C CA . CYS B 1 165 ? -11.336 -9.016 6.109 1 96.56 165 CYS B CA 1
ATOM 2708 C C . CYS B 1 165 ? -10.086 -8.93 6.973 1 96.56 165 CYS B C 1
ATOM 2710 O O . CYS B 1 165 ? -9.203 -9.789 6.891 1 96.56 165 CYS B O 1
ATOM 2712 N N . ALA B 1 166 ? -9.977 -7.941 7.836 1 96.56 166 ALA B N 1
ATOM 2713 C CA . ALA B 1 166 ? -8.734 -7.711 8.578 1 96.56 166 ALA B CA 1
ATOM 2714 C C . ALA B 1 166 ? -8.367 -8.93 9.414 1 96.56 166 ALA B C 1
ATOM 2716 O O . ALA B 1 166 ? -7.242 -9.438 9.328 1 96.56 166 ALA B O 1
ATOM 2717 N N . ASP B 1 167 ? -9.305 -9.461 10.242 1 96.06 167 ASP B N 1
ATOM 2718 C CA . ASP B 1 167 ? -9.008 -10.594 11.117 1 96.06 167 ASP B CA 1
ATOM 2719 C C . ASP B 1 167 ? -8.695 -11.852 10.305 1 96.06 167 ASP B C 1
ATOM 2721 O O . ASP B 1 167 ? -7.672 -12.5 10.523 1 96.06 167 ASP B O 1
ATOM 2725 N 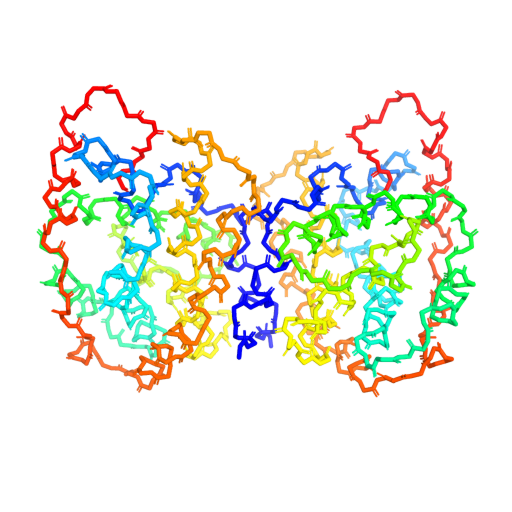N . PRO B 1 168 ? -9.555 -12.125 9.312 1 96.94 168 PRO B N 1
ATOM 2726 C CA . PRO B 1 168 ? -9.219 -13.273 8.469 1 96.94 168 PRO B CA 1
ATOM 2727 C C . PRO B 1 168 ? -7.863 -13.125 7.781 1 96.94 168 PRO B C 1
ATOM 2729 O O . PRO B 1 168 ? -7.152 -14.109 7.582 1 96.94 168 PRO B O 1
ATOM 2732 N N . ILE B 1 169 ? -7.504 -11.961 7.395 1 98 169 ILE B N 1
ATOM 2733 C CA . ILE B 1 169 ? -6.203 -11.727 6.777 1 98 169 ILE B CA 1
ATOM 2734 C C . ILE B 1 169 ? -5.094 -12 7.785 1 98 169 ILE B C 1
ATOM 2736 O O . ILE B 1 169 ? -4.105 -12.664 7.465 1 98 169 ILE B O 1
ATOM 2740 N N . ASP B 1 170 ? -5.207 -11.484 9.008 1 97.25 170 ASP B N 1
ATOM 2741 C CA . ASP B 1 170 ? -4.203 -11.727 10.039 1 97.25 170 ASP B CA 1
ATOM 2742 C C . ASP B 1 170 ? -4.031 -13.227 10.297 1 97.25 170 ASP B C 1
ATOM 2744 O O . ASP B 1 170 ? -2.912 -13.703 10.492 1 97.25 170 ASP B O 1
ATOM 2748 N N . GLU B 1 171 ? -5.133 -13.922 10.281 1 97.12 171 GLU B N 1
ATOM 2749 C CA . GLU B 1 171 ? -5.074 -15.375 10.461 1 97.12 171 GLU B CA 1
ATOM 2750 C C . GLU B 1 171 ? -4.32 -16.047 9.32 1 97.12 171 GLU B C 1
ATOM 2752 O O . GLU B 1 171 ? -3.463 -16.891 9.547 1 97.12 171 GLU B O 1
ATOM 2757 N N . ALA B 1 172 ? -4.633 -15.625 8.125 1 97.69 172 ALA B N 1
ATOM 2758 C CA . ALA B 1 172 ? -3.961 -16.188 6.957 1 97.69 172 ALA B CA 1
ATOM 2759 C C . ALA B 1 172 ? -2.467 -15.875 6.977 1 97.69 172 ALA B C 1
ATOM 2761 O O . ALA B 1 172 ? -1.641 -16.734 6.656 1 97.69 172 ALA B O 1
ATOM 2762 N N . VAL B 1 173 ? -2.154 -14.68 7.336 1 98.19 173 VAL B N 1
ATOM 2763 C CA . VAL B 1 173 ? -0.761 -14.25 7.43 1 98.19 173 VAL B CA 1
ATOM 2764 C C . VAL B 1 173 ? -0.023 -15.125 8.445 1 98.19 173 VAL B C 1
ATOM 2766 O O . VAL B 1 173 ? 1.07 -15.625 8.164 1 98.19 173 VAL B O 1
ATOM 2769 N N . ALA B 1 174 ? -0.608 -15.336 9.594 1 97.38 174 ALA B N 1
ATOM 2770 C CA . ALA B 1 174 ? 0.009 -16.156 10.625 1 97.38 174 ALA B CA 1
ATOM 2771 C C . ALA B 1 174 ? 0.243 -17.578 10.125 1 97.38 174 ALA B C 1
ATOM 2773 O O . ALA B 1 174 ? 1.262 -18.203 10.445 1 97.38 174 ALA B O 1
ATOM 2774 N N . ASP B 1 175 ? -0.67 -18.031 9.367 1 97.31 175 ASP B N 1
ATOM 2775 C CA . ASP B 1 175 ? -0.6 -19.391 8.859 1 97.31 175 ASP B CA 1
ATOM 2776 C C . ASP B 1 175 ? 0.553 -19.562 7.871 1 97.31 175 ASP B C 1
ATOM 2778 O O . ASP B 1 175 ? 1.268 -20.562 7.902 1 97.31 175 ASP B O 1
ATOM 2782 N N . VAL B 1 176 ? 0.804 -18.531 7.051 1 98.31 176 VAL B N 1
ATOM 2783 C CA . VAL B 1 176 ? 1.71 -18.781 5.934 1 98.31 176 VAL B CA 1
ATOM 2784 C C . VAL B 1 176 ? 3.088 -18.203 6.246 1 98.31 176 VAL B C 1
ATOM 2786 O O . VAL B 1 176 ? 4.078 -18.562 5.602 1 98.31 176 VAL B O 1
ATOM 2789 N N . ALA B 1 177 ? 3.143 -17.359 7.211 1 98.19 177 ALA B N 1
ATOM 2790 C CA . ALA B 1 177 ? 4.391 -16.656 7.488 1 98.19 177 ALA B CA 1
ATOM 2791 C C . ALA B 1 177 ? 5.469 -17.609 7.98 1 98.19 177 ALA B C 1
ATOM 2793 O O . ALA B 1 177 ? 6.66 -17.281 7.938 1 98.19 177 ALA B O 1
ATOM 2794 N N . LYS B 1 178 ? 5.168 -18.719 8.414 1 98.31 178 LYS B N 1
ATOM 2795 C CA . LYS B 1 178 ? 6.121 -19.672 8.984 1 98.31 178 LYS B CA 1
ATOM 2796 C C . LYS B 1 178 ? 6.652 -20.625 7.918 1 98.31 178 LYS B C 1
ATOM 2798 O O . LYS B 1 178 ? 7.559 -21.422 8.18 1 98.31 178 LYS B O 1
ATOM 2803 N N . LEU B 1 179 ? 6.102 -20.625 6.762 1 98.69 179 LEU B N 1
ATOM 2804 C CA . LEU B 1 179 ? 6.465 -21.578 5.719 1 98.69 179 LEU B CA 1
ATOM 2805 C C . LEU B 1 179 ? 7.824 -21.234 5.113 1 98.69 179 LEU B C 1
ATOM 2807 O O . LEU B 1 179 ? 8.141 -20.047 4.926 1 98.69 179 LEU B O 1
ATOM 2811 N N . THR B 1 180 ? 8.602 -22.297 4.789 1 98.56 180 THR B N 1
ATOM 2812 C CA . THR B 1 180 ? 9.914 -22.047 4.215 1 98.56 180 THR B CA 1
ATOM 2813 C C . THR B 1 180 ? 10.172 -22.984 3.031 1 98.56 180 THR B C 1
ATOM 2815 O O . THR B 1 180 ? 11.141 -22.812 2.291 1 98.56 180 THR B O 1
ATOM 2818 N N . GLU B 1 181 ? 9.266 -23.969 2.83 1 98.5 181 GLU B N 1
ATOM 2819 C CA . GLU B 1 181 ? 9.492 -24.984 1.802 1 98.5 181 GLU B CA 1
ATOM 2820 C C . GLU B 1 181 ? 8.344 -25.016 0.801 1 98.5 181 GLU B C 1
ATOM 2822 O O . GLU B 1 181 ? 7.18 -24.859 1.178 1 98.5 181 GLU B O 1
ATOM 2827 N N . PRO B 1 182 ? 8.656 -25.266 -0.463 1 98.44 182 PRO B N 1
ATOM 2828 C CA . PRO B 1 182 ? 7.641 -25.281 -1.516 1 98.44 182 PRO B CA 1
ATOM 2829 C C . PRO B 1 182 ? 6.496 -26.234 -1.216 1 98.44 182 PRO B C 1
ATOM 2831 O O . PRO B 1 182 ? 5.336 -25.938 -1.508 1 98.44 182 PRO B O 1
ATOM 2834 N N . GLN B 1 183 ? 6.781 -27.359 -0.593 1 97.81 183 GLN B N 1
ATOM 2835 C CA . GLN B 1 183 ? 5.754 -28.375 -0.362 1 97.81 183 GLN B CA 1
ATOM 2836 C C . GLN B 1 183 ? 4.758 -27.922 0.695 1 97.81 183 GLN B C 1
ATOM 2838 O O . GLN B 1 183 ? 3.68 -28.5 0.834 1 97.81 183 GLN B O 1
ATOM 2843 N N . GLN B 1 184 ? 5.152 -26.906 1.427 1 98.31 184 GLN B N 1
ATOM 2844 C CA . GLN B 1 184 ? 4.301 -26.422 2.506 1 98.31 184 GLN B CA 1
ATOM 2845 C C . GLN B 1 184 ? 3.252 -25.438 1.983 1 98.31 184 GLN B C 1
ATOM 2847 O O . GLN B 1 184 ? 2.307 -25.094 2.695 1 98.31 184 GLN B O 1
ATOM 2852 N N . ILE B 1 185 ? 3.412 -24.969 0.748 1 98.38 185 ILE B N 1
ATOM 2853 C CA . ILE B 1 185 ? 2.434 -24.062 0.158 1 98.38 185 ILE B CA 1
ATOM 2854 C C . ILE B 1 185 ? 1.064 -24.734 0.118 1 98.38 185 ILE B C 1
ATOM 2856 O O . ILE B 1 185 ? 0.933 -25.859 -0.374 1 98.38 185 ILE B O 1
ATOM 2860 N N . PRO B 1 186 ? 0.033 -24.016 0.672 1 97.31 186 PRO B N 1
ATOM 2861 C CA . PRO B 1 186 ? -1.301 -24.609 0.664 1 97.31 186 PRO B CA 1
ATOM 2862 C C . PRO B 1 186 ? -1.812 -24.906 -0.747 1 97.31 186 PRO B C 1
ATOM 2864 O O . PRO B 1 186 ? -1.431 -24.203 -1.695 1 97.31 186 PRO B O 1
ATOM 2867 N N . ALA B 1 187 ? -2.668 -25.859 -0.886 1 95.06 187 ALA B N 1
ATOM 2868 C CA . ALA B 1 187 ? -3.191 -26.266 -2.188 1 95.06 187 ALA B CA 1
ATOM 2869 C C . ALA B 1 187 ? -4.691 -26 -2.281 1 95.06 187 ALA B C 1
ATOM 2871 O O . ALA B 1 187 ? -5.438 -26.812 -2.82 1 95.06 187 ALA B O 1
ATOM 2872 N N . THR B 1 188 ? -5.09 -24.953 -1.62 1 89.88 188 THR B N 1
ATOM 2873 C CA . THR B 1 188 ? -6.5 -24.594 -1.726 1 89.88 188 THR B CA 1
ATOM 2874 C C . THR B 1 188 ? -6.82 -24.062 -3.123 1 89.88 188 THR B C 1
ATOM 2876 O O . THR B 1 188 ? -5.996 -23.391 -3.742 1 89.88 188 THR B O 1
ATOM 2879 N N . THR B 1 189 ? -7.977 -24.516 -3.705 1 84 189 THR B N 1
ATOM 2880 C CA . THR B 1 189 ? -8.383 -24.125 -5.051 1 84 189 THR B CA 1
ATOM 2881 C C . THR B 1 189 ? -9.742 -23.438 -5.031 1 84 189 THR B C 1
ATOM 2883 O O . THR B 1 189 ? -10.484 -23.531 -4.051 1 84 189 THR B O 1
ATOM 2886 N N . ALA B 1 190 ? -9.844 -22.562 -6.012 1 86.94 190 ALA B N 1
ATOM 2887 C CA . ALA B 1 190 ? -11.125 -21.906 -6.277 1 86.94 190 ALA B CA 1
ATOM 2888 C C . ALA B 1 190 ? -11.617 -22.234 -7.684 1 86.94 190 ALA B C 1
ATOM 2890 O O . ALA B 1 190 ? -11.508 -21.391 -8.586 1 86.94 190 ALA B O 1
ATOM 2891 N N . PRO B 1 191 ? -12.281 -23.406 -7.781 1 85.69 191 PRO B N 1
ATOM 2892 C CA . PRO B 1 191 ? -12.578 -23.891 -9.125 1 85.69 191 PRO B CA 1
ATOM 2893 C C . PRO B 1 191 ? -13.539 -22.984 -9.891 1 85.69 191 PRO B C 1
ATOM 2895 O O . PRO B 1 191 ? -13.359 -22.766 -11.086 1 85.69 191 PRO B O 1
ATOM 2898 N N . LEU B 1 192 ? -14.508 -22.5 -9.234 1 87.25 192 LEU B N 1
ATOM 2899 C CA . LEU B 1 192 ? -15.453 -21.625 -9.922 1 87.25 192 LEU B CA 1
ATOM 2900 C C . LEU B 1 192 ? -14.781 -20.344 -10.398 1 87.25 192 LEU B C 1
ATOM 2902 O O . LEU B 1 192 ? -15.039 -19.891 -11.516 1 87.25 192 LEU B O 1
ATOM 2906 N N . MET B 1 193 ? -13.938 -19.844 -9.664 1 88.31 193 MET B N 1
ATOM 2907 C CA . MET B 1 193 ? -13.203 -18.641 -10.047 1 88.31 193 MET B CA 1
ATOM 2908 C C . MET B 1 193 ? -12.2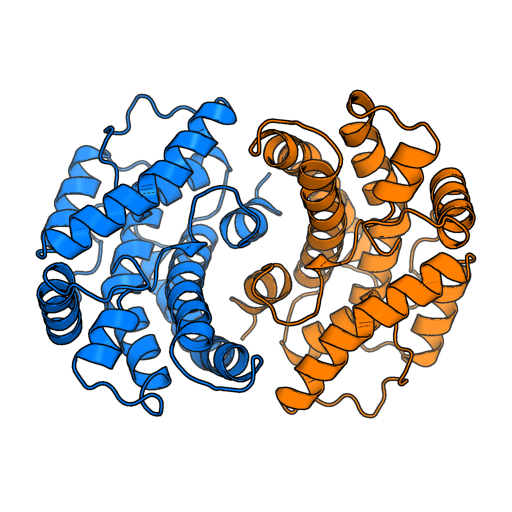97 -18.922 -11.242 1 88.31 193 MET B C 1
ATOM 2910 O O . MET B 1 193 ? -12.195 -18.094 -12.148 1 88.31 193 MET B O 1
ATOM 2914 N N . GLU B 1 194 ? -11.727 -20.031 -11.242 1 87.31 194 GLU B N 1
ATOM 2915 C CA . GLU B 1 194 ? -10.883 -20.422 -12.375 1 87.31 194 GLU B CA 1
ATOM 2916 C C . GLU B 1 194 ? -11.711 -20.594 -13.641 1 87.31 194 GLU B C 1
ATOM 2918 O O . GLU B 1 194 ? -11.273 -20.234 -14.734 1 87.31 194 GLU B O 1
ATOM 2923 N N . LEU B 1 195 ? -12.828 -21.125 -13.422 1 87.25 195 LEU B N 1
ATOM 2924 C CA . LEU B 1 195 ? -13.727 -21.297 -14.562 1 87.25 195 LEU B CA 1
ATOM 2925 C C . LEU B 1 195 ? -14.117 -19.953 -15.164 1 87.25 195 LEU B C 1
ATOM 2927 O O . LEU B 1 195 ? -14.086 -19.781 -16.391 1 87.25 195 LEU B O 1
ATOM 2931 N N . TRP B 1 196 ? -14.469 -19.062 -14.375 1 88.44 196 TRP B N 1
ATOM 2932 C CA . TRP B 1 196 ? -14.82 -17.734 -14.852 1 88.44 196 TRP B CA 1
ATOM 2933 C C . TRP B 1 196 ? -13.648 -17.094 -15.594 1 88.44 196 TRP B C 1
ATOM 2935 O O . TRP B 1 196 ? -13.836 -16.469 -16.641 1 88.44 196 TRP B O 1
ATOM 2945 N N . GLN B 1 197 ? -12.523 -17.25 -15.031 1 86.94 197 GLN B N 1
ATOM 2946 C CA . GLN B 1 197 ? -11.344 -16.672 -15.648 1 86.94 197 GLN B CA 1
ATOM 2947 C C . GLN B 1 197 ? -11.047 -17.312 -17 1 86.94 197 GLN B C 1
ATOM 2949 O O . GLN B 1 197 ? -10.625 -16.641 -17.938 1 86.94 197 GLN B O 1
ATOM 2954 N N . HIS B 1 198 ? -11.219 -18.547 -17.094 1 84.12 198 HIS B N 1
ATOM 2955 C CA . HIS B 1 198 ? -11.047 -19.25 -18.344 1 84.12 198 HIS B CA 1
ATOM 2956 C C . HIS B 1 198 ? -12.047 -18.766 -19.391 1 84.12 198 HIS B C 1
ATOM 2958 O O . HIS B 1 198 ? -11.672 -18.5 -20.547 1 84.12 198 HIS B O 1
ATOM 2964 N N . ALA B 1 199 ? -13.203 -18.594 -18.984 1 82.56 199 ALA B N 1
ATOM 2965 C CA . ALA B 1 199 ? -14.242 -18.125 -19.906 1 82.56 199 ALA B CA 1
ATOM 2966 C C . ALA B 1 199 ? -13.984 -16.703 -20.359 1 82.56 199 ALA B C 1
ATOM 2968 O O . ALA B 1 199 ? -14.211 -16.359 -21.531 1 82.56 199 ALA B O 1
ATOM 2969 N N . HIS B 1 200 ? -13.5 -16.016 -19.547 1 80.75 200 HIS B N 1
ATOM 2970 C CA . HIS B 1 200 ? -13.203 -14.602 -19.781 1 80.75 200 HIS B CA 1
ATOM 2971 C C . HIS B 1 200 ? -12.094 -14.438 -20.812 1 80.75 200 HIS B C 1
ATOM 2973 O O . HIS B 1 200 ? -12.109 -13.477 -21.594 1 80.75 200 HIS B O 1
ATOM 2979 N N . SER B 1 201 ? -11.164 -15.266 -20.797 1 79.06 201 SER B N 1
ATOM 2980 C CA . SER B 1 201 ? -10 -15.148 -21.672 1 79.06 201 SER B CA 1
ATOM 2981 C C . SER B 1 201 ? -10.398 -15.203 -23.141 1 79.06 201 SER B C 1
ATOM 2983 O O . SER B 1 201 ? -9.648 -14.766 -24 1 79.06 201 SER B O 1
ATOM 2985 N N . THR B 1 202 ? -11.562 -15.625 -23.359 1 78.25 202 THR B N 1
ATOM 2986 C CA . THR B 1 202 ? -12.039 -15.75 -24.719 1 78.25 202 THR B CA 1
ATOM 2987 C C . THR B 1 202 ? -13.078 -14.672 -25.031 1 78.25 202 THR B C 1
ATOM 2989 O O . THR B 1 202 ? -13.586 -14.594 -26.156 1 78.25 202 THR B O 1
ATOM 2992 N N . ALA B 1 203 ? -13.266 -13.781 -23.984 1 74.12 203 ALA B N 1
ATOM 2993 C CA . ALA B 1 203 ? -14.281 -12.75 -24.172 1 74.12 203 ALA B CA 1
ATOM 2994 C C . ALA B 1 203 ? -13.711 -11.547 -24.906 1 74.12 203 ALA B C 1
ATOM 2996 O O . ALA B 1 203 ? -12.547 -11.188 -24.719 1 74.12 203 ALA B O 1
ATOM 2997 N N . THR B 1 204 ? -14.539 -10.844 -25.703 1 69.81 204 THR B N 1
ATOM 2998 C CA . THR B 1 204 ? -14.117 -9.727 -26.531 1 69.81 204 THR B CA 1
ATOM 2999 C C . THR B 1 204 ? -14.219 -8.414 -25.766 1 69.81 204 THR B C 1
ATOM 3001 O O . THR B 1 204 ? -13.594 -7.422 -26.141 1 69.81 204 THR B O 1
ATOM 3004 N N . ARG B 1 205 ? -15.047 -8.234 -24.766 1 65.31 205 ARG B N 1
ATOM 3005 C CA . ARG B 1 205 ? -15.25 -6.973 -24.047 1 65.31 205 ARG B CA 1
ATOM 3006 C C . ARG B 1 205 ? -14.602 -7.02 -22.672 1 65.31 205 ARG B C 1
ATOM 3008 O O . ARG B 1 205 ? -15.297 -7.184 -21.656 1 65.31 205 ARG B O 1
ATOM 3015 N N . ARG B 1 206 ? -13.242 -6.945 -22.703 1 72.94 206 ARG B N 1
ATOM 3016 C CA . ARG B 1 206 ? -12.539 -7.035 -21.438 1 72.94 206 ARG B CA 1
ATOM 3017 C C . ARG B 1 206 ? -11.984 -5.68 -21.016 1 72.94 206 ARG B C 1
ATOM 3019 O O . ARG B 1 206 ? -11.383 -4.977 -21.828 1 72.94 206 ARG B O 1
ATOM 3026 N N . LEU B 1 207 ? -12.352 -5.348 -19.844 1 77.12 207 LEU B N 1
ATOM 3027 C CA . LEU B 1 207 ? -11.805 -4.113 -19.297 1 77.12 207 LEU B CA 1
ATOM 3028 C C . LEU B 1 207 ? -10.492 -4.387 -18.562 1 77.12 207 LEU B C 1
ATOM 3030 O O . LEU B 1 207 ? -9.641 -3.498 -18.453 1 77.12 207 LEU B O 1
ATOM 3034 N N . PHE B 1 208 ? -10.367 -5.707 -18.078 1 81.31 208 PHE B N 1
ATOM 3035 C CA . PHE B 1 208 ? -9.211 -6.094 -17.281 1 81.31 208 PHE B CA 1
ATOM 3036 C C . PHE B 1 208 ? -8.625 -7.414 -17.766 1 81.31 208 PHE B C 1
ATOM 3038 O O . PHE B 1 208 ? -9.32 -8.203 -18.406 1 81.31 208 PHE B O 1
ATOM 3045 N N . ARG B 1 209 ? -7.395 -7.422 -17.516 1 75.5 209 ARG B N 1
ATOM 3046 C CA . ARG B 1 209 ? -6.824 -8.766 -17.562 1 75.5 209 ARG B CA 1
ATOM 3047 C C . ARG B 1 209 ? -7.254 -9.586 -16.359 1 75.5 209 ARG B C 1
ATOM 3049 O O . ARG B 1 209 ? -7.473 -9.039 -15.273 1 75.5 209 ARG B O 1
ATOM 3056 N N . ALA B 1 210 ? -7.562 -10.758 -16.641 1 70.19 210 ALA B N 1
ATOM 3057 C CA . ALA B 1 210 ? -8.156 -11.617 -15.625 1 70.19 210 ALA B CA 1
ATOM 3058 C C . ALA B 1 210 ? -7.348 -11.586 -14.328 1 70.19 210 ALA B C 1
ATOM 3060 O O . ALA B 1 210 ? -6.164 -11.242 -14.336 1 70.19 210 ALA B O 1
#

Radius of gyration: 21.28 Å; Cα contacts (8 Å, |Δi|>4): 716; chains: 2; bounding box: 44×61×51 Å

Solvent-accessible surface area (backbone atoms only — not comparable to full-atom values): 21347 Å² total; per-residue (Å²): 98,35,74,51,48,50,41,49,74,40,16,69,77,45,74,30,67,68,84,50,36,11,69,35,42,60,24,33,43,76,66,63,53,51,80,89,44,45,59,58,51,48,53,52,34,53,69,8,55,32,42,32,37,12,21,41,12,15,13,35,37,63,63,39,60,57,70,54,38,49,50,44,48,45,72,51,42,77,48,64,62,60,46,50,40,32,20,59,45,7,44,24,43,46,51,42,35,50,74,72,68,43,90,54,84,85,52,63,90,76,33,32,29,38,48,33,48,11,44,51,36,38,78,46,54,48,51,38,48,48,46,17,44,34,43,35,48,45,44,50,46,29,27,37,57,33,41,63,74,73,41,94,64,63,77,56,52,47,55,50,49,53,60,72,38,21,58,64,46,50,52,51,22,63,65,32,31,76,42,50,44,48,87,65,39,59,72,45,70,52,66,69,60,51,50,22,33,54,57,40,76,73,49,89,87,66,90,48,45,76,97,35,74,51,48,49,40,49,74,39,15,70,76,44,74,31,66,67,84,49,37,11,68,35,43,60,24,34,41,74,67,62,51,49,80,89,43,45,62,58,51,48,51,51,35,53,69,8,56,31,41,30,37,13,21,42,12,15,14,34,37,62,62,38,60,59,70,55,40,51,51,43,50,45,69,51,43,75,49,65,60,59,46,49,40,33,20,57,46,7,43,24,44,47,52,42,36,50,75,72,68,44,91,54,84,85,52,62,90,76,31,33,29,37,47,31,49,11,45,51,36,39,78,45,54,47,51,37,45,50,46,17,45,34,42,34,47,44,43,51,46,29,26,40,57,33,42,64,74,74,42,95,65,62,76,58,53,46,53,52,49,53,60,73,38,23,58,64,46,49,52,52,20,63,67,32,32,74,43,49,45,47,86,66,41,60,74,44,70,52,66,68,58,50,50,22,32,54,58,38,74,73,51,87,87,65,91,49,45,75